Protein AF-A0ABD3M6Q7-F1 (afdb_monomer_lite)

Radius of gyration: 29.85 Å; chains: 1; bounding box: 100×81×86 Å

Sequence (526 aa):
MIRRVAVVSVVVAMAAMMIVGVGVALAADASTATTARDDAATTEAASEEDQLVSLFHKSAALARETLVRALGPPSAAEEAEADILANNNDSSDNEDGDNNDDDNNDKNLSYDGSDLIEWINSNGGFIHPNAHIGLDPTGKYRGVFVKNTNSDMTNANNDSERGIDEGIEEGDIIARIPWDLIIKPNDYAINNYWSCEAIHELYRQFQLGDESKYAPYVNYLKNQPQGRIPSEWTDAGKQLLNTILDRPTTTTTTTTTNDESEGGGLPPQQNLRGYEETWLQECRGEDTPLARAAFYQFTSRDEDTLMVPFYDMHNHSNDPKKLNTISYKPKKKGRPFVLRAIRDIAPGEQIYISYNRCHRCWFDEEYTGCTSYSHYGTSEVFDVFGFVEDFPQMWKFRMNVDDEEQEPGRPPQWDELNFCLEKAEDDDMHLVVSFGDNYVTKGEEPSEENVKYLAEQLIRLDELEKSMKSDGVLMKTMPSYEWDMAWTYHQALMTSISAAMLASGYLPSEDNDSGADSIGGGRDEL

Foldseek 3Di:
DDDDDDDDDDDDDDDDDDDDDDDDDDDDDDDDDDDDDPPPPPPPDPDPVRVLQVLLVVLLVLLVVLLCCVLPDPDPVRVVVLVVVLCVVVDPPDPDDDDDDDDPPLVLLVDWCPVVQCLQVVVVKDADQQWTWHADPSSPAIAIFGQAQDPPDPPPPCPSRHGDQQTAAAFDWRIWGWLVLKQFAPDDALLQLDDLRSLVSLLVQLVCACPHSNNSQNVSLLSDDFCLALLRFDPLLVQLLCLLFVFDPPPPDDDDDPPPPDTDGWDPPDLPDHCCCPVCPPSVHDDDPSSNSSVLSCLQQDFSRINTPPVSRHAAAQPPVQAFKDWDDDNDRRGIITIGGNHRHGHGHTHHDHQAAQKPSHPPLVSPPVSGPRPDFQRVCCNRNNAGYDPFTKDWTWDFPDDPPDDPPDRTDTDTFIWTWGADPVGSSWIFIDTDISPDRDDSQDDSVRLSVLSVSLVSLVVSCVPPLPPPVSCVVTDVSSSVSSVVVSSVSNNVSSNSNVQRPPRDDPPCVPDDDDDDDDRDTD

Organism: NCBI:txid259834

Structure (mmCIF, N/CA/C/O backbone):
data_AF-A0ABD3M6Q7-F1
#
_entry.id   AF-A0ABD3M6Q7-F1
#
loop_
_atom_site.group_PDB
_atom_site.id
_atom_site.type_symbol
_atom_site.label_atom_id
_atom_site.label_alt_id
_atom_site.label_comp_id
_atom_site.label_asym_id
_atom_site.label_entity_id
_atom_site.label_seq_id
_atom_site.pdbx_PDB_ins_code
_atom_site.Cartn_x
_atom_site.Cartn_y
_atom_site.Cartn_z
_atom_site.occupancy
_atom_site.B_iso_or_equiv
_atom_site.auth_seq_id
_atom_site.auth_comp_id
_atom_site.auth_asym_id
_atom_site.auth_atom_id
_atom_site.pdbx_PDB_model_num
ATOM 1 N N . MET A 1 1 ? -43.172 40.099 -32.920 1.00 34.09 1 MET A N 1
ATOM 2 C CA . MET A 1 1 ? -44.028 39.169 -33.693 1.00 34.09 1 MET A CA 1
ATOM 3 C C . MET A 1 1 ? -44.254 37.945 -32.809 1.00 34.09 1 MET A C 1
ATOM 5 O O . MET A 1 1 ? -43.270 37.336 -32.439 1.00 34.09 1 MET A O 1
ATOM 9 N N . ILE A 1 2 ? -45.416 37.795 -32.148 1.00 32.62 2 ILE A N 1
ATOM 10 C CA . ILE A 1 2 ? -46.587 37.000 -32.614 1.00 32.62 2 ILE A CA 1
ATOM 11 C C . ILE A 1 2 ? -46.148 35.525 -32.806 1.00 32.62 2 ILE A C 1
ATOM 13 O O . ILE A 1 2 ? -45.325 35.295 -33.674 1.00 32.62 2 ILE A O 1
ATOM 17 N N . ARG A 1 3 ? -46.607 34.485 -32.084 1.00 30.84 3 ARG A N 1
ATOM 18 C CA . ARG A 1 3 ? -47.913 34.198 -31.455 1.00 30.84 3 ARG A CA 1
ATOM 19 C C . ARG A 1 3 ? -47.801 33.063 -30.409 1.00 30.84 3 ARG A C 1
ATOM 21 O O . ARG A 1 3 ? -47.024 32.136 -30.586 1.00 30.84 3 ARG A O 1
ATOM 28 N N . ARG A 1 4 ? -48.667 33.148 -29.390 1.00 37.72 4 ARG A N 1
ATOM 29 C CA . ARG A 1 4 ? -49.151 32.114 -28.440 1.00 37.72 4 ARG A CA 1
ATOM 30 C C . ARG A 1 4 ? -49.868 30.939 -29.130 1.00 37.72 4 ARG A C 1
ATOM 32 O O . ARG A 1 4 ? -50.490 31.240 -30.141 1.00 37.72 4 ARG A O 1
ATOM 39 N N . VAL A 1 5 ? -49.930 29.749 -28.493 1.00 31.58 5 VAL A N 1
ATOM 40 C CA . VAL A 1 5 ? -51.128 28.892 -28.170 1.00 31.58 5 VAL A CA 1
ATOM 41 C C . VAL A 1 5 ? -50.686 27.819 -27.128 1.00 31.58 5 VAL A C 1
ATOM 43 O O . VAL A 1 5 ? -49.720 27.121 -27.397 1.00 31.58 5 VAL A O 1
ATOM 46 N N . ALA A 1 6 ? -51.090 27.869 -25.845 1.00 30.41 6 ALA A N 1
ATOM 47 C CA . ALA A 1 6 ? -52.257 27.266 -25.138 1.00 30.41 6 ALA A CA 1
ATOM 48 C C . ALA A 1 6 ? -52.203 25.721 -24.946 1.00 30.41 6 ALA A C 1
ATOM 50 O O . ALA A 1 6 ? -52.189 24.992 -25.927 1.00 30.41 6 ALA A O 1
ATOM 51 N N . VAL A 1 7 ? -51.963 25.222 -23.718 1.00 29.30 7 VAL A N 1
ATOM 52 C CA . VAL A 1 7 ? -52.920 24.752 -22.667 1.00 29.30 7 VAL A CA 1
ATOM 53 C C . VAL A 1 7 ? -53.597 23.408 -22.974 1.00 29.30 7 VAL A C 1
ATOM 55 O O . VAL A 1 7 ? -54.465 23.365 -23.835 1.00 29.30 7 VAL A O 1
ATOM 58 N N . VAL A 1 8 ? -53.322 22.384 -22.147 1.00 26.16 8 VAL A N 1
ATOM 59 C CA . VAL A 1 8 ? -54.325 21.420 -21.645 1.00 26.16 8 VAL A CA 1
ATOM 60 C C . VAL A 1 8 ? -53.969 21.034 -20.203 1.00 26.16 8 VAL A C 1
ATOM 62 O O . VAL A 1 8 ? -52.889 20.519 -19.931 1.00 26.16 8 VAL A O 1
ATOM 65 N N . SER A 1 9 ? -54.901 21.304 -19.293 1.00 27.34 9 SER A N 1
ATOM 66 C CA . SER A 1 9 ? -54.963 20.802 -17.920 1.00 27.34 9 SER A CA 1
ATOM 67 C C . SER A 1 9 ? -55.678 19.449 -17.892 1.00 27.34 9 SER A C 1
ATOM 69 O O . SER A 1 9 ? -56.664 19.282 -18.607 1.00 27.34 9 SER A O 1
ATOM 71 N N . VAL A 1 10 ? -55.280 18.539 -17.000 1.00 26.47 10 VAL A N 1
ATOM 72 C CA . VAL A 1 10 ? -56.178 17.493 -16.485 1.00 26.47 10 VAL A CA 1
ATOM 73 C C . VAL A 1 10 ? -56.087 17.476 -14.965 1.00 26.47 10 VAL A C 1
ATOM 75 O O . VAL A 1 10 ? -55.051 17.191 -14.376 1.00 26.47 10 VAL A O 1
ATOM 78 N N . VAL A 1 11 ? -57.220 17.829 -14.369 1.00 26.88 11 VAL A N 1
ATOM 79 C CA . VAL A 1 11 ? -57.614 17.615 -12.981 1.00 26.88 11 VAL A CA 1
ATOM 80 C C . VAL A 1 11 ? -58.295 16.250 -12.925 1.00 26.88 11 VAL A C 1
ATOM 82 O O . VAL A 1 11 ? -59.207 16.015 -13.716 1.00 26.88 11 VAL A O 1
ATOM 85 N N . VAL A 1 12 ? -57.941 15.397 -11.964 1.00 28.67 12 VAL A N 1
ATOM 86 C CA . VAL A 1 12 ? -58.887 14.426 -11.393 1.00 28.67 12 VAL A CA 1
ATOM 87 C C . VAL A 1 12 ? -58.771 14.487 -9.878 1.00 28.67 12 VAL A C 1
ATOM 89 O O . VAL A 1 12 ? -57.684 14.482 -9.308 1.00 28.67 12 VAL A O 1
ATOM 92 N N . ALA A 1 13 ? -59.938 14.616 -9.263 1.00 27.44 13 ALA A N 1
ATOM 93 C CA . ALA A 1 13 ? -60.179 14.849 -7.860 1.00 27.44 13 ALA A CA 1
ATOM 94 C C . ALA A 1 13 ? -60.731 13.588 -7.175 1.00 27.44 13 ALA A C 1
ATOM 96 O O . ALA A 1 13 ? -61.375 12.768 -7.821 1.00 27.44 13 ALA A O 1
ATOM 97 N N . MET A 1 14 ? -60.561 13.570 -5.848 1.00 25.66 14 MET A N 1
ATOM 98 C CA . MET A 1 14 ? -61.477 13.057 -4.816 1.00 25.66 14 MET A CA 1
ATOM 99 C C . MET A 1 14 ? -61.877 11.571 -4.799 1.00 25.66 14 MET A C 1
ATOM 101 O O . MET A 1 14 ? -62.614 11.100 -5.655 1.00 25.66 14 MET A O 1
ATOM 105 N N . ALA A 1 15 ? -61.636 10.938 -3.643 1.00 26.52 15 ALA A N 1
ATOM 106 C CA . ALA A 1 15 ? -62.727 10.401 -2.823 1.00 26.52 15 ALA A CA 1
ATOM 107 C C . ALA A 1 15 ? -62.313 10.291 -1.343 1.00 26.52 15 ALA A C 1
ATOM 109 O O . ALA A 1 15 ? -61.330 9.644 -0.999 1.00 26.52 15 ALA A O 1
ATOM 110 N N . ALA A 1 16 ? -63.107 10.926 -0.483 1.00 32.22 16 ALA A N 1
ATOM 111 C CA . ALA A 1 16 ? -63.167 10.740 0.961 1.00 32.22 16 ALA A CA 1
ATOM 112 C C . ALA A 1 16 ? -64.481 10.017 1.306 1.00 32.22 16 ALA A C 1
ATOM 114 O O . ALA A 1 16 ? -65.478 10.270 0.633 1.00 32.22 16 ALA A O 1
ATOM 115 N N . MET A 1 17 ? -64.508 9.194 2.362 1.00 26.08 17 MET A N 1
ATOM 116 C CA . MET A 1 17 ? -65.680 8.907 3.225 1.00 26.08 17 MET A CA 1
ATOM 117 C C . MET A 1 17 ? -65.236 7.973 4.371 1.00 26.08 17 MET A C 1
ATOM 119 O O . MET A 1 17 ? -64.634 6.941 4.105 1.00 26.08 17 MET A O 1
ATOM 123 N N . MET A 1 18 ? -65.263 8.420 5.636 1.00 28.98 18 MET A N 1
ATOM 124 C CA . MET A 1 18 ? -66.380 8.437 6.619 1.00 28.98 18 MET A CA 1
ATOM 125 C C . MET A 1 18 ? -66.581 7.089 7.348 1.00 28.98 18 MET A C 1
ATOM 127 O O . MET A 1 18 ? -66.874 6.100 6.695 1.00 28.98 18 MET A O 1
ATOM 131 N N . ILE A 1 19 ? -66.262 6.970 8.650 1.00 31.17 19 ILE A N 1
ATOM 132 C CA . ILE A 1 19 ? -67.008 7.344 9.893 1.00 31.17 19 ILE A CA 1
ATOM 133 C C . ILE A 1 19 ? -67.863 6.176 10.460 1.00 31.17 19 ILE A C 1
ATOM 135 O O . ILE A 1 19 ? -68.462 5.416 9.711 1.00 31.17 19 ILE A O 1
ATOM 139 N N . VAL A 1 20 ? -67.964 6.165 11.806 1.00 29.09 20 VAL A N 1
ATOM 140 C CA . VAL A 1 20 ? -68.785 5.372 12.763 1.00 29.09 20 VAL A CA 1
ATOM 141 C C . VAL A 1 20 ? -68.070 4.117 13.293 1.00 29.09 20 VAL A C 1
ATOM 143 O O . VAL A 1 20 ? -67.679 3.270 12.510 1.00 29.09 20 VAL A O 1
ATOM 146 N N . GLY A 1 21 ? -67.868 3.880 14.594 1.00 29.19 21 GLY A N 1
ATOM 147 C CA . GLY A 1 21 ? -68.409 4.457 15.833 1.00 29.19 21 GLY A CA 1
ATOM 148 C C . GLY A 1 21 ? -68.742 3.321 16.825 1.00 29.19 21 GLY A C 1
ATOM 149 O O . GLY A 1 21 ? -68.881 2.180 16.397 1.00 29.19 21 GLY A O 1
ATOM 150 N N . VAL A 1 22 ? -68.955 3.667 18.106 1.00 30.59 22 VAL A N 1
ATOM 151 C CA . VAL A 1 22 ? -69.351 2.812 19.265 1.00 30.59 22 VAL A CA 1
ATOM 152 C C . VAL A 1 22 ? -68.150 2.161 19.986 1.00 30.59 22 VAL A C 1
ATOM 154 O O . VAL A 1 22 ? -67.461 1.340 19.409 1.00 30.59 22 VAL A O 1
ATOM 157 N N . GLY A 1 23 ? -67.776 2.448 21.239 1.00 29.30 23 GLY A N 1
ATOM 158 C CA . GLY A 1 23 ? -68.417 3.158 22.346 1.00 29.30 23 GLY A CA 1
ATOM 159 C C . GLY A 1 23 ? -69.004 2.185 23.371 1.00 29.30 23 GLY A C 1
ATOM 160 O O . GLY A 1 23 ? -70.135 1.776 23.174 1.00 29.30 23 GLY A O 1
ATOM 161 N N . VAL A 1 24 ? -68.299 1.881 24.472 1.00 32.94 24 VAL A N 1
ATOM 162 C CA . VAL A 1 24 ? -68.905 1.533 25.777 1.00 32.94 24 VAL A CA 1
ATOM 163 C C . VAL A 1 24 ? -67.958 1.960 26.902 1.00 32.94 24 VAL A C 1
ATOM 165 O O . VAL A 1 24 ? -66.822 1.506 26.991 1.00 32.94 24 VAL A O 1
ATOM 168 N N . ALA A 1 25 ? -68.476 2.834 27.760 1.00 33.84 25 ALA A N 1
ATOM 169 C CA . ALA A 1 25 ? -67.956 3.170 29.074 1.00 33.84 25 ALA A CA 1
ATOM 170 C C . ALA A 1 25 ? -68.425 2.142 30.113 1.00 33.84 25 ALA A C 1
ATOM 172 O O . ALA A 1 25 ? -69.569 1.700 30.034 1.00 33.84 25 ALA A O 1
ATOM 173 N N . LEU A 1 26 ? -67.619 1.872 31.143 1.00 32.38 26 LEU A N 1
ATOM 174 C CA . LEU A 1 26 ? -68.128 1.523 32.471 1.00 32.38 26 LEU A CA 1
ATOM 175 C C . LEU A 1 26 ? -67.254 2.162 33.558 1.00 32.38 26 LEU A C 1
ATOM 177 O O . LEU A 1 26 ? -66.028 2.130 33.506 1.00 32.38 26 LEU A O 1
ATOM 181 N N . ALA A 1 27 ? -67.957 2.795 34.492 1.00 33.50 27 ALA A N 1
ATOM 182 C CA . ALA A 1 27 ? -67.477 3.586 35.611 1.00 33.50 27 ALA A CA 1
ATOM 183 C C . ALA A 1 27 ? -66.932 2.704 36.753 1.00 33.50 27 ALA A C 1
ATOM 185 O O . ALA A 1 27 ? -67.410 1.595 36.962 1.00 33.50 27 ALA A O 1
ATOM 186 N N . ALA A 1 28 ? -65.879 3.189 37.414 1.00 33.84 28 ALA A N 1
ATOM 187 C CA . ALA A 1 28 ? -65.824 3.611 38.820 1.00 33.84 28 ALA A CA 1
ATOM 188 C C . ALA A 1 28 ? -66.017 2.514 39.879 1.00 33.84 28 ALA A C 1
ATOM 190 O O . ALA A 1 28 ? -67.108 1.981 40.033 1.00 33.84 28 ALA A O 1
ATOM 191 N N . ASP A 1 29 ? -65.000 2.342 40.729 1.00 30.83 29 ASP A N 1
ATOM 192 C CA . ASP A 1 29 ? -65.240 2.505 42.162 1.00 30.83 29 ASP A CA 1
ATOM 193 C C . ASP A 1 29 ? -63.993 3.013 42.898 1.00 30.83 29 ASP A C 1
ATOM 195 O O . ASP A 1 29 ? -62.854 2.772 42.494 1.00 30.83 29 ASP A O 1
ATOM 199 N N . ALA A 1 30 ? -64.248 3.795 43.939 1.00 35.00 30 ALA A N 1
ATOM 200 C CA . ALA A 1 30 ? -63.280 4.565 44.703 1.00 35.00 30 ALA A CA 1
ATOM 201 C C . ALA A 1 30 ? -62.852 3.851 45.998 1.00 35.00 30 ALA A C 1
ATOM 203 O O . ALA A 1 30 ? -63.513 2.935 46.474 1.00 35.00 30 ALA A O 1
ATOM 204 N N . SER A 1 31 ? -61.819 4.426 46.628 1.00 32.47 31 SER A N 1
ATOM 205 C CA . SER A 1 31 ? -61.413 4.276 48.036 1.00 32.47 31 SER A CA 1
ATOM 206 C C . SER A 1 31 ? -60.374 3.197 48.349 1.00 32.47 31 SER A C 1
ATOM 208 O O . SER A 1 31 ? -60.690 2.038 48.592 1.00 32.47 31 SER A O 1
ATOM 210 N N . THR A 1 32 ? -59.127 3.627 48.544 1.00 34.22 32 THR A N 1
ATOM 211 C CA . THR A 1 32 ? -58.591 3.782 49.911 1.00 34.22 32 THR A CA 1
ATOM 212 C C . THR A 1 32 ? -57.268 4.551 49.881 1.00 34.22 32 THR A C 1
ATOM 214 O O . THR A 1 32 ? -56.323 4.194 49.185 1.00 34.22 32 THR A O 1
ATOM 217 N N . ALA A 1 33 ? -57.227 5.650 50.634 1.00 40.16 33 ALA A N 1
ATOM 218 C CA . ALA A 1 33 ? -56.030 6.431 50.896 1.00 40.16 33 ALA A CA 1
ATOM 219 C C . ALA A 1 33 ? -55.103 5.654 51.838 1.00 40.16 33 ALA A C 1
ATOM 221 O O . ALA A 1 33 ? -55.505 5.312 52.950 1.00 40.16 33 ALA A O 1
ATOM 222 N N . THR A 1 34 ? -53.853 5.452 51.426 1.00 35.12 34 THR A N 1
ATOM 223 C CA . THR A 1 34 ? -52.759 5.164 52.356 1.00 35.12 34 THR A CA 1
ATOM 224 C C . THR A 1 34 ? -51.553 5.977 51.916 1.00 35.12 34 THR A C 1
ATOM 226 O O . THR A 1 34 ? -51.029 5.798 50.824 1.00 35.12 34 THR A O 1
ATOM 229 N N . THR A 1 35 ? -51.169 6.920 52.766 1.00 44.38 35 THR A N 1
ATOM 230 C CA . THR A 1 35 ? -49.948 7.720 52.692 1.00 44.38 35 THR A CA 1
ATOM 231 C C . THR A 1 35 ? -48.724 6.812 52.596 1.00 44.38 35 THR A C 1
ATOM 233 O O . THR A 1 35 ? -48.355 6.182 53.589 1.00 44.38 35 THR A O 1
ATOM 236 N N . ALA A 1 36 ? -48.089 6.771 51.429 1.00 36.97 36 ALA A N 1
ATOM 237 C CA . ALA A 1 36 ? -46.735 6.270 51.250 1.00 36.97 36 ALA A CA 1
ATOM 238 C C . ALA A 1 36 ? -45.883 7.429 50.729 1.00 36.97 36 ALA A C 1
ATOM 240 O O . ALA A 1 36 ? -46.298 8.152 49.829 1.00 36.97 36 ALA A O 1
ATOM 241 N N . ARG A 1 37 ? -44.749 7.642 51.396 1.00 37.16 37 ARG A N 1
ATOM 242 C CA . ARG A 1 37 ? -43.744 8.656 51.091 1.00 37.16 37 ARG A CA 1
ATOM 243 C C . ARG A 1 37 ? -43.326 8.578 49.623 1.00 37.16 37 ARG A C 1
ATOM 245 O O . ARG A 1 37 ? -42.920 7.513 49.166 1.00 37.16 37 ARG A O 1
ATOM 252 N N . ASP A 1 38 ? -43.378 9.725 48.958 1.00 38.91 38 ASP A N 1
ATOM 253 C CA . ASP A 1 38 ? -42.611 10.011 47.755 1.00 38.91 38 ASP A CA 1
ATOM 254 C C . ASP A 1 38 ? -41.119 10.002 48.116 1.00 38.91 38 ASP A C 1
ATOM 256 O O . ASP A 1 38 ? -40.582 11.006 48.573 1.00 38.91 38 ASP A O 1
ATOM 260 N N . ASP A 1 39 ? -40.457 8.865 47.918 1.00 41.28 39 ASP A N 1
ATOM 261 C CA . ASP A 1 39 ? -39.032 8.842 47.582 1.00 41.28 39 ASP A CA 1
ATOM 262 C C . ASP A 1 39 ? -38.952 8.658 46.061 1.00 41.28 39 ASP A C 1
ATOM 264 O O . ASP A 1 39 ? -38.560 7.615 45.537 1.00 41.28 39 ASP A O 1
ATOM 268 N N . ALA A 1 40 ? -39.416 9.679 45.336 1.00 41.94 40 ALA A N 1
ATOM 269 C CA . ALA A 1 40 ? -39.066 9.846 43.938 1.00 41.94 40 ALA A CA 1
ATOM 270 C C . ALA A 1 40 ? -37.583 10.222 43.911 1.00 41.94 40 ALA A C 1
ATOM 272 O O . ALA A 1 40 ? -37.220 11.378 44.118 1.00 41.94 40 ALA A O 1
ATOM 273 N N . ALA A 1 41 ? -36.726 9.221 43.717 1.00 43.88 41 ALA A N 1
ATOM 274 C CA . ALA A 1 41 ? -35.356 9.440 43.299 1.00 43.88 41 ALA A CA 1
ATOM 275 C C . ALA A 1 41 ? -35.404 10.169 41.951 1.00 43.88 41 ALA A C 1
ATOM 277 O O . ALA A 1 41 ? -35.587 9.561 40.899 1.00 43.88 41 ALA A O 1
ATOM 278 N N . THR A 1 42 ? -35.313 11.494 41.995 1.00 43.41 42 THR A N 1
ATOM 279 C CA . THR A 1 42 ? -34.916 12.310 40.857 1.00 43.41 42 THR A CA 1
ATOM 280 C C . THR A 1 42 ? -33.476 11.937 40.540 1.00 43.41 42 THR A C 1
ATOM 282 O O . THR A 1 42 ? -32.545 12.468 41.139 1.00 43.41 42 THR A O 1
ATOM 285 N N . THR A 1 43 ? -33.284 10.976 39.643 1.00 49.56 43 THR A N 1
ATOM 286 C CA . THR A 1 43 ? -32.066 10.907 38.841 1.00 49.56 43 THR A CA 1
ATOM 287 C C . THR A 1 43 ? -32.043 12.189 38.015 1.00 49.56 43 THR A C 1
ATOM 289 O O . THR A 1 43 ? -32.745 12.292 37.010 1.00 49.56 43 THR A O 1
ATOM 292 N N . GLU A 1 44 ? -31.329 13.210 38.498 1.00 57.41 44 GLU A N 1
ATOM 293 C CA . GLU A 1 44 ? -30.932 14.346 37.666 1.00 57.41 44 GLU A CA 1
ATOM 294 C C . GLU A 1 44 ? -30.206 13.763 36.455 1.00 57.41 44 GLU A C 1
ATOM 296 O O . GLU A 1 44 ? -29.171 13.111 36.592 1.00 57.41 44 GLU A O 1
ATOM 301 N N . ALA A 1 45 ? -30.810 13.906 35.275 1.00 60.72 45 ALA A N 1
ATOM 302 C CA . ALA A 1 45 ? -30.113 13.622 34.036 1.00 60.72 45 ALA A CA 1
ATOM 303 C C . ALA A 1 45 ? -28.923 14.585 33.979 1.00 60.72 45 ALA A C 1
ATOM 305 O O . ALA A 1 45 ? -29.125 15.797 34.078 1.00 60.72 45 ALA A O 1
ATOM 306 N N . ALA A 1 46 ? -27.709 14.039 33.890 1.00 69.44 46 ALA A N 1
ATOM 307 C CA . ALA A 1 46 ? -26.498 14.827 33.700 1.00 69.44 46 ALA A CA 1
ATOM 308 C C . ALA A 1 46 ? -26.700 15.773 32.510 1.00 69.44 46 ALA A C 1
ATOM 310 O O . ALA A 1 46 ? -27.300 15.363 31.505 1.00 69.44 46 ALA A O 1
ATOM 311 N N . SER A 1 47 ? -26.247 17.020 32.643 1.00 84.50 47 SER A N 1
ATOM 312 C CA . SER A 1 47 ? -26.360 17.996 31.560 1.00 84.50 47 SER A CA 1
ATOM 313 C C . SER A 1 47 ? -25.606 17.500 30.317 1.00 84.50 47 SER A C 1
ATOM 315 O O . SER A 1 47 ? -24.723 16.648 30.422 1.00 84.50 47 SER A O 1
ATOM 317 N N . GLU A 1 48 ? -25.964 17.985 29.127 1.00 84.00 48 GLU A N 1
ATOM 318 C CA . GLU A 1 48 ? -25.257 17.613 27.887 1.00 84.00 48 GLU A CA 1
ATOM 319 C C . GLU A 1 48 ? -23.755 17.937 27.979 1.00 84.00 48 GLU A C 1
ATOM 321 O O . GLU A 1 48 ? -22.924 17.159 27.516 1.00 84.00 48 GLU A O 1
ATOM 326 N N . GLU A 1 49 ? -23.409 19.018 28.681 1.00 85.94 49 GLU A N 1
ATOM 327 C CA . GLU A 1 49 ? -22.033 19.420 28.983 1.00 85.94 49 GLU A CA 1
ATOM 328 C C . GLU A 1 49 ? -21.314 18.393 29.877 1.00 85.94 49 GLU A C 1
ATOM 330 O O . GLU A 1 49 ? -20.212 17.956 29.551 1.00 85.94 49 GLU A O 1
ATOM 335 N N . ASP A 1 50 ? -21.960 17.911 30.947 1.00 88.31 50 ASP A N 1
ATOM 336 C CA . ASP A 1 50 ? -21.385 16.867 31.814 1.00 88.31 50 ASP A CA 1
ATOM 337 C C . ASP A 1 50 ? -21.136 15.555 31.047 1.00 88.31 50 ASP A C 1
ATOM 339 O O . ASP A 1 50 ? -20.156 14.846 31.297 1.00 88.31 50 ASP A O 1
ATOM 343 N N . GLN A 1 51 ? -22.029 15.214 30.111 1.00 89.31 51 GLN A N 1
ATOM 344 C CA . GLN A 1 51 ? -21.890 14.020 29.274 1.00 89.31 51 GLN A CA 1
ATOM 345 C C . GLN A 1 51 ? -20.719 14.156 28.296 1.00 89.31 51 GLN A C 1
ATOM 347 O O . GLN A 1 51 ? -19.945 13.208 28.150 1.00 89.31 51 GLN A O 1
ATOM 352 N N . LEU A 1 52 ? -20.553 15.330 27.681 1.00 88.56 52 LEU A N 1
ATOM 353 C CA . LEU A 1 52 ? -19.450 15.619 26.765 1.00 88.56 52 LEU A CA 1
ATOM 354 C C . LEU A 1 52 ? -18.093 15.595 27.483 1.00 88.56 52 LEU A C 1
ATOM 356 O O . LEU A 1 52 ? -17.165 14.925 27.034 1.00 88.56 52 LEU A O 1
ATOM 360 N N . VAL A 1 53 ? -17.999 16.229 28.654 1.00 90.69 53 VAL A N 1
ATOM 361 C CA . VAL A 1 53 ? -16.787 16.200 29.489 1.00 90.69 53 VAL A CA 1
ATOM 362 C C . VAL A 1 53 ? -16.439 14.764 29.893 1.00 90.69 53 VAL A C 1
ATOM 364 O O . VAL A 1 53 ? -15.286 14.340 29.782 1.00 90.69 53 VAL A O 1
ATOM 367 N N . SER A 1 54 ? -17.432 13.972 30.314 1.00 92.19 54 SER A N 1
ATOM 368 C CA . SER A 1 54 ? -17.216 12.561 30.651 1.00 92.19 54 SER A CA 1
ATOM 369 C C . SER A 1 54 ? -16.747 11.734 29.451 1.00 92.19 54 SER A C 1
ATOM 371 O O . SER A 1 54 ? -15.930 10.826 29.633 1.00 92.19 54 SER A O 1
ATOM 373 N N . LEU A 1 55 ? -17.268 12.008 28.252 1.00 93.38 55 LEU A N 1
ATOM 374 C CA . LEU A 1 55 ? -16.844 11.356 27.016 1.00 93.38 55 LEU A CA 1
ATOM 375 C C . LEU A 1 55 ? -15.369 11.660 26.738 1.00 93.38 55 LEU A C 1
ATOM 377 O O . LEU A 1 55 ? -14.585 10.721 26.607 1.00 93.38 55 LEU A O 1
ATOM 381 N N . PHE A 1 56 ? -14.985 12.940 26.751 1.00 94.19 56 PHE A N 1
ATOM 382 C CA . PHE A 1 56 ? -13.612 13.383 26.496 1.00 94.19 56 PHE A CA 1
ATOM 383 C C . PHE A 1 56 ? -12.605 12.831 27.501 1.00 94.19 56 PHE A C 1
ATOM 385 O O . PHE A 1 56 ? -11.537 12.374 27.100 1.00 94.19 56 PHE A O 1
ATOM 392 N N . HIS A 1 57 ? -12.936 12.780 28.793 1.00 92.75 57 HIS A N 1
ATOM 393 C CA . HIS A 1 57 ? -12.053 12.150 29.779 1.00 92.75 57 HIS A CA 1
ATOM 394 C C . HIS A 1 57 ? -11.857 10.652 29.516 1.00 92.75 57 HIS A C 1
ATOM 396 O O . HIS A 1 57 ? -10.725 10.163 29.557 1.00 92.75 57 HIS A O 1
ATOM 402 N N . LYS A 1 58 ? -12.943 9.915 29.235 1.00 94.75 58 LYS A N 1
ATOM 403 C CA . LYS A 1 58 ? -12.870 8.473 28.956 1.00 94.75 58 LYS A CA 1
ATOM 404 C C . LYS A 1 58 ? -12.057 8.203 27.688 1.00 94.75 58 LYS A C 1
ATOM 406 O O . LYS A 1 58 ? -11.196 7.325 27.698 1.00 94.75 58 LYS A O 1
ATOM 411 N N . SER A 1 59 ? -12.311 8.952 26.617 1.00 95.44 59 SER A N 1
ATOM 412 C CA . SER A 1 59 ? -11.617 8.772 25.344 1.00 95.44 59 SER A CA 1
ATOM 413 C C . SER A 1 59 ? -10.160 9.222 25.404 1.00 95.44 59 SER A C 1
ATOM 415 O O . SER A 1 59 ? -9.320 8.560 24.813 1.00 95.44 59 SER A O 1
ATOM 417 N N . ALA A 1 60 ? -9.826 10.282 26.148 1.00 94.88 60 ALA A N 1
ATOM 418 C CA . ALA A 1 60 ? -8.440 10.718 26.332 1.00 94.88 60 ALA A CA 1
ATOM 419 C C . ALA A 1 60 ? -7.596 9.654 27.049 1.00 94.88 60 ALA A C 1
ATOM 421 O O . ALA A 1 60 ? -6.477 9.366 26.628 1.00 94.88 60 ALA A O 1
ATOM 422 N N . ALA A 1 61 ? -8.138 9.036 28.105 1.00 95.00 61 ALA A N 1
ATOM 423 C CA . ALA A 1 61 ? -7.459 7.949 28.807 1.00 95.00 61 ALA A CA 1
ATOM 424 C C . ALA A 1 61 ? -7.226 6.739 27.885 1.00 95.00 61 ALA A C 1
ATOM 426 O O . ALA A 1 61 ? -6.113 6.219 27.817 1.00 95.00 61 ALA A O 1
ATOM 427 N N . LEU A 1 62 ? -8.254 6.343 27.125 1.00 96.50 62 LEU A N 1
ATOM 428 C CA . LEU A 1 62 ? -8.160 5.258 26.145 1.00 96.50 62 LEU A CA 1
ATOM 429 C C . LEU A 1 62 ? -7.170 5.579 25.014 1.00 96.50 62 LEU A C 1
ATOM 431 O O . LEU A 1 62 ? -6.417 4.704 24.593 1.00 96.50 62 LEU A O 1
ATOM 435 N N . ALA A 1 63 ? -7.136 6.827 24.542 1.00 96.00 63 ALA A N 1
ATOM 436 C CA . ALA A 1 63 ? -6.214 7.275 23.504 1.00 96.00 63 ALA A CA 1
ATOM 437 C C . ALA A 1 63 ? -4.756 7.143 23.958 1.00 96.00 63 ALA A C 1
ATOM 439 O O . ALA A 1 63 ? -3.935 6.568 23.246 1.00 96.00 63 ALA A O 1
ATOM 440 N N . ARG A 1 64 ? -4.442 7.596 25.178 1.00 94.44 64 ARG A N 1
ATOM 441 C CA . ARG A 1 64 ? -3.098 7.456 25.762 1.00 94.44 64 ARG A CA 1
ATOM 442 C C . ARG A 1 64 ? -2.697 5.990 25.913 1.00 94.44 64 ARG A C 1
ATOM 444 O O . ARG A 1 64 ? -1.600 5.618 25.509 1.00 94.44 64 ARG A O 1
ATOM 451 N N . GLU A 1 65 ? -3.589 5.147 26.435 1.00 94.69 65 GLU A N 1
ATOM 452 C CA . GLU A 1 65 ? -3.346 3.700 26.541 1.00 94.69 65 GLU A CA 1
ATOM 453 C C . GLU A 1 65 ? -3.082 3.067 25.166 1.00 94.69 65 GLU A C 1
ATOM 455 O O . GLU A 1 65 ? -2.144 2.286 25.008 1.00 94.69 65 GLU A O 1
ATOM 460 N N . THR A 1 66 ? -3.868 3.453 24.158 1.00 94.50 66 THR A N 1
ATOM 461 C CA . THR A 1 66 ? -3.727 2.973 22.778 1.00 94.50 66 THR A CA 1
ATOM 462 C C . THR A 1 66 ? -2.366 3.337 22.194 1.00 94.50 66 THR A C 1
ATOM 464 O O . THR A 1 66 ? -1.719 2.478 21.597 1.00 94.50 66 THR A O 1
ATOM 467 N N . LEU A 1 67 ? -1.905 4.578 22.380 1.00 92.88 67 LEU A N 1
ATOM 468 C CA . LEU A 1 67 ? -0.596 5.016 21.887 1.00 92.88 67 LEU A CA 1
ATOM 469 C C . LEU A 1 67 ? 0.551 4.302 22.602 1.00 92.88 67 LEU A C 1
ATOM 471 O O . LEU A 1 67 ? 1.467 3.815 21.943 1.00 92.88 67 LEU A O 1
ATOM 475 N N . VAL A 1 68 ? 0.464 4.140 23.926 1.00 91.56 68 VAL A N 1
ATOM 476 C CA . VAL A 1 68 ? 1.450 3.363 24.694 1.00 91.56 68 VAL A CA 1
ATOM 477 C C . VAL A 1 68 ? 1.504 1.912 24.212 1.00 91.56 68 VAL A C 1
ATOM 479 O O . VAL A 1 68 ? 2.592 1.355 24.098 1.00 91.56 68 VAL A O 1
ATOM 482 N N . ARG A 1 69 ? 0.358 1.298 23.894 1.00 90.06 69 ARG A N 1
ATOM 483 C CA . ARG A 1 69 ? 0.299 -0.060 23.333 1.00 90.06 69 ARG A CA 1
ATOM 484 C C . ARG A 1 69 ? 0.904 -0.129 21.929 1.00 90.06 69 ARG A C 1
ATOM 486 O O . ARG A 1 69 ? 1.627 -1.069 21.638 1.00 90.06 69 ARG A O 1
ATOM 493 N N . ALA A 1 70 ? 0.612 0.848 21.072 1.00 88.00 70 ALA A N 1
ATOM 494 C CA . ALA A 1 70 ? 1.049 0.851 19.676 1.00 88.00 70 ALA A CA 1
ATOM 495 C C . ALA A 1 70 ? 2.545 1.163 19.496 1.00 88.00 70 ALA A C 1
ATOM 497 O O . ALA A 1 70 ? 3.154 0.691 18.539 1.00 88.00 70 ALA A O 1
ATOM 498 N N . LEU A 1 71 ? 3.117 1.979 20.384 1.00 85.88 71 LEU A N 1
ATOM 499 C CA . LEU A 1 71 ? 4.516 2.420 20.328 1.00 85.88 71 LEU A CA 1
ATOM 500 C C . LEU A 1 71 ? 5.407 1.656 21.309 1.00 85.88 71 LEU A C 1
ATOM 502 O O . LEU A 1 71 ? 6.627 1.648 21.169 1.00 85.88 71 LEU A O 1
ATOM 506 N N . GLY A 1 72 ? 4.798 1.011 22.305 1.00 73.00 72 GLY A N 1
ATOM 507 C CA . GLY A 1 72 ? 5.473 0.149 23.259 1.00 73.00 72 GLY A CA 1
ATOM 508 C C . GLY A 1 72 ? 6.247 -0.982 22.578 1.00 73.00 72 GLY A C 1
ATOM 509 O O . GLY A 1 72 ? 5.884 -1.416 21.483 1.00 73.00 72 GLY A O 1
ATOM 510 N N . PRO A 1 73 ? 7.306 -1.506 23.224 1.00 61.41 73 PRO A N 1
ATOM 511 C CA . PRO A 1 73 ? 7.891 -2.760 22.778 1.00 61.41 73 PRO A CA 1
ATOM 512 C C . PRO A 1 73 ? 6.788 -3.829 22.738 1.00 61.41 73 PRO A C 1
ATOM 514 O O . PRO A 1 73 ? 5.957 -3.851 23.658 1.00 61.41 73 PRO A O 1
ATOM 517 N N . PRO A 1 74 ? 6.769 -4.699 21.711 1.00 55.81 74 PRO A N 1
ATOM 518 C CA . PRO A 1 74 ? 5.758 -5.738 21.603 1.00 55.81 74 PRO A CA 1
ATOM 519 C C . PRO A 1 74 ? 5.715 -6.531 22.907 1.00 55.81 74 PRO A C 1
ATOM 521 O O . PRO A 1 74 ? 6.742 -6.871 23.502 1.00 55.81 74 PRO A O 1
ATOM 524 N N . SER A 1 75 ? 4.511 -6.770 23.409 1.00 52.88 75 SER A N 1
ATOM 525 C CA . SER A 1 75 ? 4.335 -7.567 24.612 1.00 52.88 75 SER A CA 1
ATOM 526 C C . SER A 1 75 ? 4.874 -8.982 24.382 1.00 52.88 75 SER A C 1
ATOM 528 O O . SER A 1 75 ? 4.865 -9.498 23.268 1.00 52.88 75 SER A O 1
ATOM 530 N N . ALA A 1 76 ? 5.271 -9.676 25.452 1.00 45.47 76 ALA A N 1
ATOM 531 C CA . ALA A 1 76 ? 5.711 -11.073 25.353 1.00 45.47 76 ALA A CA 1
ATOM 532 C C . ALA A 1 76 ? 4.646 -12.008 24.728 1.00 45.47 76 ALA A C 1
ATOM 534 O O . ALA A 1 76 ? 4.973 -13.105 24.287 1.00 45.47 76 ALA A O 1
ATOM 535 N N . ALA A 1 77 ? 3.373 -11.594 24.714 1.00 48.97 77 ALA A N 1
ATOM 536 C CA . ALA A 1 77 ? 2.293 -12.296 24.028 1.00 48.97 77 ALA A CA 1
ATOM 537 C C . ALA A 1 77 ? 2.280 -12.008 22.517 1.00 48.97 77 ALA A C 1
ATOM 539 O O . ALA A 1 77 ? 2.073 -12.933 21.745 1.00 48.97 77 ALA A O 1
ATOM 540 N N . GLU A 1 78 ? 2.563 -10.774 22.096 1.00 46.69 78 GLU A N 1
ATOM 541 C CA . GLU A 1 78 ? 2.691 -10.392 20.681 1.00 46.69 78 GLU A CA 1
ATOM 542 C C . GLU A 1 78 ? 3.973 -10.955 20.054 1.00 46.69 78 GLU A C 1
ATOM 544 O O . GLU A 1 78 ? 3.946 -11.409 18.914 1.00 46.69 78 GLU A O 1
ATOM 549 N N . GLU A 1 79 ? 5.075 -11.026 20.810 1.00 46.38 79 GLU A N 1
ATOM 550 C CA . GLU A 1 79 ? 6.282 -11.752 20.388 1.00 46.38 79 GLU A CA 1
ATOM 551 C C . GLU A 1 79 ? 5.997 -13.256 20.234 1.00 46.38 79 GLU A C 1
ATOM 553 O O . GLU A 1 79 ? 6.384 -13.866 19.239 1.00 46.38 79 GLU A O 1
ATOM 558 N N . ALA A 1 80 ? 5.248 -13.854 21.169 1.00 40.94 80 ALA A N 1
ATOM 559 C CA . ALA A 1 80 ? 4.862 -15.261 21.090 1.00 40.94 80 ALA A CA 1
ATOM 560 C C . ALA A 1 80 ? 3.858 -15.545 19.959 1.00 40.94 80 ALA A C 1
ATOM 562 O O . ALA A 1 80 ? 3.940 -16.597 19.335 1.00 40.94 80 ALA A O 1
ATOM 563 N N . GLU A 1 81 ? 2.923 -14.639 19.665 1.00 46.34 81 GLU A N 1
ATOM 564 C CA . GLU A 1 81 ? 2.013 -14.760 18.520 1.00 46.34 81 GLU A CA 1
ATOM 565 C C . GLU A 1 81 ? 2.743 -14.567 17.189 1.00 46.34 81 GLU A C 1
ATOM 567 O O . GLU A 1 81 ? 2.469 -15.310 16.248 1.00 46.34 81 GLU A O 1
ATOM 572 N N . ALA A 1 82 ? 3.719 -13.657 17.110 1.00 44.09 82 ALA A N 1
ATOM 573 C CA . ALA A 1 82 ? 4.589 -13.524 15.945 1.00 44.09 82 ALA A CA 1
ATOM 574 C C . ALA A 1 82 ? 5.414 -14.802 15.705 1.00 44.09 82 ALA A C 1
ATOM 576 O O . ALA A 1 82 ? 5.499 -15.258 14.563 1.00 44.09 82 ALA A O 1
ATOM 577 N N . ASP A 1 83 ? 5.931 -15.424 16.770 1.00 34.59 83 ASP A N 1
ATOM 578 C CA . ASP A 1 83 ? 6.633 -16.712 16.716 1.00 34.59 83 ASP A CA 1
ATOM 579 C C . ASP A 1 83 ? 5.693 -17.882 16.375 1.00 34.59 83 ASP A C 1
ATOM 581 O O . ASP A 1 83 ? 6.062 -18.784 15.624 1.00 34.59 83 ASP A O 1
ATOM 585 N N . ILE A 1 84 ? 4.459 -17.891 16.883 1.00 38.75 84 ILE A N 1
ATOM 586 C CA . ILE A 1 84 ? 3.460 -18.923 16.564 1.00 38.75 84 ILE A CA 1
ATOM 587 C C . ILE A 1 84 ? 2.968 -18.772 15.118 1.00 38.75 84 ILE A C 1
ATOM 589 O O . ILE A 1 84 ? 2.818 -19.775 14.429 1.00 38.75 84 ILE A O 1
ATOM 593 N N . LEU A 1 85 ? 2.770 -17.553 14.614 1.00 37.22 85 LEU A N 1
ATOM 594 C CA . LEU A 1 85 ? 2.427 -17.289 13.211 1.00 37.22 85 LEU A CA 1
ATOM 595 C C . LEU A 1 85 ? 3.601 -17.573 12.263 1.00 37.22 85 LEU A C 1
ATOM 597 O O . LEU A 1 85 ? 3.374 -17.993 11.131 1.00 37.22 85 LEU A O 1
ATOM 601 N N . ALA A 1 86 ? 4.844 -17.376 12.708 1.00 37.44 86 ALA A N 1
ATOM 602 C CA . ALA A 1 86 ? 6.030 -17.790 11.961 1.00 37.44 86 ALA A CA 1
ATOM 603 C C . ALA A 1 86 ? 6.160 -19.323 11.893 1.00 37.44 86 ALA A C 1
ATOM 605 O O . ALA A 1 86 ? 6.518 -19.854 10.846 1.00 37.44 86 ALA A O 1
ATOM 606 N N . ASN A 1 87 ? 5.800 -20.036 12.967 1.00 32.81 87 ASN A N 1
ATOM 607 C CA . ASN A 1 87 ? 5.905 -21.498 13.048 1.00 32.81 87 ASN A CA 1
ATOM 608 C C . ASN A 1 87 ? 4.676 -22.256 12.505 1.00 32.81 87 ASN A C 1
ATOM 610 O O . ASN A 1 87 ? 4.804 -23.395 12.065 1.00 32.81 87 ASN A O 1
ATOM 614 N N . ASN A 1 88 ? 3.485 -21.650 12.477 1.00 33.31 88 ASN A N 1
ATOM 615 C CA . ASN A 1 88 ? 2.265 -22.296 11.966 1.00 33.31 88 ASN A CA 1
ATOM 616 C C . ASN A 1 88 ? 2.195 -22.362 10.432 1.00 33.31 88 ASN A C 1
ATOM 618 O O . ASN A 1 88 ? 1.343 -23.073 9.902 1.00 33.31 88 ASN A O 1
ATOM 622 N N . ASN A 1 89 ? 3.093 -21.678 9.718 1.00 39.47 89 ASN A N 1
ATOM 623 C CA . ASN A 1 89 ? 3.297 -21.897 8.283 1.00 39.47 89 ASN A CA 1
ATOM 624 C C . ASN A 1 89 ? 4.237 -23.082 7.982 1.00 39.47 89 ASN A C 1
ATOM 626 O O . ASN A 1 89 ? 4.364 -23.448 6.818 1.00 39.47 89 ASN A O 1
ATOM 630 N N . ASP A 1 90 ? 4.853 -23.696 9.002 1.00 36.22 90 ASP A N 1
ATOM 631 C CA . ASP A 1 90 ? 5.827 -24.796 8.868 1.00 36.22 90 ASP A CA 1
ATOM 632 C C . ASP A 1 90 ? 5.373 -26.086 9.589 1.00 36.22 90 ASP A C 1
ATOM 634 O O . ASP A 1 90 ? 6.164 -26.958 9.938 1.00 36.22 90 ASP A O 1
ATOM 638 N N . SER A 1 91 ? 4.075 -26.229 9.874 1.00 33.88 91 SER A N 1
ATOM 639 C CA . SER A 1 91 ? 3.536 -27.437 10.514 1.00 33.88 91 SER A CA 1
ATOM 640 C C . SER A 1 91 ? 2.177 -27.829 9.950 1.00 33.88 91 SER A C 1
ATOM 642 O O . SER A 1 91 ? 1.137 -27.703 10.593 1.00 33.88 91 SER A O 1
ATOM 644 N N . SER A 1 92 ? 2.207 -28.390 8.742 1.00 40.19 92 SER A N 1
ATOM 645 C CA . SER A 1 92 ? 1.201 -29.349 8.284 1.00 40.19 92 SER A CA 1
ATOM 646 C C . SER A 1 92 ? 1.641 -30.782 8.613 1.00 40.19 92 SER A C 1
ATOM 648 O O . SER A 1 92 ? 1.712 -31.629 7.727 1.00 40.19 92 SER A O 1
ATOM 650 N N . ASP A 1 93 ? 1.934 -31.071 9.882 1.00 37.47 93 ASP A N 1
ATOM 651 C CA . ASP A 1 93 ? 2.068 -32.451 10.358 1.00 37.47 93 ASP A CA 1
ATOM 652 C C . ASP A 1 93 ? 0.672 -32.976 10.724 1.00 37.47 93 ASP A C 1
ATOM 654 O O . ASP A 1 93 ? 0.209 -32.872 11.861 1.00 37.47 93 ASP A O 1
ATOM 658 N N . ASN A 1 94 ? -0.024 -33.529 9.728 1.00 36.53 94 ASN A N 1
ATOM 659 C CA . ASN A 1 94 ? -1.153 -34.421 9.968 1.00 36.53 94 ASN A CA 1
ATOM 660 C C . ASN A 1 94 ? -0.632 -35.856 10.075 1.00 36.53 94 ASN A C 1
ATOM 662 O O . ASN A 1 94 ? -0.219 -36.461 9.085 1.00 36.53 94 ASN A O 1
ATOM 666 N N . GLU A 1 95 ? -0.705 -36.410 11.285 1.00 40.38 95 GLU A N 1
ATOM 667 C CA . GLU A 1 95 ? -0.650 -37.850 11.503 1.00 40.38 95 GLU A CA 1
ATOM 668 C C . GLU A 1 95 ? -1.816 -38.550 10.774 1.00 40.38 95 GLU A C 1
ATOM 670 O O . GLU A 1 95 ? -2.988 -38.215 10.948 1.00 40.38 95 GLU A O 1
ATOM 675 N N . ASP A 1 96 ? -1.434 -39.567 9.998 1.00 40.75 96 ASP A N 1
ATOM 676 C CA . ASP A 1 96 ? -2.187 -40.749 9.576 1.00 40.75 96 ASP A CA 1
ATOM 677 C C . ASP A 1 96 ? -3.485 -40.576 8.761 1.00 40.75 96 ASP A C 1
ATOM 679 O O . ASP A 1 96 ? -4.597 -40.551 9.293 1.00 40.75 96 ASP A O 1
ATOM 683 N N . GLY A 1 97 ? -3.362 -40.700 7.430 1.00 34.00 97 GLY A N 1
ATOM 684 C CA . GLY A 1 97 ? -4.477 -41.199 6.616 1.00 34.00 97 GLY A CA 1
ATOM 685 C C . GLY A 1 97 ? -4.413 -40.985 5.104 1.00 34.00 97 GLY A C 1
ATOM 686 O O . GLY A 1 97 ? -5.131 -40.144 4.586 1.00 34.00 97 GLY A O 1
ATOM 687 N N . ASP A 1 98 ? -3.689 -41.873 4.419 1.00 32.97 98 ASP A N 1
ATOM 688 C CA . ASP A 1 98 ? -3.825 -42.251 2.998 1.00 32.97 98 ASP A CA 1
ATOM 689 C C . ASP A 1 98 ? -3.303 -41.296 1.895 1.00 32.97 98 ASP A C 1
ATOM 691 O O . ASP A 1 98 ? -3.909 -40.298 1.518 1.00 32.97 98 ASP A O 1
ATOM 695 N N . ASN A 1 99 ? -2.178 -41.735 1.320 1.00 41.94 99 ASN A N 1
ATOM 696 C CA . ASN A 1 99 ? -1.546 -41.360 0.053 1.00 41.94 99 ASN A CA 1
ATOM 697 C C . ASN A 1 99 ? -2.471 -40.733 -1.012 1.00 41.94 99 ASN A C 1
ATOM 699 O O . ASN A 1 99 ? -3.341 -41.424 -1.549 1.00 41.94 99 ASN A O 1
ATOM 703 N N . ASN A 1 100 ? -2.166 -39.495 -1.421 1.00 36.25 100 ASN A N 1
ATOM 704 C CA . ASN A 1 100 ? -1.817 -39.139 -2.807 1.00 36.25 100 ASN A CA 1
ATOM 705 C C . ASN A 1 100 ? -1.343 -37.669 -2.894 1.00 36.25 100 ASN A C 1
ATOM 707 O O . ASN A 1 100 ? -2.107 -36.757 -2.597 1.00 36.25 100 ASN A O 1
ATOM 711 N N . ASP A 1 101 ? -0.109 -37.504 -3.381 1.00 37.22 101 ASP A N 1
ATOM 712 C CA . ASP A 1 101 ? 0.486 -36.323 -4.029 1.00 37.22 101 ASP A CA 1
ATOM 713 C C . ASP A 1 101 ? 0.708 -35.031 -3.207 1.00 37.22 101 ASP A C 1
ATOM 715 O O . ASP A 1 101 ? 0.014 -34.026 -3.363 1.00 37.22 101 ASP A O 1
ATOM 719 N N . ASP A 1 102 ? 1.798 -35.047 -2.428 1.00 46.38 102 ASP A N 1
ATOM 720 C CA . ASP A 1 102 ? 2.652 -33.885 -2.131 1.00 46.38 102 ASP A CA 1
ATOM 721 C C . ASP A 1 102 ? 3.325 -33.360 -3.414 1.00 46.38 102 ASP A C 1
ATOM 723 O O . ASP A 1 102 ? 4.073 -34.117 -4.035 1.00 46.38 102 ASP A O 1
ATOM 727 N N . ASP A 1 103 ? 3.117 -32.082 -3.776 1.00 36.22 103 ASP A N 1
ATOM 728 C CA . ASP A 1 103 ? 4.153 -31.221 -4.402 1.00 36.22 103 ASP A CA 1
ATOM 729 C C . ASP A 1 103 ? 3.724 -29.737 -4.538 1.00 36.22 103 ASP A C 1
ATOM 731 O O . ASP A 1 103 ? 3.940 -29.084 -5.562 1.00 36.22 103 ASP A O 1
ATOM 735 N N . ASN A 1 104 ? 3.075 -29.168 -3.517 1.00 37.75 104 ASN A N 1
ATOM 736 C CA . ASN A 1 104 ? 2.719 -27.743 -3.505 1.00 37.75 104 ASN A CA 1
ATOM 737 C C . ASN A 1 104 ? 3.638 -26.963 -2.553 1.00 37.75 104 ASN A C 1
ATOM 739 O O . ASN A 1 104 ? 3.177 -26.221 -1.693 1.00 37.75 104 ASN A O 1
ATOM 743 N N . ASN A 1 105 ? 4.956 -27.123 -2.728 1.00 42.59 105 ASN A N 1
ATOM 744 C CA . ASN A 1 105 ? 5.894 -26.070 -2.340 1.00 42.59 105 ASN A CA 1
ATOM 745 C C . ASN A 1 105 ? 5.381 -24.785 -2.995 1.00 42.59 105 ASN A C 1
ATOM 747 O O . ASN A 1 105 ? 5.244 -24.760 -4.222 1.00 42.59 105 ASN A O 1
ATOM 751 N N . ASP A 1 106 ? 5.043 -23.762 -2.206 1.00 54.16 106 ASP A N 1
ATOM 752 C CA . ASP A 1 106 ? 4.563 -22.488 -2.732 1.00 54.16 106 ASP A CA 1
ATOM 753 C C . ASP A 1 106 ? 5.624 -21.945 -3.698 1.00 54.16 106 ASP A C 1
ATOM 755 O O . ASP A 1 106 ? 6.657 -21.404 -3.296 1.00 54.16 106 ASP A O 1
ATOM 759 N N . LYS A 1 107 ? 5.396 -22.151 -5.002 1.00 54.69 107 LYS A N 1
ATOM 760 C CA . LYS A 1 107 ? 6.335 -21.784 -6.072 1.00 54.69 107 LYS A CA 1
ATOM 761 C C . LYS A 1 107 ? 6.679 -20.301 -6.009 1.00 54.69 107 LYS A C 1
ATOM 763 O O . LYS A 1 107 ? 7.719 -19.892 -6.528 1.00 54.69 107 LYS A O 1
ATOM 768 N N . ASN A 1 108 ? 5.822 -19.505 -5.368 1.00 61.16 108 ASN A N 1
ATOM 769 C CA . ASN A 1 108 ? 6.044 -18.096 -5.164 1.00 61.16 108 ASN A CA 1
ATOM 770 C C . ASN A 1 108 ? 7.102 -17.800 -4.095 1.00 61.16 108 ASN A C 1
ATOM 772 O O . ASN A 1 108 ? 7.744 -16.768 -4.217 1.00 61.16 108 ASN A O 1
ATOM 776 N N . LEU A 1 109 ? 7.358 -18.664 -3.103 1.00 66.75 109 LEU A N 1
ATOM 777 C CA . LEU A 1 109 ? 8.427 -18.457 -2.108 1.00 66.75 109 LEU A CA 1
ATOM 778 C C . LEU A 1 109 ? 9.820 -18.719 -2.700 1.00 66.75 109 LEU A C 1
ATOM 780 O O . LEU A 1 109 ? 10.762 -17.985 -2.406 1.00 66.75 109 LEU A O 1
ATOM 784 N N . SER A 1 110 ? 9.937 -19.691 -3.610 1.00 75.19 110 SER A N 1
ATOM 785 C CA . SER A 1 110 ? 11.208 -20.070 -4.251 1.00 75.19 110 SER A CA 1
ATOM 786 C C . SER A 1 110 ? 11.634 -19.201 -5.442 1.00 75.19 110 SER A C 1
ATOM 788 O O . SER A 1 110 ? 12.714 -19.406 -5.986 1.00 75.19 110 SER A O 1
ATOM 790 N N . TYR A 1 111 ? 10.788 -18.278 -5.906 1.00 85.75 111 TYR A N 1
ATOM 791 C CA . TYR A 1 111 ? 11.091 -17.445 -7.073 1.00 85.75 111 TYR A CA 1
ATOM 792 C C . TYR A 1 111 ? 12.183 -16.411 -6.749 1.00 85.75 111 TYR A C 1
ATOM 794 O O . TYR A 1 111 ? 12.032 -15.635 -5.813 1.00 85.75 111 TYR A O 1
ATOM 802 N N . ASP A 1 112 ? 13.268 -16.358 -7.520 1.00 87.88 112 ASP A N 1
ATOM 803 C CA . ASP A 1 112 ? 14.382 -15.406 -7.329 1.00 87.88 112 ASP A CA 1
ATOM 804 C C . ASP A 1 112 ? 14.415 -14.286 -8.390 1.00 87.88 112 ASP A C 1
ATOM 806 O O . ASP A 1 112 ? 15.256 -13.386 -8.351 1.00 87.88 112 ASP A O 1
ATOM 810 N N . GLY A 1 113 ? 13.495 -14.343 -9.360 1.00 92.12 113 GLY A N 1
ATOM 811 C CA . GLY A 1 113 ? 13.372 -13.389 -10.460 1.00 92.12 113 GLY A CA 1
ATOM 812 C C . GLY A 1 113 ? 14.568 -13.302 -11.404 1.00 92.12 113 GLY A C 1
ATOM 813 O O . GLY A 1 113 ? 14.650 -12.351 -12.188 1.00 92.12 113 GLY A O 1
ATOM 814 N N . SER A 1 114 ? 15.485 -14.269 -11.353 1.00 92.81 114 SER A N 1
ATOM 815 C CA . SER A 1 114 ? 16.660 -14.319 -12.224 1.00 92.81 114 SER A CA 1
ATOM 816 C C . SER A 1 114 ? 16.279 -14.373 -13.709 1.00 92.81 114 SER A C 1
ATOM 818 O O . SER A 1 114 ? 16.854 -13.642 -14.519 1.00 92.81 114 SER A O 1
ATOM 820 N N . ASP A 1 115 ? 15.251 -15.147 -14.056 1.00 94.62 115 ASP A N 1
ATOM 821 C CA . ASP A 1 115 ? 14.693 -15.268 -15.405 1.00 94.62 115 ASP A CA 1
ATOM 822 C C . ASP A 1 115 ? 14.076 -13.953 -15.910 1.00 94.62 115 ASP A C 1
ATOM 824 O O . ASP A 1 115 ? 14.286 -13.561 -17.062 1.00 94.62 115 ASP A O 1
ATOM 828 N N . LEU A 1 116 ? 13.361 -13.226 -15.047 1.00 96.56 116 LEU A N 1
ATOM 829 C CA . LEU A 1 116 ? 12.806 -11.916 -15.370 1.00 96.56 116 LEU A CA 1
ATOM 830 C C . LEU A 1 116 ? 13.914 -10.890 -15.619 1.00 96.56 116 LEU A C 1
ATOM 832 O O . LEU A 1 116 ? 13.859 -10.154 -16.608 1.00 96.56 116 LEU A O 1
ATOM 836 N N . ILE A 1 117 ? 14.922 -10.840 -14.746 1.00 97.50 117 ILE A N 1
ATOM 837 C CA . ILE A 1 117 ? 16.065 -9.931 -14.886 1.00 97.50 117 ILE A CA 1
ATOM 838 C C . ILE A 1 117 ? 16.833 -10.239 -16.181 1.00 97.50 117 ILE A C 1
ATOM 840 O O . ILE A 1 117 ? 17.155 -9.321 -16.945 1.00 97.50 117 ILE A O 1
ATOM 844 N N . GLU A 1 118 ? 17.091 -11.519 -16.469 1.00 97.56 118 GLU A N 1
ATOM 845 C CA . GLU A 1 118 ? 17.737 -11.956 -17.710 1.00 97.56 118 GLU A CA 1
ATOM 8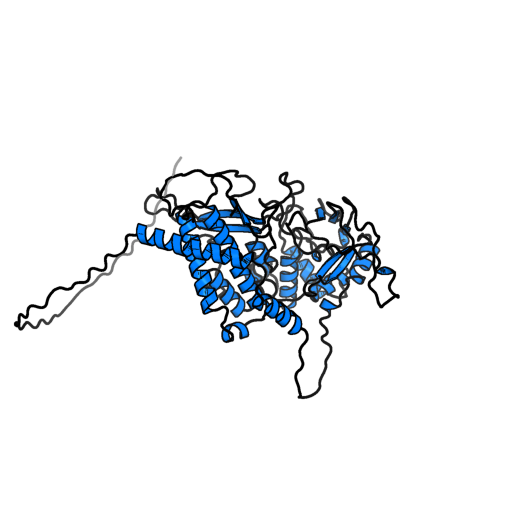46 C C . GLU A 1 118 ? 16.915 -11.555 -18.942 1.00 97.56 118 GLU A C 1
ATOM 848 O O . GLU A 1 118 ? 17.468 -11.007 -19.904 1.00 97.56 118 GLU A O 1
ATOM 853 N N . TRP A 1 119 ? 15.596 -11.764 -18.909 1.00 98.25 119 TRP A N 1
ATOM 854 C CA . TRP A 1 119 ? 14.692 -11.379 -19.990 1.00 98.25 119 TRP A CA 1
ATOM 855 C C . TRP A 1 119 ? 14.696 -9.865 -20.232 1.00 98.25 119 TRP A C 1
ATOM 857 O O . TRP A 1 119 ? 14.809 -9.440 -21.386 1.00 98.25 119 TRP A O 1
ATOM 867 N N . ILE A 1 120 ? 14.648 -9.038 -19.181 1.00 98.56 120 ILE A N 1
ATOM 868 C CA . ILE A 1 120 ? 14.709 -7.571 -19.302 1.00 98.56 120 ILE A CA 1
ATOM 869 C C . ILE A 1 120 ? 16.028 -7.145 -19.956 1.00 98.56 120 ILE A C 1
ATOM 871 O O . ILE A 1 120 ? 16.018 -6.409 -20.950 1.00 98.56 120 ILE A O 1
ATOM 875 N N . ASN A 1 121 ? 17.160 -7.620 -19.431 1.00 98.38 121 ASN A N 1
ATOM 876 C CA . ASN A 1 121 ? 18.491 -7.252 -19.919 1.00 98.38 121 ASN A CA 1
ATOM 877 C C . ASN A 1 121 ? 18.717 -7.709 -21.371 1.00 98.38 121 ASN A C 1
ATOM 879 O O . ASN A 1 121 ? 19.223 -6.945 -22.197 1.00 98.38 121 ASN A O 1
ATOM 883 N N . SER A 1 122 ? 18.265 -8.916 -21.720 1.00 98.12 122 SER A N 1
ATOM 884 C CA . SER A 1 122 ? 18.386 -9.473 -23.075 1.00 98.12 122 SER A CA 1
ATOM 885 C C . SER A 1 122 ? 17.518 -8.751 -24.111 1.00 98.12 122 SER A C 1
ATOM 887 O O . SER A 1 122 ? 17.810 -8.807 -25.305 1.00 98.12 122 SER A O 1
ATOM 889 N N . ASN A 1 123 ? 16.481 -8.031 -23.674 1.00 98.31 123 ASN A N 1
ATOM 890 C CA . ASN A 1 123 ? 15.574 -7.278 -24.543 1.00 98.31 123 ASN A CA 1
ATOM 891 C C . ASN A 1 123 ? 15.802 -5.754 -24.479 1.00 98.31 123 ASN A C 1
ATOM 893 O O . ASN A 1 123 ? 14.893 -4.957 -24.720 1.00 98.31 123 ASN A O 1
ATOM 897 N N . GLY A 1 124 ? 17.037 -5.332 -24.186 1.00 97.88 124 GLY A N 1
ATOM 898 C CA . GLY A 1 124 ? 17.461 -3.928 -24.241 1.00 97.88 124 GLY A CA 1
ATOM 899 C C . GLY A 1 124 ? 17.091 -3.098 -23.011 1.00 97.88 124 GLY A C 1
ATOM 900 O O . GLY A 1 124 ? 17.285 -1.875 -23.013 1.00 97.88 124 GLY A O 1
ATOM 901 N N . GLY A 1 125 ? 16.560 -3.742 -21.972 1.00 98.44 125 GLY A N 1
ATOM 902 C CA . GLY A 1 125 ? 16.412 -3.155 -20.652 1.00 98.44 125 GLY A CA 1
ATOM 903 C C . GLY A 1 125 ? 17.724 -3.118 -19.886 1.00 98.44 125 GLY A C 1
ATOM 904 O O . GLY A 1 125 ? 18.790 -3.453 -20.402 1.00 98.44 125 GLY A O 1
ATOM 905 N N . PHE A 1 126 ? 17.644 -2.621 -18.663 1.00 98.62 126 PHE A N 1
ATOM 906 C CA . PHE A 1 126 ? 18.763 -2.605 -17.736 1.00 98.62 126 PHE A CA 1
ATOM 907 C C . PHE A 1 126 ? 18.225 -2.765 -16.322 1.00 98.62 126 PHE A C 1
ATOM 909 O O . PHE A 1 126 ? 17.370 -1.975 -15.922 1.00 98.62 126 PHE A O 1
ATOM 916 N N . ILE A 1 127 ? 18.749 -3.747 -15.599 1.00 98.50 127 ILE A N 1
ATOM 917 C CA . ILE A 1 127 ? 18.626 -3.897 -14.150 1.00 98.50 127 ILE A CA 1
ATOM 918 C C . ILE A 1 127 ? 20.028 -3.785 -13.557 1.00 98.50 127 ILE A C 1
ATOM 920 O O . ILE A 1 127 ? 20.970 -4.385 -14.085 1.00 98.50 127 ILE A O 1
ATOM 924 N N . HIS A 1 128 ? 20.171 -3.013 -12.484 1.00 98.00 128 HIS A N 1
ATOM 925 C CA . HIS A 1 128 ? 21.451 -2.825 -11.816 1.00 98.00 128 HIS A CA 1
ATOM 926 C C . HIS A 1 128 ? 22.020 -4.176 -11.345 1.00 98.00 128 HIS A C 1
ATOM 928 O O . HIS A 1 128 ? 21.288 -4.958 -10.741 1.00 98.00 128 HIS A O 1
ATOM 934 N N . PRO A 1 129 ? 23.312 -4.480 -11.580 1.00 95.94 129 PRO A N 1
ATOM 935 C CA . PRO A 1 129 ? 23.884 -5.797 -11.276 1.00 95.94 129 PRO A CA 1
ATOM 936 C C . PRO A 1 129 ? 23.860 -6.166 -9.783 1.00 95.94 129 PRO A C 1
ATOM 938 O O . PRO A 1 129 ? 23.886 -7.357 -9.457 1.00 95.94 129 PRO A O 1
ATOM 941 N N . ASN A 1 130 ? 23.779 -5.165 -8.897 1.00 95.81 130 ASN A N 1
ATOM 942 C CA . ASN A 1 130 ? 23.618 -5.368 -7.454 1.00 95.81 130 ASN A CA 1
ATOM 943 C C . ASN A 1 130 ? 22.167 -5.481 -6.997 1.00 95.81 130 ASN A C 1
ATOM 945 O O . ASN A 1 130 ? 21.956 -5.766 -5.829 1.00 95.81 130 ASN A O 1
ATOM 949 N N . ALA A 1 131 ? 21.172 -5.268 -7.854 1.00 96.50 131 ALA A N 1
ATOM 950 C CA . ALA A 1 131 ? 19.787 -5.494 -7.469 1.00 96.50 131 ALA A CA 1
ATOM 951 C C . ALA A 1 131 ? 19.428 -6.975 -7.658 1.00 96.50 131 ALA A C 1
ATOM 953 O O . ALA A 1 131 ? 19.839 -7.611 -8.633 1.00 96.50 131 ALA A O 1
ATOM 954 N N . HIS A 1 132 ? 18.660 -7.529 -6.728 1.00 94.81 132 HIS A N 1
ATOM 955 C CA . HIS A 1 132 ? 18.079 -8.863 -6.844 1.00 94.81 132 HIS A CA 1
ATOM 956 C C . HIS A 1 132 ? 16.697 -8.897 -6.200 1.00 94.81 132 HIS A C 1
ATOM 958 O O . HIS A 1 132 ? 16.383 -8.062 -5.354 1.00 94.81 132 HIS A O 1
ATOM 964 N N . ILE A 1 133 ? 15.873 -9.852 -6.619 1.00 94.06 133 ILE A N 1
ATOM 965 C CA . ILE A 1 133 ? 14.554 -10.086 -6.038 1.00 94.06 133 ILE A CA 1
ATOM 966 C C . ILE A 1 133 ? 14.717 -11.161 -4.966 1.00 94.06 133 ILE A C 1
ATOM 968 O O . ILE A 1 133 ? 15.315 -12.205 -5.215 1.00 94.06 133 ILE A O 1
ATOM 972 N N . GLY A 1 134 ? 14.192 -10.908 -3.775 1.00 90.38 134 GLY A N 1
ATOM 973 C CA . GLY A 1 134 ? 14.369 -11.790 -2.626 1.00 90.38 134 GLY A CA 1
ATOM 974 C C . GLY A 1 134 ? 13.197 -11.713 -1.665 1.00 90.38 134 GLY A C 1
ATOM 975 O O . GLY A 1 134 ? 12.272 -10.925 -1.867 1.00 90.38 134 GLY A O 1
ATOM 976 N N . LEU A 1 135 ? 13.232 -12.556 -0.638 1.00 87.50 135 LEU A N 1
ATOM 977 C CA . LEU A 1 135 ? 12.352 -12.411 0.514 1.00 87.50 135 LEU A CA 1
ATOM 978 C C . LEU A 1 135 ? 12.985 -11.443 1.513 1.00 87.50 135 LEU A C 1
ATOM 980 O O . LEU A 1 135 ? 14.208 -11.383 1.648 1.00 87.50 135 LEU A O 1
ATOM 984 N N . ASP A 1 136 ? 12.140 -10.694 2.202 1.00 81.31 136 ASP A N 1
ATOM 985 C CA . ASP A 1 136 ? 12.532 -9.887 3.343 1.00 81.31 136 ASP A CA 1
ATOM 986 C C . ASP A 1 136 ? 13.026 -10.771 4.505 1.00 81.31 136 ASP A C 1
ATOM 988 O O . ASP A 1 136 ? 12.827 -11.990 4.495 1.00 81.31 136 ASP A O 1
ATOM 992 N N . PRO A 1 137 ? 13.662 -10.192 5.539 1.00 77.50 137 PRO A N 1
ATOM 993 C CA . PRO A 1 137 ? 14.159 -10.968 6.675 1.00 77.50 137 PRO A CA 1
ATOM 994 C C . PRO A 1 137 ? 13.086 -11.788 7.406 1.00 77.50 137 PRO A C 1
ATOM 996 O O . PRO A 1 137 ? 13.430 -12.756 8.080 1.00 77.50 137 PRO A O 1
ATOM 999 N N . THR A 1 138 ? 11.802 -11.426 7.284 1.00 75.56 138 THR A N 1
ATOM 1000 C CA . THR A 1 138 ? 10.697 -12.203 7.868 1.00 75.56 138 THR A CA 1
ATOM 1001 C C . THR A 1 138 ? 10.314 -13.425 7.030 1.00 75.56 138 THR A C 1
ATOM 1003 O O . THR A 1 138 ? 9.580 -14.288 7.509 1.00 75.56 138 THR A O 1
ATOM 1006 N N . GLY A 1 139 ? 10.784 -13.507 5.781 1.00 78.19 139 GLY A N 1
ATOM 1007 C CA . GLY A 1 139 ? 10.421 -14.552 4.828 1.00 78.19 139 GLY A CA 1
ATOM 1008 C C . GLY A 1 139 ? 8.995 -14.425 4.286 1.00 78.19 139 GLY A C 1
ATOM 1009 O O . GLY A 1 139 ? 8.560 -15.289 3.526 1.00 78.19 139 GLY A O 1
ATOM 1010 N N . LYS A 1 140 ? 8.250 -13.381 4.673 1.00 74.50 140 LYS A N 1
ATOM 1011 C CA . LYS A 1 140 ? 6.822 -13.236 4.352 1.00 74.50 140 LYS A CA 1
ATOM 1012 C C . LYS A 1 140 ? 6.592 -12.431 3.085 1.00 74.50 140 LYS A C 1
ATOM 1014 O O . LYS A 1 140 ? 5.609 -12.679 2.383 1.00 74.50 140 LYS A O 1
ATOM 1019 N N . TYR A 1 141 ? 7.467 -11.472 2.799 1.00 81.75 141 TYR A N 1
ATOM 1020 C CA . TYR A 1 141 ? 7.260 -10.512 1.727 1.00 81.75 141 TYR A CA 1
ATOM 1021 C C . TYR A 1 141 ? 8.399 -10.548 0.732 1.00 81.75 141 TYR A C 1
ATOM 1023 O O . TYR A 1 141 ? 9.576 -10.576 1.077 1.00 81.75 141 TYR A O 1
ATOM 1031 N N . ARG A 1 142 ? 8.032 -10.518 -0.545 1.00 89.88 142 ARG A N 1
ATOM 1032 C CA . ARG A 1 142 ? 8.991 -10.359 -1.626 1.00 89.88 142 ARG A CA 1
ATOM 1033 C C . ARG A 1 142 ? 9.318 -8.884 -1.792 1.00 89.88 142 ARG A C 1
ATOM 1035 O O . ARG A 1 142 ? 8.426 -8.048 -1.718 1.00 89.88 142 ARG A O 1
ATOM 1042 N N . GLY A 1 143 ? 10.582 -8.590 -2.039 1.00 93.94 143 GLY A N 1
ATOM 1043 C CA . GLY A 1 143 ? 11.071 -7.248 -2.314 1.00 93.94 143 GLY A CA 1
ATOM 1044 C C . GLY A 1 143 ? 12.259 -7.279 -3.261 1.00 93.94 143 GLY A C 1
ATOM 1045 O O . GLY A 1 143 ? 12.682 -8.340 -3.738 1.00 93.94 143 GLY A O 1
ATOM 1046 N N . VAL A 1 144 ? 12.819 -6.102 -3.514 1.00 96.88 144 VAL A N 1
ATOM 1047 C CA . VAL A 1 144 ? 14.067 -5.948 -4.260 1.00 96.88 144 VAL A CA 1
ATOM 1048 C C . VAL A 1 144 ? 15.131 -5.445 -3.301 1.00 96.88 144 VAL A C 1
ATOM 1050 O O . VAL A 1 144 ? 14.891 -4.508 -2.551 1.00 96.88 144 VAL A O 1
ATOM 1053 N N . PHE A 1 145 ? 16.306 -6.059 -3.322 1.00 96.00 145 PHE A N 1
ATOM 1054 C CA . PHE A 1 145 ? 17.374 -5.796 -2.366 1.00 96.00 145 PHE A CA 1
ATOM 1055 C C . PHE A 1 145 ? 18.698 -5.572 -3.083 1.00 96.00 145 PHE A C 1
ATOM 1057 O O . PHE A 1 145 ? 18.951 -6.116 -4.167 1.00 96.00 145 PHE A O 1
ATOM 1064 N N . VAL A 1 146 ? 19.584 -4.817 -2.444 1.00 96.06 146 VAL A N 1
ATOM 1065 C CA . VAL A 1 146 ? 20.989 -4.770 -2.830 1.00 96.06 146 VAL A CA 1
ATOM 1066 C C . VAL A 1 146 ? 21.651 -6.072 -2.381 1.00 96.06 146 VAL A C 1
ATOM 1068 O O . VAL A 1 146 ? 21.524 -6.491 -1.234 1.00 96.06 146 VAL A O 1
ATOM 1071 N N . LYS A 1 147 ? 22.352 -6.746 -3.289 1.00 92.81 147 LYS A N 1
ATOM 1072 C CA . LYS A 1 147 ? 23.086 -7.982 -3.008 1.00 92.81 147 LYS A CA 1
ATOM 1073 C C . LYS A 1 147 ? 24.092 -7.765 -1.880 1.00 92.81 147 LYS A C 1
ATOM 1075 O O . LYS A 1 147 ? 24.800 -6.760 -1.854 1.00 92.81 147 LYS A O 1
ATOM 1080 N N . ASN A 1 148 ? 24.189 -8.744 -0.986 1.00 86.81 148 ASN A N 1
ATOM 1081 C CA . ASN A 1 148 ? 25.191 -8.748 0.071 1.00 86.81 148 ASN A CA 1
ATOM 1082 C C . ASN A 1 148 ? 26.603 -8.976 -0.488 1.00 86.81 148 ASN A C 1
ATOM 1084 O O . ASN A 1 148 ? 26.809 -9.632 -1.512 1.00 86.81 148 ASN A O 1
ATOM 1088 N N . THR A 1 149 ? 27.589 -8.448 0.227 1.00 82.69 149 THR A N 1
ATOM 1089 C CA . THR A 1 149 ? 29.017 -8.531 -0.126 1.00 82.69 149 THR A CA 1
ATOM 1090 C C . THR A 1 149 ? 29.704 -9.727 0.512 1.00 82.69 149 THR A C 1
ATOM 1092 O O . THR A 1 149 ? 30.611 -10.331 -0.073 1.00 82.69 149 THR A O 1
ATOM 1095 N N . ASN A 1 150 ? 29.219 -10.092 1.698 1.00 68.56 150 ASN A N 1
ATOM 1096 C CA . ASN A 1 150 ? 29.563 -11.303 2.408 1.00 68.56 150 ASN A CA 1
ATOM 1097 C C . ASN A 1 150 ? 28.519 -12.351 2.054 1.00 68.56 150 ASN A C 1
ATOM 1099 O O . ASN A 1 150 ? 27.396 -12.331 2.550 1.00 68.56 150 ASN A O 1
ATOM 1103 N N . SER A 1 151 ? 28.891 -13.279 1.183 1.00 55.44 151 SER A N 1
ATOM 1104 C CA . SER A 1 151 ? 28.178 -14.538 1.090 1.00 55.44 151 SER A CA 1
ATOM 1105 C C . SER A 1 151 ? 28.389 -15.271 2.422 1.00 55.44 151 SER A C 1
ATOM 1107 O O . SER A 1 151 ? 29.376 -15.996 2.573 1.00 55.44 151 SER A O 1
ATOM 1109 N N . ASP A 1 152 ? 27.499 -15.101 3.401 1.00 48.12 152 ASP A N 1
ATOM 1110 C CA . ASP A 1 152 ? 27.289 -16.128 4.428 1.00 48.12 152 ASP A CA 1
ATOM 1111 C C . ASP A 1 152 ? 26.683 -17.346 3.711 1.00 48.12 152 ASP A C 1
ATOM 1113 O O . ASP A 1 152 ? 25.498 -17.652 3.773 1.00 48.12 152 ASP A O 1
ATOM 1117 N N . MET A 1 153 ? 27.518 -17.998 2.903 1.00 48.69 153 MET A N 1
ATOM 1118 C CA . MET A 1 153 ? 27.184 -19.139 2.079 1.00 48.69 153 MET A CA 1
ATOM 1119 C C . MET A 1 153 ? 28.092 -20.286 2.484 1.00 48.69 153 MET A C 1
ATOM 1121 O O . MET A 1 153 ? 29.232 -20.429 2.046 1.00 48.69 153 MET A O 1
ATOM 1125 N N . THR A 1 154 ? 27.499 -21.200 3.233 1.00 48.25 154 THR A N 1
ATOM 1126 C CA . THR A 1 154 ? 27.854 -22.620 3.223 1.00 48.25 154 THR A CA 1
ATOM 1127 C C . THR A 1 154 ? 27.738 -23.255 1.821 1.00 48.25 154 THR A C 1
ATOM 1129 O O . THR A 1 154 ? 28.155 -24.396 1.645 1.00 48.25 154 THR A O 1
ATOM 1132 N N . ASN A 1 155 ? 27.266 -22.518 0.805 1.00 47.59 155 ASN A N 1
ATOM 1133 C CA . ASN A 1 155 ? 27.212 -22.913 -0.603 1.00 47.59 155 ASN A CA 1
ATOM 1134 C C . ASN A 1 155 ? 28.136 -22.052 -1.483 1.00 47.59 155 ASN A C 1
ATOM 1136 O O . ASN A 1 155 ? 27.704 -21.150 -2.189 1.00 47.59 155 ASN A O 1
ATOM 1140 N N . ALA A 1 156 ? 29.428 -22.376 -1.475 1.00 44.78 156 ALA A N 1
ATOM 1141 C CA . ALA A 1 156 ? 30.509 -21.692 -2.196 1.00 44.78 156 ALA A CA 1
ATOM 1142 C C . ALA A 1 156 ? 30.470 -21.787 -3.747 1.00 44.78 156 ALA A C 1
ATOM 1144 O O . ALA A 1 156 ? 31.524 -21.749 -4.377 1.00 44.78 156 ALA A O 1
ATOM 1145 N N . ASN A 1 157 ? 29.299 -21.944 -4.376 1.00 49.06 157 ASN A N 1
ATOM 1146 C CA . ASN A 1 157 ? 29.191 -22.220 -5.816 1.00 49.06 157 ASN A CA 1
ATOM 1147 C C . ASN A 1 157 ? 28.456 -21.153 -6.655 1.00 49.06 157 ASN A C 1
ATOM 1149 O O . ASN A 1 157 ? 28.454 -21.299 -7.875 1.00 49.06 157 ASN A O 1
ATOM 1153 N N . ASN A 1 158 ? 27.904 -20.081 -6.069 1.00 53.03 158 ASN A N 1
ATOM 1154 C CA . ASN A 1 158 ? 27.212 -19.018 -6.821 1.00 53.03 158 ASN A CA 1
ATOM 1155 C C . ASN A 1 158 ? 27.913 -17.650 -6.694 1.00 53.03 158 ASN A C 1
ATOM 1157 O O . ASN A 1 158 ? 27.407 -16.722 -6.068 1.00 53.03 158 ASN A O 1
ATOM 1161 N N . ASP A 1 159 ? 29.061 -17.484 -7.361 1.00 58.44 159 ASP A N 1
ATOM 1162 C CA . ASP A 1 159 ? 29.740 -16.176 -7.499 1.00 58.44 159 ASP A CA 1
ATOM 1163 C C . ASP A 1 159 ? 28.852 -15.096 -8.170 1.00 58.44 159 ASP A C 1
ATOM 1165 O O . ASP A 1 159 ? 29.133 -13.904 -8.064 1.00 58.44 159 ASP A O 1
ATOM 1169 N N . SER A 1 160 ? 27.763 -15.483 -8.850 1.00 60.41 160 SER A N 1
ATOM 1170 C CA . SER A 1 160 ? 26.807 -14.576 -9.510 1.00 60.41 160 SER A CA 1
ATOM 1171 C C . SER A 1 160 ? 25.901 -13.783 -8.554 1.00 60.41 160 SER A C 1
ATOM 1173 O O . SER A 1 160 ? 25.252 -12.817 -8.975 1.00 60.41 160 SER A O 1
ATOM 1175 N N . GLU A 1 161 ? 25.845 -14.170 -7.278 1.00 66.06 161 GLU A N 1
ATOM 1176 C CA . GLU A 1 161 ? 24.997 -13.537 -6.256 1.00 66.06 161 GLU A CA 1
ATOM 1177 C C . GLU A 1 161 ? 25.740 -12.517 -5.386 1.00 66.06 161 GLU A C 1
ATOM 1179 O O . GLU A 1 161 ? 25.115 -11.812 -4.596 1.00 66.06 161 GLU A O 1
ATOM 1184 N N . ARG A 1 162 ? 27.059 -12.373 -5.554 1.00 79.00 162 ARG A N 1
ATOM 1185 C CA . ARG A 1 162 ? 27.854 -11.434 -4.760 1.00 79.00 162 ARG A CA 1
ATOM 1186 C C . ARG A 1 162 ? 27.690 -9.995 -5.263 1.00 79.00 162 ARG A C 1
ATOM 1188 O O . ARG A 1 162 ? 27.938 -9.718 -6.436 1.00 79.00 162 ARG A O 1
ATOM 1195 N N . GLY A 1 163 ? 27.283 -9.090 -4.373 1.00 81.88 163 GLY A N 1
ATOM 1196 C CA . GLY A 1 163 ? 27.253 -7.645 -4.627 1.00 81.88 163 GLY A CA 1
ATOM 1197 C C . GLY A 1 163 ? 28.641 -7.001 -4.551 1.00 81.88 163 GLY A C 1
ATOM 1198 O O . GLY A 1 163 ? 29.598 -7.625 -4.085 1.00 81.88 163 GLY A O 1
ATOM 1199 N N . ILE A 1 164 ? 28.754 -5.749 -5.003 1.00 86.00 164 ILE A N 1
ATOM 1200 C CA . ILE A 1 164 ? 29.950 -4.916 -4.766 1.00 86.00 164 ILE A CA 1
ATOM 1201 C C . ILE A 1 164 ? 29.878 -4.252 -3.386 1.00 86.00 164 ILE A C 1
ATOM 1203 O O . ILE A 1 164 ? 28.783 -3.987 -2.886 1.00 86.00 164 ILE A O 1
ATOM 1207 N N . ASP A 1 165 ? 31.039 -3.974 -2.789 1.00 84.56 165 ASP A N 1
ATOM 1208 C CA . ASP A 1 165 ? 31.154 -3.425 -1.428 1.00 84.56 165 ASP A CA 1
ATOM 1209 C C . ASP A 1 165 ? 30.489 -2.052 -1.281 1.00 84.56 165 ASP A C 1
ATOM 1211 O O . ASP A 1 165 ? 30.003 -1.704 -0.207 1.00 84.56 165 ASP A O 1
ATOM 1215 N N . GLU A 1 166 ? 30.420 -1.303 -2.377 1.00 89.69 166 GLU A N 1
ATOM 1216 C CA . GLU A 1 166 ? 29.858 0.040 -2.442 1.00 89.69 166 GLU A CA 1
ATOM 1217 C C . GLU A 1 166 ? 28.321 0.070 -2.544 1.00 89.69 166 GLU A C 1
ATOM 1219 O O . GLU A 1 166 ? 27.723 1.121 -2.337 1.00 89.69 166 GLU A O 1
ATOM 1224 N N . GLY A 1 167 ? 27.656 -1.057 -2.831 1.00 94.94 167 GLY A N 1
ATOM 1225 C CA . GLY A 1 167 ? 26.197 -1.096 -2.985 1.00 94.94 167 GLY A CA 1
ATOM 1226 C C . GLY A 1 167 ? 25.696 -0.436 -4.280 1.00 94.94 167 GLY A C 1
ATOM 1227 O O . GLY A 1 167 ? 26.067 -0.869 -5.375 1.00 94.94 167 GLY A O 1
ATOM 1228 N N . ILE A 1 168 ? 24.786 0.536 -4.176 1.00 97.56 168 ILE A N 1
ATOM 1229 C CA . ILE A 1 168 ? 24.275 1.351 -5.298 1.00 97.56 168 ILE A CA 1
ATOM 1230 C C . ILE A 1 168 ? 24.457 2.829 -4.941 1.00 97.56 168 ILE A C 1
ATOM 1232 O O . ILE A 1 168 ? 23.999 3.242 -3.878 1.00 97.56 168 ILE A O 1
ATOM 1236 N N . GLU A 1 169 ? 25.093 3.616 -5.811 1.00 97.81 169 GLU A N 1
ATOM 1237 C CA . GLU A 1 169 ? 25.390 5.030 -5.538 1.00 97.81 169 GLU A CA 1
ATOM 1238 C C . GLU A 1 169 ? 24.179 5.939 -5.824 1.00 97.81 169 GLU A C 1
ATOM 1240 O O . GLU A 1 169 ? 23.327 5.648 -6.673 1.00 97.81 169 GLU A O 1
ATOM 1245 N N . GLU A 1 170 ? 24.106 7.086 -5.146 1.00 96.81 170 GLU A N 1
ATOM 1246 C CA . GLU A 1 170 ? 23.113 8.125 -5.423 1.00 96.81 170 GLU A CA 1
ATOM 1247 C C . GLU A 1 170 ? 23.079 8.505 -6.918 1.00 96.81 170 GLU A C 1
ATOM 1249 O O . GLU A 1 170 ? 24.090 8.804 -7.557 1.00 96.81 170 GLU A O 1
ATOM 1254 N N . GLY A 1 171 ? 21.875 8.545 -7.495 1.00 96.38 171 GLY A N 1
ATOM 1255 C CA . GLY A 1 171 ? 21.653 8.917 -8.890 1.00 96.38 171 GLY A CA 1
ATOM 1256 C C . GLY A 1 171 ? 21.833 7.777 -9.895 1.00 96.38 171 GLY A C 1
ATOM 1257 O O . GLY A 1 171 ? 21.425 7.939 -11.063 1.00 96.38 171 GLY A O 1
ATOM 1258 N N . ASP A 1 172 ? 22.358 6.621 -9.472 1.00 98.19 172 ASP A N 1
ATOM 1259 C CA . ASP A 1 172 ? 22.466 5.443 -10.324 1.00 98.19 172 ASP A CA 1
ATOM 1260 C C . ASP A 1 172 ? 21.101 4.997 -10.842 1.00 98.19 172 ASP A C 1
ATOM 1262 O O . ASP A 1 172 ? 20.051 5.146 -10.212 1.00 98.19 172 ASP A O 1
ATOM 1266 N N . ILE A 1 173 ? 21.110 4.449 -12.058 1.00 98.50 173 ILE A N 1
ATOM 1267 C CA . ILE A 1 173 ? 19.928 3.779 -12.594 1.00 98.50 173 ILE A CA 1
ATOM 1268 C C . ILE A 1 173 ? 19.828 2.435 -11.884 1.00 98.50 173 ILE A C 1
ATOM 1270 O O . ILE A 1 173 ? 20.747 1.631 -11.974 1.00 98.50 173 ILE A O 1
ATOM 1274 N N . ILE A 1 174 ? 18.690 2.171 -11.253 1.00 98.56 174 ILE A N 1
ATOM 1275 C CA . ILE A 1 174 ? 18.381 0.854 -10.690 1.00 98.56 174 ILE A CA 1
ATOM 1276 C C . ILE A 1 174 ? 17.704 -0.002 -11.756 1.00 98.56 174 ILE A C 1
ATOM 1278 O O . ILE A 1 174 ? 18.096 -1.141 -12.000 1.00 98.56 174 ILE A O 1
ATOM 1282 N N . ALA A 1 175 ? 16.724 0.577 -12.452 1.00 98.69 175 ALA A N 1
ATOM 1283 C CA . ALA A 1 175 ? 16.020 -0.084 -13.538 1.00 98.69 175 ALA A CA 1
ATOM 1284 C C . ALA A 1 175 ? 15.738 0.880 -14.693 1.00 98.69 175 ALA A C 1
ATOM 1286 O O . ALA A 1 175 ? 15.383 2.045 -14.503 1.00 98.69 175 ALA A O 1
ATOM 1287 N N . ARG A 1 176 ? 15.850 0.382 -15.923 1.00 98.62 176 ARG A N 1
ATOM 1288 C CA . ARG A 1 176 ? 15.368 1.054 -17.131 1.00 98.62 176 ARG A CA 1
ATOM 1289 C C . ARG A 1 176 ? 14.617 0.053 -17.990 1.00 98.62 176 ARG A C 1
ATOM 1291 O O . ARG A 1 176 ? 15.234 -0.761 -18.679 1.00 98.62 176 ARG A O 1
ATOM 1298 N N . ILE A 1 177 ? 13.294 0.164 -17.989 1.00 98.69 177 ILE A N 1
ATOM 1299 C CA . ILE A 1 177 ? 12.406 -0.774 -18.673 1.00 98.69 177 ILE A CA 1
ATOM 1300 C C . ILE A 1 177 ? 12.009 -0.195 -20.038 1.00 98.69 177 ILE A C 1
ATOM 1302 O O . ILE A 1 177 ? 11.391 0.875 -20.098 1.00 98.69 177 ILE A O 1
ATOM 1306 N N . PRO A 1 178 ? 12.379 -0.844 -21.159 1.00 98.38 178 PRO A N 1
ATOM 1307 C CA . PRO A 1 178 ? 12.011 -0.390 -22.492 1.00 98.38 178 PRO A CA 1
ATOM 1308 C C . PRO A 1 178 ? 10.498 -0.375 -22.673 1.00 98.38 178 PRO A C 1
ATOM 1310 O O . PRO A 1 178 ? 9.789 -1.248 -22.181 1.00 98.38 178 PRO A O 1
ATOM 1313 N N . TRP A 1 179 ? 10.016 0.579 -23.470 1.00 97.94 179 TRP A N 1
ATOM 1314 C CA . TRP A 1 179 ? 8.593 0.729 -23.777 1.00 97.94 179 TRP A CA 1
ATOM 1315 C C . TRP A 1 179 ? 7.938 -0.581 -24.228 1.00 97.94 179 TRP A C 1
ATOM 1317 O O . TRP A 1 179 ? 6.815 -0.877 -23.830 1.00 97.94 179 TRP A O 1
ATOM 1327 N N . ASP A 1 180 ? 8.636 -1.385 -25.030 1.00 98.00 180 ASP A N 1
ATOM 1328 C CA . ASP A 1 180 ? 8.092 -2.616 -25.607 1.00 98.00 180 ASP A CA 1
ATOM 1329 C C . ASP A 1 180 ? 7.928 -3.762 -24.596 1.00 98.00 180 ASP A C 1
ATOM 1331 O O . ASP A 1 180 ? 7.157 -4.684 -24.880 1.00 98.00 180 ASP A O 1
ATOM 1335 N N . LEU A 1 181 ? 8.566 -3.662 -23.419 1.00 98.50 181 LEU A N 1
ATOM 1336 C CA . LEU A 1 181 ? 8.473 -4.626 -22.311 1.00 98.50 181 LEU A CA 1
ATOM 1337 C C . LEU A 1 181 ? 7.398 -4.273 -21.271 1.00 98.50 181 LEU A C 1
ATOM 1339 O O . LEU A 1 181 ? 7.087 -5.099 -20.425 1.00 98.50 181 LEU A O 1
ATOM 1343 N N . ILE A 1 182 ? 6.787 -3.092 -21.370 1.00 98.44 182 ILE A N 1
ATOM 1344 C CA . ILE A 1 182 ? 5.695 -2.652 -20.488 1.00 98.44 182 ILE A CA 1
ATOM 1345 C C . ILE A 1 182 ? 4.347 -3.124 -21.063 1.00 98.44 182 ILE A C 1
ATOM 1347 O O . ILE A 1 182 ? 4.108 -2.976 -22.275 1.00 98.44 182 ILE A O 1
ATOM 1351 N N . ILE A 1 183 ? 3.463 -3.662 -20.217 1.00 98.38 183 ILE A N 1
ATOM 1352 C CA . ILE A 1 183 ? 2.054 -3.929 -20.562 1.00 98.38 183 ILE A CA 1
ATOM 1353 C C . ILE A 1 183 ? 1.268 -2.642 -20.281 1.00 98.38 183 ILE A C 1
ATOM 1355 O O . ILE A 1 183 ? 1.424 -2.033 -19.226 1.00 98.38 183 ILE A O 1
ATOM 1359 N N . LYS A 1 184 ? 0.517 -2.156 -21.271 1.00 96.75 184 LYS A N 1
ATOM 1360 C CA . LYS A 1 184 ? 0.061 -0.757 -21.332 1.00 96.75 184 LYS A CA 1
ATOM 1361 C C . LYS A 1 184 ? -1.110 -0.590 -22.302 1.00 96.75 184 LYS A C 1
ATOM 1363 O O . LYS A 1 184 ? -1.229 -1.407 -23.218 1.00 96.75 184 LYS A O 1
ATOM 1368 N N . PRO A 1 185 ? -1.904 0.490 -22.190 1.00 95.94 185 PRO A N 1
ATOM 1369 C CA . PRO A 1 185 ? -2.940 0.794 -23.170 1.00 95.94 185 PRO A CA 1
ATOM 1370 C C . PRO A 1 185 ? -2.328 1.215 -24.514 1.00 95.94 185 PRO A C 1
ATOM 1372 O O . PRO A 1 185 ? -1.204 1.735 -24.574 1.00 95.94 185 PRO A O 1
ATOM 1375 N N . ASN A 1 186 ? -3.079 1.052 -25.606 1.00 92.62 186 ASN A N 1
ATOM 1376 C CA . ASN A 1 186 ? -2.636 1.526 -26.914 1.00 92.62 186 ASN A CA 1
ATOM 1377 C C . ASN A 1 186 ? -2.545 3.048 -26.913 1.00 92.62 186 ASN A C 1
ATOM 1379 O O . ASN A 1 186 ? -1.570 3.584 -27.446 1.00 92.62 186 ASN A O 1
ATOM 1383 N N . ASP A 1 187 ? -3.495 3.736 -26.273 1.00 91.81 187 ASP A N 1
ATOM 1384 C CA . ASP A 1 187 ? -3.570 5.198 -26.187 1.00 91.81 187 ASP A CA 1
ATOM 1385 C C . ASP A 1 187 ? -3.078 5.780 -24.862 1.00 91.81 187 ASP A C 1
ATOM 1387 O O . ASP A 1 187 ? -3.719 6.606 -24.221 1.00 91.81 187 ASP A O 1
ATOM 1391 N N . TYR A 1 188 ? -1.853 5.398 -24.496 1.00 93.88 188 TYR A N 1
ATOM 1392 C CA . TYR A 1 188 ? -1.158 5.977 -23.351 1.00 93.88 188 TYR A CA 1
ATOM 1393 C C . TYR A 1 188 ? -1.018 7.508 -23.417 1.00 93.88 188 TYR A C 1
ATOM 1395 O O . TYR A 1 188 ? -0.510 8.069 -24.400 1.00 93.88 188 TYR A O 1
ATOM 1403 N N . ALA A 1 189 ? -1.353 8.144 -22.294 1.00 90.94 189 ALA A N 1
ATOM 1404 C CA . ALA A 1 189 ? -1.077 9.534 -21.972 1.00 90.94 189 ALA A CA 1
ATOM 1405 C C . ALA A 1 189 ? -0.566 9.618 -20.526 1.00 90.94 189 ALA A C 1
ATOM 1407 O O . ALA A 1 189 ? -1.118 8.976 -19.645 1.00 90.94 189 ALA A O 1
ATOM 1408 N N . ILE A 1 190 ? 0.460 10.438 -20.277 1.00 88.06 190 ILE A N 1
ATOM 1409 C CA . ILE A 1 190 ? 1.128 10.534 -18.962 1.00 88.06 190 ILE A CA 1
ATOM 1410 C C . ILE A 1 190 ? 0.199 10.969 -17.814 1.00 88.06 190 ILE A C 1
ATOM 1412 O O . ILE A 1 190 ? 0.420 10.572 -16.674 1.00 88.06 190 ILE A O 1
ATOM 1416 N N . ASN A 1 191 ? -0.825 11.766 -18.129 1.00 86.56 191 ASN A N 1
ATOM 1417 C CA . ASN A 1 191 ? -1.811 12.266 -17.167 1.00 86.56 191 ASN A CA 1
ATOM 1418 C C . ASN A 1 191 ? -3.083 11.403 -17.141 1.00 86.56 191 ASN A C 1
ATOM 1420 O O . ASN A 1 191 ? -4.115 11.859 -16.659 1.00 86.56 191 ASN A O 1
ATOM 1424 N N . ASN A 1 192 ? -3.053 10.220 -17.762 1.00 89.00 192 ASN A N 1
ATOM 1425 C CA . ASN A 1 192 ? -4.129 9.256 -17.628 1.00 89.00 192 ASN A CA 1
ATOM 1426 C C . ASN A 1 192 ? -3.725 8.225 -16.578 1.00 89.00 192 ASN A C 1
ATOM 1428 O O . ASN A 1 192 ? -2.730 7.534 -16.756 1.00 89.00 192 ASN A O 1
ATOM 1432 N N . TYR A 1 193 ? -4.516 8.137 -15.519 1.00 86.81 193 TYR A N 1
ATOM 1433 C CA . TYR A 1 193 ? -4.227 7.329 -14.334 1.00 86.81 193 TYR A CA 1
ATOM 1434 C C . TYR A 1 193 ? -5.093 6.072 -14.266 1.00 86.81 193 TYR A C 1
ATOM 1436 O O . TYR A 1 193 ? -5.002 5.285 -13.339 1.00 86.81 193 TYR A O 1
ATOM 1444 N N . TRP A 1 194 ? -5.965 5.885 -15.259 1.00 87.94 194 TRP A N 1
ATOM 1445 C CA . TRP A 1 194 ? -6.865 4.749 -15.327 1.00 87.94 194 TRP A CA 1
ATOM 1446 C C . TRP A 1 194 ? -7.151 4.339 -16.769 1.00 87.94 194 TRP A C 1
ATOM 1448 O O . TRP A 1 194 ? -7.312 5.184 -17.654 1.00 87.94 194 TRP A O 1
ATOM 1458 N N . SER A 1 195 ? -7.252 3.035 -17.035 1.00 92.50 195 SER A N 1
ATOM 1459 C CA . SER A 1 195 ? -7.621 2.561 -18.367 1.00 92.50 195 SER A CA 1
ATOM 1460 C C . SER A 1 195 ? -8.171 1.138 -18.374 1.00 92.50 195 SER A C 1
ATOM 1462 O O . SER A 1 195 ? -7.435 0.178 -18.151 1.00 92.50 195 SER A O 1
ATOM 1464 N N . CYS A 1 196 ? -9.433 0.988 -18.789 1.00 95.31 196 CYS A N 1
ATOM 1465 C CA . CYS A 1 196 ? -10.002 -0.322 -19.116 1.00 95.31 196 CYS A CA 1
ATOM 1466 C C . CYS A 1 196 ? -9.173 -1.065 -20.172 1.00 95.31 196 CYS A C 1
ATOM 1468 O O . CYS A 1 196 ? -9.037 -2.282 -20.107 1.00 95.31 196 CYS A O 1
ATOM 1470 N N . GLU A 1 197 ? -8.599 -0.350 -21.145 1.00 96.56 197 GLU A N 1
ATOM 1471 C CA . GLU A 1 197 ? -7.766 -0.964 -22.182 1.00 96.56 197 GLU A CA 1
ATOM 1472 C C . GLU A 1 197 ? -6.497 -1.593 -21.594 1.00 96.56 197 GLU A C 1
ATOM 1474 O O . GLU A 1 197 ? -6.069 -2.649 -22.053 1.00 96.56 197 GLU A O 1
ATOM 1479 N N . ALA A 1 198 ? -5.914 -0.976 -20.564 1.00 95.88 198 ALA A N 1
ATOM 1480 C CA . ALA A 1 198 ? -4.729 -1.506 -19.902 1.00 95.88 198 ALA A CA 1
ATOM 1481 C C . ALA A 1 198 ? -5.039 -2.811 -19.147 1.00 95.88 198 ALA A C 1
ATOM 1483 O O . ALA A 1 198 ? -4.298 -3.785 -19.289 1.00 95.88 198 ALA A O 1
ATOM 1484 N N . ILE A 1 199 ? -6.178 -2.866 -18.446 1.00 96.19 199 ILE A N 1
ATOM 1485 C CA . ILE A 1 199 ? -6.655 -4.079 -17.760 1.00 96.19 199 ILE A CA 1
ATOM 1486 C C . ILE A 1 199 ? -6.957 -5.186 -18.774 1.00 96.19 199 ILE A C 1
ATOM 1488 O O . ILE A 1 199 ? -6.507 -6.318 -18.607 1.00 96.19 199 ILE A O 1
ATOM 1492 N N . HIS A 1 200 ? -7.662 -4.860 -19.865 1.00 97.88 200 HIS A N 1
ATOM 1493 C CA . HIS A 1 200 ? -7.922 -5.807 -20.958 1.00 97.88 200 HIS A CA 1
ATOM 1494 C C . HIS A 1 200 ? -6.622 -6.342 -21.570 1.00 97.88 200 HIS A C 1
ATOM 1496 O O . HIS A 1 200 ? -6.534 -7.530 -21.874 1.00 97.88 200 HIS A O 1
ATOM 1502 N N . GLU A 1 201 ? -5.596 -5.504 -21.730 1.00 98.06 201 GLU A N 1
ATOM 1503 C CA . GLU A 1 201 ? -4.304 -5.940 -22.264 1.00 98.06 201 GLU A CA 1
ATOM 1504 C C . GLU A 1 201 ? -3.549 -6.862 -21.292 1.00 98.06 201 GLU A C 1
ATOM 1506 O O . GLU A 1 201 ? -2.973 -7.858 -21.745 1.00 98.06 201 GLU A O 1
ATOM 1511 N N . LEU A 1 202 ? -3.578 -6.600 -19.977 1.00 98.00 202 LEU A N 1
ATOM 1512 C CA . LEU A 1 202 ? -3.024 -7.524 -18.979 1.00 98.00 202 LEU A CA 1
ATOM 1513 C C . LEU A 1 202 ? -3.784 -8.853 -18.981 1.00 98.00 202 LEU A C 1
ATOM 1515 O O . LEU A 1 202 ? -3.163 -9.914 -19.063 1.00 98.00 202 LEU A O 1
ATOM 1519 N N . TYR A 1 203 ? -5.116 -8.800 -18.982 1.00 98.19 203 TYR A N 1
ATOM 1520 C CA . TYR A 1 203 ? -5.962 -9.985 -19.058 1.00 98.19 203 TYR A CA 1
ATOM 1521 C C . TYR A 1 203 ? -5.664 -10.824 -20.310 1.00 98.19 203 TYR A C 1
ATOM 1523 O O . TYR A 1 203 ? -5.474 -12.040 -20.228 1.00 98.19 203 TYR A O 1
ATOM 1531 N N . ARG A 1 204 ? -5.498 -10.176 -21.468 1.00 98.31 204 ARG A N 1
ATOM 1532 C CA . ARG A 1 204 ? -5.064 -10.839 -22.704 1.00 98.31 204 ARG A CA 1
ATOM 1533 C C . ARG A 1 204 ? -3.698 -11.513 -22.544 1.00 98.31 204 ARG A C 1
ATOM 1535 O O . ARG A 1 204 ? -3.505 -12.613 -23.059 1.00 98.31 204 ARG A O 1
ATOM 1542 N N . GLN A 1 205 ? -2.745 -10.895 -21.838 1.00 98.44 205 GLN A N 1
ATOM 1543 C CA . GLN A 1 205 ? -1.449 -11.541 -21.590 1.00 98.44 205 GLN A CA 1
ATOM 1544 C C . GLN A 1 205 ? -1.593 -12.757 -20.675 1.00 98.44 205 GLN A C 1
ATOM 1546 O O . GLN A 1 205 ? -0.937 -13.769 -20.907 1.00 98.44 205 GLN A O 1
ATOM 1551 N N . PHE A 1 206 ? -2.464 -12.682 -19.669 1.00 98.00 206 PHE A N 1
ATOM 1552 C CA . PHE A 1 206 ? -2.747 -13.791 -18.761 1.00 98.00 206 PHE A CA 1
ATOM 1553 C C . PHE A 1 206 ? -3.311 -15.008 -19.501 1.00 98.00 206 PHE A C 1
ATOM 1555 O O . PHE A 1 206 ? -2.905 -16.137 -19.206 1.00 98.00 206 PHE A O 1
ATOM 1562 N N . GLN A 1 207 ? -4.190 -14.774 -20.485 1.00 98.00 207 GLN A N 1
ATOM 1563 C CA . GLN A 1 207 ? -4.725 -15.811 -21.373 1.00 98.00 207 GLN A CA 1
ATOM 1564 C C . GLN A 1 207 ? -3.632 -16.475 -22.219 1.00 98.00 207 GLN A C 1
ATOM 1566 O O . GLN A 1 207 ? -3.688 -17.682 -22.440 1.00 98.00 207 GLN A O 1
ATOM 1571 N N . LEU A 1 208 ? -2.636 -15.707 -22.671 1.00 98.31 208 LEU A N 1
ATOM 1572 C CA . LEU A 1 208 ? -1.507 -16.240 -23.437 1.00 98.31 208 LEU A CA 1
ATOM 1573 C C . LEU A 1 208 ? -0.519 -17.036 -22.571 1.00 98.31 208 LEU A C 1
ATOM 1575 O O . LEU A 1 208 ? 0.057 -18.005 -23.056 1.00 98.31 208 LEU A O 1
ATOM 1579 N N . GLY A 1 209 ? -0.304 -16.641 -21.310 1.00 96.19 209 GLY A N 1
ATOM 1580 C CA . GLY A 1 209 ? 0.648 -17.309 -20.414 1.00 96.19 209 GLY A CA 1
ATOM 1581 C C . GLY A 1 209 ? 2.047 -17.397 -21.034 1.00 96.19 209 GLY A C 1
ATOM 1582 O O . GLY A 1 209 ? 2.625 -16.370 -21.386 1.00 96.19 209 GLY A O 1
ATOM 1583 N N . ASP A 1 210 ? 2.551 -18.616 -21.231 1.00 96.88 210 ASP A N 1
ATOM 1584 C CA . ASP A 1 210 ? 3.869 -18.887 -21.829 1.00 96.88 210 ASP A CA 1
ATOM 1585 C C . ASP A 1 210 ? 3.999 -18.417 -23.287 1.00 96.88 210 ASP A C 1
ATOM 1587 O O . ASP A 1 210 ? 5.104 -18.167 -23.766 1.00 96.88 210 ASP A O 1
ATOM 1591 N N . GLU A 1 211 ? 2.882 -18.261 -24.006 1.00 98.06 211 GLU A N 1
ATOM 1592 C CA . GLU A 1 211 ? 2.874 -17.706 -25.366 1.00 98.06 211 GLU A CA 1
ATOM 1593 C C . GLU A 1 211 ? 2.976 -16.173 -25.375 1.00 98.06 211 GLU A C 1
ATOM 1595 O O . GLU A 1 211 ? 3.156 -15.550 -26.427 1.00 98.06 211 GLU A O 1
ATOM 1600 N N . SER A 1 212 ? 2.851 -15.533 -24.209 1.00 97.81 212 SER A N 1
ATOM 1601 C CA . SER A 1 212 ? 3.015 -14.093 -24.084 1.00 97.81 212 SER A CA 1
ATOM 1602 C C . SER A 1 212 ? 4.462 -13.701 -24.360 1.00 97.81 212 SER A C 1
ATOM 1604 O O . SER A 1 212 ? 5.403 -14.264 -23.809 1.00 97.81 212 SER A O 1
ATOM 1606 N N . LYS A 1 213 ? 4.671 -12.622 -25.120 1.00 97.19 213 LYS A N 1
ATOM 1607 C CA . LYS A 1 213 ? 6.011 -12.017 -25.232 1.00 97.19 213 LYS A CA 1
ATOM 1608 C C . LYS A 1 213 ? 6.536 -11.475 -23.890 1.00 97.19 213 LYS A C 1
ATOM 1610 O O . LYS A 1 213 ? 7.715 -11.153 -23.790 1.00 97.19 213 LYS A O 1
ATOM 1615 N N . TYR A 1 214 ? 5.652 -11.355 -22.896 1.00 98.00 214 TYR A N 1
ATOM 1616 C CA . TYR A 1 214 ? 5.935 -10.955 -21.520 1.00 98.00 214 TYR A CA 1
ATOM 1617 C C . TYR A 1 214 ? 5.953 -12.158 -20.558 1.00 98.00 214 TYR A C 1
ATOM 1619 O O . TYR A 1 214 ? 5.787 -11.956 -19.359 1.00 98.00 214 TYR A O 1
ATOM 1627 N N . ALA A 1 215 ? 6.088 -13.394 -21.060 1.00 97.06 215 ALA A N 1
ATOM 1628 C CA . ALA A 1 215 ? 5.878 -14.622 -20.288 1.00 97.06 215 ALA A CA 1
ATOM 1629 C C . ALA A 1 215 ? 6.562 -14.648 -18.906 1.00 97.06 215 ALA A C 1
ATOM 1631 O O . ALA A 1 215 ? 5.840 -14.919 -17.950 1.00 97.06 215 ALA A O 1
ATOM 1632 N N . PRO A 1 216 ? 7.857 -14.291 -18.729 1.00 96.62 216 PRO A N 1
ATOM 1633 C CA . PRO A 1 216 ? 8.474 -14.294 -17.395 1.00 96.62 216 PRO A CA 1
ATOM 1634 C C . PRO A 1 216 ? 7.718 -13.414 -16.389 1.00 96.62 216 PRO A C 1
ATOM 1636 O O . PRO A 1 216 ? 7.369 -13.847 -15.295 1.00 96.62 216 PRO A O 1
ATOM 1639 N N . TYR A 1 217 ? 7.354 -12.198 -16.802 1.00 97.75 217 TYR A N 1
ATOM 1640 C CA . TYR A 1 217 ? 6.605 -11.266 -15.962 1.00 97.75 217 TYR A CA 1
ATOM 1641 C C . TYR A 1 217 ? 5.155 -11.712 -15.729 1.00 97.75 217 TYR A C 1
ATOM 1643 O O . TYR A 1 217 ? 4.655 -11.679 -14.610 1.00 97.75 217 TYR A O 1
ATOM 1651 N N . VAL A 1 218 ? 4.474 -12.174 -16.778 1.00 97.69 218 VAL A N 1
ATOM 1652 C CA . VAL A 1 218 ? 3.081 -12.639 -16.694 1.00 97.69 218 VAL A CA 1
ATOM 1653 C C . VAL A 1 218 ? 2.959 -13.859 -15.790 1.00 97.69 218 VAL A C 1
ATOM 1655 O O . VAL A 1 218 ? 2.027 -13.945 -14.995 1.00 97.69 218 VAL A O 1
ATOM 1658 N N . ASN A 1 219 ? 3.896 -14.796 -15.892 1.00 94.38 219 ASN A N 1
ATOM 1659 C CA . ASN A 1 219 ? 3.908 -15.994 -15.067 1.00 94.38 219 ASN A CA 1
ATOM 1660 C C . ASN A 1 219 ? 4.215 -15.661 -13.607 1.00 94.38 219 ASN A C 1
ATOM 1662 O O . ASN A 1 219 ? 3.573 -16.227 -12.725 1.00 94.38 219 ASN A O 1
ATOM 1666 N N . TYR A 1 220 ? 5.106 -14.698 -13.348 1.00 93.88 220 TYR A N 1
ATOM 1667 C CA . TYR A 1 220 ? 5.290 -14.148 -12.006 1.00 93.88 220 TYR A CA 1
ATOM 1668 C C . TYR A 1 220 ? 3.975 -13.600 -11.429 1.00 93.88 220 TYR A C 1
ATOM 1670 O O . TYR A 1 220 ? 3.574 -14.007 -10.337 1.00 93.88 220 TYR A O 1
ATOM 1678 N N . LEU A 1 221 ? 3.271 -12.737 -12.174 1.00 95.31 221 LEU A N 1
ATOM 1679 C CA . LEU A 1 221 ? 2.014 -12.127 -11.723 1.00 95.31 221 LEU A CA 1
ATOM 1680 C C . LEU A 1 221 ? 0.914 -13.167 -11.464 1.00 95.31 221 LEU A C 1
ATOM 1682 O O . LEU A 1 221 ? 0.191 -13.073 -10.478 1.00 95.31 221 LEU A O 1
ATOM 1686 N N . LYS A 1 222 ? 0.798 -14.187 -12.323 1.00 93.25 222 LYS A N 1
ATOM 1687 C CA . LYS A 1 222 ? -0.190 -15.270 -12.168 1.00 93.25 222 LYS A CA 1
ATOM 1688 C C . LYS A 1 222 ? 0.034 -16.128 -10.921 1.00 93.25 222 LYS A C 1
ATOM 1690 O O . LYS A 1 222 ? -0.915 -16.759 -10.466 1.00 93.25 222 LYS A O 1
ATOM 1695 N N . ASN A 1 223 ? 1.260 -16.160 -10.403 1.00 90.19 223 ASN A N 1
ATOM 1696 C CA . ASN A 1 223 ? 1.631 -16.918 -9.209 1.00 90.19 223 ASN A CA 1
ATOM 1697 C C . ASN A 1 223 ? 1.602 -16.068 -7.928 1.00 90.19 223 ASN A C 1
ATOM 1699 O O . ASN A 1 223 ? 1.959 -16.570 -6.865 1.00 90.19 223 ASN A O 1
ATOM 1703 N N . GLN A 1 224 ? 1.210 -14.792 -8.006 1.00 89.62 224 GLN A N 1
ATOM 1704 C CA . GLN A 1 224 ? 1.044 -13.964 -6.813 1.00 89.62 224 GLN A CA 1
ATOM 1705 C C . GLN A 1 224 ? -0.179 -14.406 -5.998 1.00 89.62 224 GLN A C 1
ATOM 1707 O O . GLN A 1 224 ? -1.171 -14.860 -6.576 1.00 89.62 224 GLN A O 1
ATOM 1712 N N . PRO A 1 225 ? -0.129 -14.274 -4.659 1.00 87.12 225 PRO A N 1
ATOM 1713 C CA . PRO A 1 225 ? -1.234 -14.663 -3.799 1.00 87.12 225 PRO A CA 1
ATOM 1714 C C . PRO A 1 225 ? -2.475 -13.822 -4.104 1.00 87.12 225 PRO A C 1
ATOM 1716 O O . PRO A 1 225 ? -2.386 -12.618 -4.346 1.00 87.12 225 PRO A O 1
ATOM 1719 N N . GLN A 1 226 ? -3.628 -14.479 -4.054 1.00 89.69 226 GLN A N 1
ATOM 1720 C CA . GLN A 1 226 ? -4.949 -13.858 -4.133 1.00 89.69 226 GLN A CA 1
ATOM 1721 C C . GLN A 1 226 ? -5.479 -13.570 -2.722 1.00 89.69 226 GLN A C 1
ATOM 1723 O O . GLN A 1 226 ? -4.955 -14.087 -1.733 1.00 89.69 226 GLN A O 1
ATOM 1728 N N . GLY A 1 227 ? -6.521 -12.750 -2.628 1.00 89.25 227 GLY A N 1
ATOM 1729 C CA . GLY A 1 227 ? -7.203 -12.394 -1.383 1.00 89.25 227 GLY A CA 1
ATOM 1730 C C . GLY A 1 227 ? -6.451 -11.362 -0.544 1.00 89.25 227 GLY A C 1
ATOM 1731 O O . GLY A 1 227 ? -6.729 -11.217 0.643 1.00 89.25 227 GLY A O 1
ATOM 1732 N N . ARG A 1 228 ? -5.473 -10.654 -1.125 1.00 89.56 228 ARG A N 1
ATOM 1733 C CA . ARG A 1 228 ? -4.685 -9.650 -0.389 1.00 89.56 228 ARG A CA 1
ATOM 1734 C C . ARG A 1 228 ? -5.417 -8.317 -0.251 1.00 89.56 228 ARG A C 1
ATOM 1736 O O . ARG A 1 228 ? -5.266 -7.650 0.764 1.00 89.56 228 ARG A O 1
ATOM 1743 N N . ILE A 1 229 ? -6.234 -7.969 -1.239 1.00 91.94 229 ILE A N 1
ATOM 1744 C CA . ILE A 1 229 ? -6.947 -6.692 -1.321 1.00 91.94 229 ILE A CA 1
ATOM 1745 C C . ILE A 1 229 ? -8.335 -6.846 -0.675 1.00 91.94 229 ILE A C 1
ATOM 1747 O O . ILE A 1 229 ? -9.020 -7.820 -0.998 1.00 91.94 229 ILE A O 1
ATOM 1751 N N . PRO A 1 230 ? -8.806 -5.904 0.166 1.00 92.88 230 PRO A N 1
ATOM 1752 C CA . PRO A 1 230 ? -10.114 -5.988 0.825 1.00 92.88 230 PRO A CA 1
ATOM 1753 C C . PRO A 1 230 ? -11.297 -6.262 -0.110 1.00 92.88 230 PRO A C 1
ATOM 1755 O O . PRO A 1 230 ? -12.225 -7.005 0.217 1.00 92.88 230 PRO A O 1
ATOM 1758 N N . SER A 1 231 ? -11.260 -5.712 -1.323 1.00 90.88 231 SER A N 1
ATOM 1759 C CA . SER A 1 231 ? -12.295 -5.954 -2.331 1.00 90.88 231 SER A CA 1
ATOM 1760 C C . SER A 1 231 ? -12.302 -7.391 -2.882 1.00 90.88 231 SER A C 1
ATOM 1762 O O . SER A 1 231 ? -13.335 -7.833 -3.392 1.00 90.88 231 SER A O 1
ATOM 1764 N N . GLU A 1 232 ? -11.213 -8.150 -2.733 1.00 91.31 232 GLU A N 1
ATOM 1765 C CA . GLU A 1 232 ? -11.094 -9.574 -3.087 1.00 91.31 232 GLU A CA 1
ATOM 1766 C C . GLU A 1 232 ? -11.471 -10.513 -1.923 1.00 91.31 232 GLU A C 1
ATOM 1768 O O . GLU A 1 232 ? -11.707 -11.697 -2.153 1.00 91.31 232 GLU A O 1
ATOM 1773 N N . TRP A 1 233 ? -11.589 -9.996 -0.693 1.00 92.56 233 TRP A N 1
ATOM 1774 C CA . TRP A 1 233 ? -11.878 -10.805 0.497 1.00 92.56 233 TRP A CA 1
ATOM 1775 C C . TRP A 1 233 ? -13.201 -11.567 0.412 1.00 92.56 233 TRP A C 1
ATOM 1777 O O . TRP A 1 233 ? -14.137 -11.187 -0.312 1.00 92.56 233 TRP A O 1
ATOM 1787 N N . THR A 1 234 ? -13.288 -12.631 1.210 1.00 93.50 234 THR A N 1
ATOM 1788 C CA . THR A 1 234 ? -14.532 -13.369 1.439 1.00 93.50 234 THR A CA 1
ATOM 1789 C C . THR A 1 234 ? -15.641 -12.463 1.984 1.00 93.50 234 THR A C 1
ATOM 1791 O O . THR A 1 234 ? -15.387 -11.409 2.572 1.00 93.50 234 THR A O 1
ATOM 1794 N N . ASP A 1 235 ? -16.901 -12.886 1.839 1.00 92.62 235 ASP A N 1
ATOM 1795 C CA . ASP A 1 235 ? -18.047 -12.151 2.396 1.00 92.62 235 ASP A CA 1
ATOM 1796 C C . ASP A 1 235 ? -17.918 -11.952 3.916 1.00 92.62 235 ASP A C 1
ATOM 1798 O O . ASP A 1 235 ? -18.277 -10.896 4.436 1.00 92.62 235 ASP A O 1
ATOM 1802 N N . ALA A 1 236 ? -17.361 -12.941 4.623 1.00 95.19 236 ALA A N 1
ATOM 1803 C CA . ALA A 1 236 ? -17.128 -12.867 6.060 1.00 95.19 236 ALA A CA 1
ATOM 1804 C C . ALA A 1 236 ? -16.052 -11.825 6.417 1.00 95.19 236 ALA A C 1
ATOM 1806 O O . ALA A 1 236 ? -16.281 -11.000 7.304 1.00 95.19 236 ALA A O 1
ATOM 1807 N N . GLY A 1 237 ? -14.925 -11.800 5.694 1.00 94.56 237 GLY A N 1
ATOM 1808 C CA . GLY A 1 237 ? -13.883 -10.780 5.864 1.00 94.56 237 GLY A CA 1
ATOM 1809 C C . GLY A 1 237 ? -14.395 -9.370 5.562 1.00 94.56 237 GLY A C 1
ATOM 1810 O O . GLY A 1 237 ? -14.205 -8.447 6.354 1.00 94.56 237 GLY A O 1
ATOM 1811 N N . LYS A 1 238 ? -15.153 -9.205 4.470 1.00 92.56 238 LYS A N 1
ATOM 1812 C CA . LYS A 1 238 ? -15.815 -7.933 4.124 1.00 92.56 238 LYS A CA 1
ATOM 1813 C C . LYS A 1 238 ? -16.813 -7.488 5.187 1.00 92.56 238 LYS A C 1
ATOM 1815 O O . LYS A 1 238 ? -16.902 -6.299 5.481 1.00 92.56 238 LYS A O 1
ATOM 1820 N N . GLN A 1 239 ? -17.572 -8.414 5.771 1.00 92.88 239 GLN A N 1
ATOM 1821 C CA . GLN A 1 239 ? -18.522 -8.096 6.835 1.00 92.88 239 GLN A CA 1
ATOM 1822 C C . GLN A 1 239 ? -17.813 -7.644 8.118 1.00 92.88 239 GLN A C 1
ATOM 1824 O O . GLN A 1 239 ? -18.254 -6.674 8.740 1.00 92.88 239 GLN A O 1
ATOM 1829 N N . LEU A 1 240 ? -16.717 -8.309 8.498 1.00 95.62 240 LEU A N 1
ATOM 1830 C CA . LEU A 1 240 ? -15.887 -7.883 9.624 1.00 95.62 240 LEU A CA 1
ATOM 1831 C C . LEU A 1 240 ? -15.334 -6.475 9.381 1.00 95.62 240 LEU A C 1
ATOM 1833 O O . LEU A 1 240 ? -15.525 -5.598 10.222 1.00 95.62 240 LEU A O 1
ATOM 1837 N N . LEU A 1 241 ? -14.740 -6.236 8.209 1.00 94.88 241 LEU A N 1
ATOM 1838 C CA . LEU A 1 241 ? -14.216 -4.922 7.849 1.00 94.88 241 LEU A CA 1
ATOM 1839 C C . LEU A 1 241 ? -15.310 -3.852 7.877 1.00 94.88 241 LEU A C 1
ATOM 1841 O O . LEU A 1 241 ? -15.143 -2.835 8.532 1.00 94.88 241 LEU A O 1
ATOM 1845 N N . ASN A 1 242 ? -16.467 -4.089 7.257 1.00 92.25 242 ASN A N 1
ATOM 1846 C CA . ASN A 1 242 ? -17.580 -3.135 7.298 1.00 92.25 242 ASN A CA 1
ATOM 1847 C C . ASN A 1 242 ? -18.042 -2.831 8.731 1.00 92.25 242 ASN A C 1
ATOM 1849 O O . ASN A 1 242 ? -18.404 -1.695 9.021 1.00 92.25 242 ASN A O 1
ATOM 1853 N N . THR A 1 243 ? -17.981 -3.809 9.638 1.00 94.44 243 THR A N 1
ATOM 1854 C CA . THR A 1 243 ? -18.282 -3.592 11.061 1.00 94.44 243 THR A CA 1
ATOM 1855 C C . THR A 1 243 ? -17.230 -2.687 11.715 1.00 94.44 243 THR A C 1
ATOM 1857 O O . THR A 1 243 ? -17.589 -1.722 12.392 1.00 94.44 243 THR A O 1
ATOM 1860 N N . ILE A 1 244 ? -15.938 -2.928 11.455 1.00 95.94 244 ILE A N 1
ATOM 1861 C CA . ILE A 1 244 ? -14.833 -2.055 11.895 1.00 95.94 244 ILE A CA 1
ATOM 1862 C C . ILE A 1 244 ? -15.010 -0.637 11.347 1.00 95.94 244 ILE A C 1
ATOM 1864 O O . ILE A 1 244 ? -14.815 0.321 12.082 1.00 95.94 244 ILE A O 1
ATOM 1868 N N . LEU A 1 245 ? -15.454 -0.483 10.101 1.00 93.81 245 LEU A N 1
ATOM 1869 C CA . LEU A 1 245 ? -15.629 0.818 9.450 1.00 93.81 245 LEU A CA 1
ATOM 1870 C C . LEU A 1 245 ? -16.924 1.554 9.828 1.00 93.81 245 LEU A C 1
ATOM 1872 O O . LEU A 1 245 ? -17.150 2.658 9.345 1.00 93.81 245 LEU A O 1
ATOM 1876 N N . ASP A 1 246 ? -17.767 0.963 10.677 1.00 92.06 246 ASP A N 1
ATOM 1877 C CA . ASP A 1 246 ? -19.098 1.485 11.029 1.00 92.06 246 ASP A CA 1
ATOM 1878 C C . ASP A 1 246 ? -20.066 1.603 9.843 1.00 92.06 246 ASP A C 1
ATOM 1880 O O . ASP A 1 246 ? -20.941 2.466 9.792 1.00 92.06 246 ASP A O 1
ATOM 1884 N N . ARG A 1 247 ? -19.914 0.722 8.852 1.00 85.69 247 ARG A N 1
ATOM 1885 C CA . ARG A 1 247 ? -20.733 0.735 7.641 1.00 85.69 247 ARG A CA 1
ATOM 1886 C C . ARG A 1 247 ? -21.994 -0.120 7.819 1.00 85.69 247 ARG A C 1
ATOM 1888 O O . ARG A 1 247 ? -21.925 -1.213 8.393 1.00 85.69 247 ARG A O 1
ATOM 1895 N N . PRO A 1 248 ? -23.152 0.301 7.273 1.00 69.38 248 PRO A N 1
ATOM 1896 C CA . PRO A 1 248 ? -24.375 -0.491 7.331 1.00 69.38 248 PRO A CA 1
ATOM 1897 C C . PRO A 1 248 ? -24.182 -1.875 6.696 1.00 69.38 248 PRO A C 1
ATOM 1899 O O . PRO A 1 248 ? -23.818 -1.998 5.531 1.00 69.38 248 PRO A O 1
ATOM 1902 N N . THR A 1 249 ? -24.513 -2.939 7.427 1.00 58.56 249 THR A N 1
ATOM 1903 C CA . THR A 1 249 ? -24.416 -4.338 6.959 1.00 58.56 249 THR A CA 1
ATOM 1904 C C . THR A 1 249 ? -25.454 -4.723 5.895 1.00 58.56 249 THR A C 1
ATOM 1906 O O . THR A 1 249 ? -25.450 -5.850 5.404 1.00 58.56 249 THR A O 1
ATOM 1909 N N . THR A 1 250 ? -26.369 -3.817 5.531 1.00 50.69 250 THR A N 1
ATOM 1910 C CA . THR A 1 250 ? -27.527 -4.103 4.662 1.00 50.69 250 THR A CA 1
ATOM 1911 C C . THR A 1 250 ? -27.332 -3.755 3.189 1.00 50.69 250 THR A C 1
ATOM 1913 O O . THR A 1 250 ? -28.235 -4.023 2.395 1.00 50.69 250 THR A O 1
ATOM 1916 N N . THR A 1 251 ? -26.169 -3.253 2.767 1.00 48.44 251 THR A N 1
ATOM 1917 C CA . THR A 1 251 ? -25.830 -3.102 1.342 1.00 48.44 251 THR A CA 1
ATOM 1918 C C . THR A 1 251 ? -25.522 -4.465 0.726 1.00 48.44 251 THR A C 1
ATOM 1920 O O . THR A 1 251 ? -24.391 -4.838 0.431 1.00 48.44 251 THR A O 1
ATOM 1923 N N . THR A 1 252 ? -26.585 -5.241 0.520 1.00 42.22 252 THR A N 1
ATOM 1924 C CA . THR A 1 252 ? -26.594 -6.407 -0.358 1.00 42.22 252 THR A CA 1
ATOM 1925 C C . THR A 1 252 ? -26.354 -5.912 -1.785 1.00 42.22 252 THR A C 1
ATOM 1927 O O . THR A 1 252 ? -27.283 -5.489 -2.460 1.00 42.22 252 THR A O 1
ATOM 1930 N N . THR A 1 253 ? -25.086 -5.870 -2.190 1.00 45.22 253 THR A N 1
ATOM 1931 C CA . THR A 1 253 ? -24.531 -6.118 -3.538 1.00 45.22 253 THR A CA 1
ATOM 1932 C C . THR A 1 253 ? -25.121 -5.455 -4.796 1.00 45.22 253 THR A C 1
ATOM 1934 O O . THR A 1 253 ? -24.567 -5.664 -5.870 1.00 45.22 253 THR A O 1
ATOM 1937 N N . THR A 1 254 ? -26.172 -4.638 -4.762 1.00 41.25 254 THR A N 1
ATOM 1938 C CA . THR A 1 254 ? -26.759 -4.071 -5.990 1.00 41.25 254 THR A CA 1
ATOM 1939 C C . THR A 1 254 ? -27.530 -2.783 -5.728 1.00 41.25 254 THR A C 1
ATOM 1941 O O . THR A 1 254 ? -28.722 -2.864 -5.460 1.00 41.25 254 THR A O 1
ATOM 1944 N N . THR A 1 255 ? -26.855 -1.631 -5.835 1.00 38.59 255 THR A N 1
ATOM 1945 C CA . THR A 1 255 ? -27.294 -0.354 -6.462 1.00 38.59 255 THR A CA 1
ATOM 1946 C C . THR A 1 255 ? -26.294 0.726 -6.031 1.00 38.59 255 THR A C 1
ATOM 1948 O O . THR A 1 255 ? -26.189 1.001 -4.846 1.00 38.59 255 THR A O 1
ATOM 1951 N N . THR A 1 256 ? -25.399 1.222 -6.891 1.00 44.75 256 THR A N 1
ATOM 1952 C CA . THR A 1 256 ? -25.635 2.226 -7.951 1.00 44.75 256 THR A CA 1
ATOM 1953 C C . THR A 1 256 ? -26.316 3.499 -7.456 1.00 44.75 256 THR A C 1
ATOM 1955 O O . THR A 1 256 ? -27.427 3.800 -7.881 1.00 44.75 256 THR A O 1
ATOM 1958 N N . THR A 1 257 ? -25.629 4.286 -6.642 1.00 38.56 257 THR A N 1
ATOM 1959 C CA . THR A 1 257 ? -25.677 5.744 -6.776 1.00 38.56 257 THR A CA 1
ATOM 1960 C C . THR A 1 257 ? -24.360 6.302 -6.275 1.00 38.56 257 THR A C 1
ATOM 1962 O O . THR A 1 257 ? -23.957 6.012 -5.155 1.00 38.56 257 THR A O 1
ATOM 1965 N N . ASN A 1 258 ? -23.741 7.154 -7.092 1.00 41.81 258 ASN A N 1
ATOM 1966 C CA . ASN A 1 258 ? -22.676 8.088 -6.719 1.00 41.81 258 ASN A CA 1
ATOM 1967 C C . ASN A 1 258 ? -23.180 9.141 -5.713 1.00 41.81 258 ASN A C 1
ATOM 1969 O O . ASN A 1 258 ? -22.794 10.305 -5.788 1.00 41.81 258 ASN A O 1
ATOM 1973 N N . ASP A 1 259 ? -24.103 8.766 -4.826 1.00 41.47 259 ASP A N 1
ATOM 1974 C CA . ASP A 1 259 ? -24.432 9.581 -3.677 1.00 41.47 259 ASP A CA 1
ATOM 1975 C C . ASP A 1 259 ? -23.280 9.390 -2.704 1.00 41.47 259 ASP A C 1
ATOM 1977 O O . ASP A 1 259 ? -23.302 8.578 -1.784 1.00 41.47 259 ASP A O 1
ATOM 1981 N N . GLU A 1 260 ? -22.261 10.215 -2.915 1.00 47.75 260 GLU A N 1
ATOM 1982 C CA . GLU A 1 260 ? -21.270 10.589 -1.920 1.00 47.75 260 GLU A CA 1
ATOM 1983 C C . GLU A 1 260 ? -21.934 11.149 -0.638 1.00 47.75 260 GLU A C 1
ATOM 1985 O O . GLU A 1 260 ? -21.242 11.735 0.175 1.00 47.75 260 GLU A O 1
ATOM 1990 N N . SER A 1 261 ? -23.247 11.048 -0.423 1.00 43.44 261 SER A N 1
ATOM 1991 C CA . SER A 1 261 ? -23.997 11.877 0.518 1.00 43.44 261 SER A CA 1
ATOM 1992 C C . SER A 1 261 ? -24.600 11.144 1.725 1.00 43.44 261 SER A C 1
ATOM 1994 O O . SER A 1 261 ? -25.124 11.832 2.596 1.00 43.44 261 SER A O 1
ATOM 1996 N N . GLU A 1 262 ? -24.502 9.810 1.858 1.00 48.97 262 GLU A N 1
ATOM 1997 C CA . GLU A 1 262 ? -25.201 9.104 2.964 1.00 48.97 262 GLU A CA 1
ATOM 1998 C C . GLU A 1 262 ? -24.380 8.096 3.798 1.00 48.97 262 GLU A C 1
ATOM 2000 O O . GLU A 1 262 ? -24.908 7.521 4.749 1.00 48.97 262 GLU A O 1
ATOM 2005 N N . GLY A 1 263 ? -23.090 7.885 3.527 1.00 52.22 263 GLY A N 1
ATOM 2006 C CA . GLY A 1 263 ? -22.275 6.942 4.304 1.00 52.22 263 GLY A CA 1
ATOM 2007 C C . GLY A 1 263 ? -21.473 7.615 5.416 1.00 52.22 263 GLY A C 1
ATOM 2008 O O . GLY A 1 263 ? -20.364 8.064 5.155 1.00 52.22 263 GLY A O 1
ATOM 2009 N N . GLY A 1 264 ? -21.997 7.671 6.643 1.00 68.88 264 GLY A N 1
ATOM 2010 C CA . GLY A 1 264 ? -21.142 7.851 7.826 1.00 68.88 264 GLY A CA 1
ATOM 2011 C C . GLY A 1 264 ? -20.171 6.669 7.996 1.00 68.88 264 GLY A C 1
ATOM 2012 O O . GLY A 1 264 ? -20.384 5.607 7.409 1.00 68.88 264 GLY A O 1
ATOM 2013 N N . GLY A 1 265 ? -19.109 6.850 8.787 1.00 87.00 265 GLY A N 1
ATOM 2014 C CA . GLY A 1 265 ? -18.171 5.781 9.148 1.00 87.00 265 GLY A CA 1
ATOM 2015 C C . GLY A 1 265 ? -16.697 6.181 9.081 1.00 87.00 265 GLY A C 1
ATOM 2016 O O . GLY A 1 265 ? -16.350 7.344 8.866 1.00 87.00 265 GLY A O 1
ATOM 2017 N N . LEU A 1 266 ? -15.819 5.204 9.293 1.00 92.81 266 LEU A N 1
ATOM 2018 C CA . LEU A 1 266 ? -14.363 5.366 9.271 1.00 92.81 266 LEU A CA 1
ATOM 2019 C C . LEU A 1 266 ? -13.788 5.115 7.867 1.00 92.81 266 LEU A C 1
ATOM 2021 O O . LEU A 1 266 ? -14.386 4.361 7.094 1.00 92.81 266 LEU A O 1
ATOM 2025 N N . PRO A 1 267 ? -12.644 5.736 7.516 1.00 92.81 267 PRO A N 1
ATOM 2026 C CA . PRO A 1 267 ? -11.993 5.497 6.234 1.00 92.81 267 PRO A CA 1
ATOM 2027 C C . PRO A 1 267 ? -11.491 4.039 6.106 1.00 92.81 267 PRO A C 1
ATOM 2029 O O . PRO A 1 267 ? -11.257 3.404 7.133 1.00 92.81 267 PRO A O 1
ATOM 2032 N N . PRO A 1 268 ? -11.310 3.505 4.878 1.00 89.81 268 PRO A N 1
ATOM 2033 C CA . PRO A 1 268 ? -11.561 4.169 3.595 1.00 89.81 268 PRO A CA 1
ATOM 2034 C C . PRO A 1 268 ? -13.055 4.452 3.411 1.00 89.81 268 PRO A C 1
ATOM 2036 O O . PRO A 1 268 ? -13.886 3.754 3.975 1.00 89.81 268 PRO A O 1
ATOM 2039 N N . GLN A 1 269 ? -13.430 5.493 2.665 1.00 73.62 269 GLN A N 1
ATOM 2040 C CA . GLN A 1 269 ? -14.846 5.833 2.406 1.00 73.62 269 GLN A CA 1
ATOM 2041 C C . GLN A 1 269 ? -15.347 5.254 1.082 1.00 73.62 269 GLN A C 1
ATOM 2043 O O . GLN A 1 269 ? -16.512 4.892 0.938 1.00 73.62 269 GLN A O 1
ATOM 2048 N N . GLN A 1 270 ? -14.442 5.130 0.118 1.00 62.84 270 GLN A N 1
ATOM 2049 C CA . GLN A 1 270 ? -14.694 4.511 -1.170 1.00 62.84 270 GLN A CA 1
ATOM 2050 C C . GLN A 1 270 ? -14.007 3.152 -1.163 1.00 62.84 270 GLN A C 1
ATOM 2052 O O . GLN A 1 270 ? -12.856 3.062 -0.752 1.00 62.84 270 GLN A O 1
ATOM 2057 N N . ASN A 1 271 ? -14.697 2.109 -1.623 1.00 60.47 271 ASN A N 1
ATOM 2058 C CA . ASN A 1 271 ? -13.967 0.985 -2.193 1.00 60.47 271 ASN A CA 1
ATOM 2059 C C . ASN A 1 271 ? -13.457 1.521 -3.530 1.00 60.47 271 ASN A C 1
ATOM 2061 O O . ASN A 1 271 ? -14.265 1.792 -4.423 1.00 60.47 271 ASN A O 1
ATOM 2065 N N . LEU A 1 272 ? -12.159 1.757 -3.656 1.00 59.19 272 LEU A N 1
ATOM 2066 C CA . LEU A 1 272 ? -11.526 2.137 -4.900 1.00 59.19 272 LEU A CA 1
ATOM 2067 C C . LEU A 1 272 ? -11.788 1.017 -5.907 1.00 59.19 272 LEU A C 1
ATOM 2069 O O . LEU A 1 272 ? -11.100 0.005 -5.961 1.00 59.19 272 LEU A O 1
ATOM 2073 N N . ARG A 1 273 ? -12.846 1.228 -6.698 1.00 68.19 273 ARG A N 1
ATOM 2074 C CA . ARG A 1 273 ? -13.171 0.517 -7.934 1.00 68.19 273 ARG A CA 1
ATOM 2075 C C . ARG A 1 273 ? -13.158 -1.000 -7.777 1.00 68.19 273 ARG A C 1
ATOM 2077 O O . ARG A 1 273 ? -12.237 -1.682 -8.209 1.00 68.19 273 ARG A O 1
ATOM 2084 N N . GLY A 1 274 ? -14.217 -1.542 -7.177 1.00 82.56 274 GLY A N 1
ATOM 2085 C CA . GLY A 1 274 ? -14.403 -2.990 -7.073 1.00 82.56 274 GLY A CA 1
ATOM 2086 C C . GLY A 1 274 ? -14.507 -3.674 -8.443 1.00 82.56 274 GLY A C 1
ATOM 2087 O O . GLY A 1 274 ? -14.922 -3.069 -9.434 1.00 82.56 274 GLY A O 1
ATOM 2088 N N . TYR A 1 275 ? -14.177 -4.967 -8.492 1.00 90.69 275 TYR A N 1
ATOM 2089 C CA . TYR A 1 275 ? -14.223 -5.771 -9.717 1.00 90.69 275 TYR A CA 1
ATOM 2090 C C . TYR A 1 275 ? -15.584 -5.688 -10.428 1.00 90.69 275 TYR A C 1
ATOM 2092 O O . TYR A 1 275 ? -15.657 -5.486 -11.639 1.00 90.69 275 TYR A O 1
ATOM 2100 N N . GLU A 1 276 ? -16.684 -5.808 -9.687 1.00 90.00 276 GLU A N 1
ATOM 2101 C CA . GLU A 1 276 ? -18.027 -5.832 -10.262 1.00 90.00 276 GLU A CA 1
ATOM 2102 C C . GLU A 1 276 ? -18.398 -4.508 -10.940 1.00 90.00 276 GLU A C 1
ATOM 2104 O O . GLU A 1 276 ? -18.893 -4.507 -12.065 1.00 90.00 276 GLU A O 1
ATOM 2109 N N . GLU A 1 277 ? -18.168 -3.377 -10.280 1.00 86.81 277 GLU A N 1
ATOM 2110 C CA . GLU A 1 277 ? -18.472 -2.057 -10.838 1.00 86.81 277 GLU A CA 1
ATOM 2111 C C . GLU A 1 277 ? -17.538 -1.746 -12.005 1.00 86.81 277 GLU A C 1
ATOM 2113 O O . GLU A 1 277 ? -17.955 -1.446 -13.123 1.00 86.81 277 GLU A O 1
ATOM 2118 N N . THR A 1 278 ? -16.246 -1.900 -11.777 1.00 90.31 278 THR A N 1
ATOM 2119 C CA . THR A 1 278 ? -15.258 -1.383 -12.701 1.00 90.31 278 THR A CA 1
ATOM 2120 C C . THR A 1 278 ? -15.001 -2.335 -13.858 1.00 90.31 278 THR A C 1
ATOM 2122 O O . THR A 1 278 ? -15.085 -1.943 -15.021 1.00 90.31 278 THR A O 1
ATOM 2125 N N . TRP A 1 279 ? -14.727 -3.609 -13.591 1.00 94.25 279 TRP A N 1
ATOM 2126 C CA . TRP A 1 279 ? -14.446 -4.553 -14.667 1.00 94.25 279 TRP A CA 1
ATOM 2127 C C . TRP A 1 279 ? -15.719 -4.973 -15.405 1.00 94.25 279 TRP A C 1
ATOM 2129 O O . TRP A 1 279 ? -15.774 -4.858 -16.634 1.00 94.25 279 TRP A O 1
ATOM 2139 N N . LEU A 1 280 ? -16.753 -5.428 -14.689 1.00 95.12 280 LEU A N 1
ATOM 2140 C CA . LEU A 1 280 ? -17.952 -5.974 -15.337 1.00 95.12 280 LEU A CA 1
ATOM 2141 C C . LEU A 1 280 ? -18.857 -4.879 -15.917 1.00 95.12 280 LEU A C 1
ATOM 2143 O O . LEU A 1 280 ? -19.337 -5.034 -17.043 1.00 95.12 280 LEU A O 1
ATOM 2147 N N . GLN A 1 281 ? -19.094 -3.777 -15.194 1.00 92.81 281 GLN A N 1
ATOM 2148 C CA . GLN A 1 281 ? -20.026 -2.738 -15.658 1.00 92.81 281 GLN A CA 1
ATOM 2149 C C . GLN A 1 281 ? -19.336 -1.694 -16.545 1.00 92.81 281 GLN A C 1
ATOM 2151 O O . GLN A 1 281 ? -19.764 -1.495 -17.688 1.00 92.81 281 GLN A O 1
ATOM 2156 N N . GLU A 1 282 ? -18.269 -1.046 -16.068 1.00 92.94 282 GLU A N 1
ATOM 2157 C CA . GLU A 1 282 ? -17.602 0.026 -16.823 1.00 92.94 282 GLU A CA 1
ATOM 2158 C C . GLU A 1 282 ? -16.774 -0.515 -17.996 1.00 92.94 282 GLU A C 1
ATOM 2160 O O . GLU A 1 282 ? -16.978 -0.117 -19.149 1.00 92.94 282 GLU A O 1
ATOM 2165 N N . CYS A 1 283 ? -15.866 -1.458 -17.727 1.00 95.75 283 CYS A N 1
ATOM 2166 C CA . CYS A 1 283 ? -14.950 -2.008 -18.726 1.00 95.75 283 CYS A CA 1
ATOM 2167 C C . CYS A 1 283 ? -15.562 -3.123 -19.585 1.00 95.75 283 CYS A C 1
ATOM 2169 O O . CYS A 1 283 ? -14.932 -3.545 -20.562 1.00 95.75 283 CYS A O 1
ATOM 2171 N N . ARG A 1 284 ? -16.785 -3.574 -19.260 1.00 97.31 284 ARG A N 1
ATOM 2172 C CA . ARG A 1 284 ? -17.529 -4.633 -19.970 1.00 97.31 284 ARG A CA 1
ATOM 2173 C C . ARG A 1 284 ? -16.726 -5.923 -20.130 1.00 97.31 284 ARG A C 1
ATOM 2175 O O . ARG A 1 284 ? -16.738 -6.552 -21.190 1.00 97.31 284 ARG A O 1
ATOM 2182 N N . GLY A 1 285 ? -15.980 -6.262 -19.092 1.00 95.94 285 GLY A N 1
ATOM 2183 C CA . GLY A 1 285 ? -15.205 -7.480 -19.005 1.00 95.94 285 GLY A CA 1
ATOM 2184 C C . GLY A 1 285 ? -16.051 -8.711 -18.693 1.00 95.94 285 GLY A C 1
ATOM 2185 O O . GLY A 1 285 ? -17.246 -8.621 -18.413 1.00 95.94 285 GLY A O 1
ATOM 2186 N N . GLU A 1 286 ? -15.423 -9.881 -18.757 1.00 96.44 286 GLU A N 1
ATOM 2187 C CA . GLU A 1 286 ? -16.063 -11.156 -18.429 1.00 96.44 286 GLU A CA 1
ATOM 2188 C C . GLU A 1 286 ? -15.783 -11.593 -16.991 1.00 96.44 286 GLU A C 1
ATOM 2190 O O . GLU A 1 286 ? -14.692 -11.349 -16.475 1.00 96.44 286 GLU A O 1
ATOM 2195 N N . ASP A 1 287 ? -16.746 -12.275 -16.369 1.00 96.38 287 ASP A N 1
ATOM 2196 C CA . ASP A 1 287 ? -16.602 -12.824 -15.019 1.00 96.38 287 ASP A CA 1
ATOM 2197 C C . ASP A 1 287 ? -15.948 -14.210 -15.069 1.00 96.38 287 ASP A C 1
ATOM 2199 O O . ASP A 1 287 ? -16.610 -15.234 -15.259 1.00 96.38 287 ASP A O 1
ATOM 2203 N N . THR A 1 288 ? -14.620 -14.236 -14.958 1.00 96.19 288 THR A N 1
ATOM 2204 C CA . THR A 1 288 ? -13.834 -15.473 -14.879 1.00 96.19 288 THR A CA 1
ATOM 2205 C C . THR A 1 288 ? -12.773 -15.362 -13.782 1.00 96.19 288 THR A C 1
ATOM 2207 O O . THR A 1 288 ? -12.295 -14.256 -13.515 1.00 96.19 288 THR A O 1
ATOM 2210 N N . PRO A 1 289 ? -12.317 -16.484 -13.184 1.00 95.31 289 PRO A N 1
ATOM 2211 C CA . PRO A 1 289 ? -11.225 -16.455 -12.207 1.00 95.31 289 PRO A CA 1
ATOM 2212 C C . PRO A 1 289 ? -9.951 -15.788 -12.744 1.00 95.31 289 PRO A C 1
ATOM 2214 O O . PRO A 1 289 ? -9.281 -15.052 -12.027 1.00 95.31 289 PRO A O 1
ATOM 2217 N N . LEU A 1 290 ? -9.639 -15.990 -14.029 1.00 95.69 290 LEU A N 1
ATOM 2218 C CA . LEU A 1 290 ? -8.473 -15.380 -14.667 1.00 95.69 290 LEU A CA 1
ATOM 2219 C C . LEU A 1 290 ? -8.639 -13.863 -14.846 1.00 95.69 290 LEU A C 1
ATOM 2221 O O . LEU A 1 290 ? -7.671 -13.125 -14.679 1.00 95.69 290 LEU A O 1
ATOM 2225 N N . ALA A 1 291 ? -9.849 -13.397 -15.169 1.00 96.50 291 ALA A N 1
ATOM 2226 C CA . ALA A 1 291 ? -10.147 -11.972 -15.276 1.00 96.50 291 ALA A CA 1
ATOM 2227 C C . ALA A 1 291 ? -10.108 -11.277 -13.909 1.00 96.50 291 ALA A C 1
ATOM 2229 O O . ALA A 1 291 ? -9.571 -10.178 -13.816 1.00 96.50 291 ALA A O 1
ATOM 2230 N N . ARG A 1 292 ? -10.610 -11.928 -12.848 1.00 95.12 292 ARG A N 1
ATOM 2231 C CA . ARG A 1 292 ? -10.481 -11.450 -11.458 1.00 95.12 292 ARG A CA 1
ATOM 2232 C C . ARG A 1 292 ? -9.016 -11.324 -11.051 1.00 95.12 292 ARG A C 1
ATOM 2234 O O . ARG A 1 292 ? -8.598 -10.251 -10.631 1.00 95.12 292 ARG A O 1
ATOM 2241 N N . ALA A 1 293 ? -8.219 -12.367 -11.290 1.00 95.00 293 ALA A N 1
ATOM 2242 C CA . ALA A 1 293 ? -6.785 -12.330 -11.019 1.00 95.00 293 ALA A CA 1
ATOM 2243 C C . ALA A 1 293 ? -6.081 -11.200 -11.792 1.00 95.00 293 ALA A C 1
ATOM 2245 O O . ALA A 1 293 ? -5.314 -10.445 -11.206 1.00 95.00 293 ALA A O 1
ATOM 2246 N N . ALA A 1 294 ? -6.357 -11.038 -13.091 1.00 96.25 294 ALA A N 1
ATOM 2247 C CA . ALA A 1 294 ? -5.768 -9.957 -13.884 1.00 96.25 294 ALA A CA 1
ATOM 2248 C C . ALA A 1 294 ? -6.178 -8.570 -13.370 1.00 96.25 294 ALA A C 1
ATOM 2250 O O . ALA A 1 294 ? -5.337 -7.681 -13.289 1.00 96.25 294 ALA A O 1
ATOM 2251 N N . PHE A 1 295 ? -7.446 -8.390 -13.002 1.00 95.75 295 PHE A N 1
ATOM 2252 C CA . PHE A 1 295 ? -7.944 -7.137 -12.450 1.00 95.75 295 PHE A CA 1
ATOM 2253 C C . PHE A 1 295 ? -7.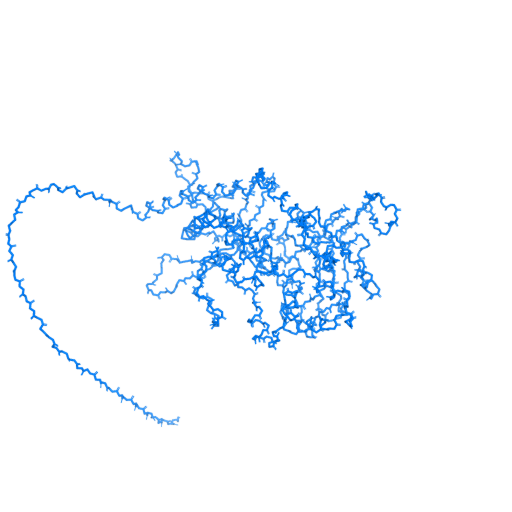224 -6.761 -11.153 1.00 95.75 295 PHE A C 1
ATOM 2255 O O . PHE A 1 295 ? -6.656 -5.680 -11.077 1.00 95.75 295 PHE A O 1
ATOM 2262 N N . TYR A 1 296 ? -7.178 -7.658 -10.167 1.00 94.81 296 TYR A N 1
ATOM 2263 C CA . TYR A 1 296 ? -6.554 -7.351 -8.878 1.00 94.81 296 TYR A CA 1
ATOM 2264 C C . TYR A 1 296 ? -5.031 -7.213 -8.967 1.00 94.81 296 TYR A C 1
ATOM 2266 O O . TYR A 1 296 ? -4.460 -6.355 -8.293 1.00 94.81 296 TYR A O 1
ATOM 2274 N N . GLN A 1 297 ? -4.371 -7.979 -9.846 1.00 95.38 297 GLN A N 1
ATOM 2275 C CA . GLN A 1 297 ? -2.952 -7.758 -10.134 1.00 95.38 297 GLN A CA 1
ATOM 2276 C C . GLN A 1 297 ? -2.719 -6.400 -10.794 1.00 95.38 297 GLN A C 1
ATOM 2278 O O . GLN A 1 297 ? -1.724 -5.765 -10.486 1.00 95.38 297 GLN A O 1
ATOM 2283 N N . PHE A 1 298 ? -3.616 -5.937 -11.667 1.00 95.06 298 PHE A N 1
ATOM 2284 C CA . PHE A 1 298 ? -3.510 -4.596 -12.237 1.00 95.06 298 PHE A CA 1
ATOM 2285 C C . PHE A 1 298 ? -3.684 -3.524 -11.159 1.00 95.06 298 PHE A C 1
ATOM 2287 O O . PHE A 1 298 ? -2.797 -2.702 -10.971 1.00 95.06 298 PHE A O 1
ATOM 2294 N N . THR A 1 299 ? -4.793 -3.581 -10.419 1.00 91.56 299 THR A N 1
ATOM 2295 C CA . THR A 1 299 ? -5.177 -2.575 -9.419 1.00 91.56 299 THR A CA 1
ATOM 2296 C C . THR A 1 299 ? -4.111 -2.352 -8.347 1.00 91.56 299 THR A C 1
ATOM 2298 O O . THR A 1 299 ? -3.923 -1.226 -7.912 1.00 91.56 299 THR A O 1
ATOM 2301 N N . SER A 1 300 ? -3.398 -3.400 -7.929 1.00 92.06 300 SER A N 1
ATOM 2302 C CA . SER A 1 300 ? -2.396 -3.307 -6.855 1.00 92.06 300 SER A CA 1
ATOM 2303 C C . SER A 1 300 ? -0.959 -3.079 -7.334 1.00 92.06 300 SER A C 1
ATOM 2305 O O . SER A 1 300 ? -0.048 -3.045 -6.508 1.00 92.06 300 SER A O 1
ATOM 2307 N N . ARG A 1 301 ? -0.699 -2.990 -8.645 1.00 93.88 301 ARG A N 1
ATOM 2308 C CA . ARG A 1 301 ? 0.683 -2.976 -9.171 1.00 93.88 301 ARG A CA 1
ATOM 2309 C C . ARG A 1 301 ? 0.927 -2.009 -10.315 1.00 93.88 301 ARG A C 1
ATOM 2311 O O . ARG A 1 301 ? 2.084 -1.829 -10.705 1.00 93.88 301 ARG A O 1
ATOM 2318 N N . ASP A 1 302 ? -0.117 -1.445 -10.912 1.00 93.31 302 ASP A N 1
ATOM 2319 C CA . ASP A 1 302 ? 0.077 -0.525 -12.016 1.00 93.31 302 ASP A CA 1
ATOM 2320 C C . ASP A 1 302 ? 0.689 0.800 -11.546 1.00 93.31 302 ASP A C 1
ATOM 2322 O O . ASP A 1 302 ? 0.473 1.291 -10.443 1.00 93.31 302 ASP A O 1
ATOM 2326 N N . GLU A 1 303 ? 1.486 1.393 -12.423 1.00 92.19 303 GLU A N 1
ATOM 2327 C CA . GLU A 1 303 ? 1.958 2.761 -12.291 1.00 92.19 303 GLU A CA 1
ATOM 2328 C C . GLU A 1 303 ? 1.204 3.601 -13.318 1.00 92.19 303 GLU A C 1
ATOM 2330 O O . GLU A 1 303 ? 1.615 3.696 -14.483 1.00 92.19 303 GLU A O 1
ATOM 2335 N N . ASP A 1 304 ? 0.083 4.192 -12.904 1.00 88.44 304 ASP A N 1
ATOM 2336 C CA . ASP A 1 304 ? -0.725 5.093 -13.726 1.00 88.44 304 ASP A CA 1
ATOM 2337 C C . ASP A 1 304 ? -1.018 4.513 -15.125 1.00 88.44 304 ASP A C 1
ATOM 2339 O O . ASP A 1 304 ? -0.702 5.122 -16.154 1.00 88.44 304 ASP A O 1
ATOM 2343 N N . THR A 1 305 ? -1.609 3.317 -15.181 1.00 93.25 305 THR A N 1
ATOM 2344 C CA . THR A 1 305 ? -1.917 2.496 -16.370 1.00 93.25 305 THR A CA 1
ATOM 2345 C C . THR A 1 305 ? -0.798 1.625 -16.947 1.00 93.25 305 THR A C 1
ATOM 2347 O O . THR A 1 305 ? -0.991 0.998 -17.999 1.00 93.25 305 THR A O 1
ATOM 2350 N N . LEU A 1 306 ? 0.371 1.572 -16.309 1.00 96.31 306 LEU A N 1
ATOM 2351 C CA . LEU A 1 306 ? 1.522 0.805 -16.789 1.00 96.31 306 LEU A CA 1
ATOM 2352 C C . LEU A 1 306 ? 1.854 -0.351 -15.844 1.00 96.31 306 LEU A C 1
ATOM 2354 O O . LEU A 1 306 ? 2.270 -0.121 -14.717 1.00 96.31 306 LEU A O 1
ATOM 2358 N N . MET A 1 307 ? 1.805 -1.589 -16.337 1.00 98.00 307 MET A N 1
ATOM 2359 C CA . MET A 1 307 ? 2.408 -2.722 -15.627 1.00 98.00 307 MET A CA 1
ATOM 2360 C C . MET A 1 307 ? 3.882 -2.787 -16.014 1.00 98.00 307 MET A C 1
ATOM 2362 O O . MET A 1 307 ? 4.224 -3.139 -17.156 1.00 98.00 307 MET A O 1
ATOM 2366 N N . VAL A 1 308 ? 4.746 -2.366 -15.096 1.00 98.06 308 VAL A N 1
ATOM 2367 C CA . VAL A 1 308 ? 6.181 -2.203 -15.330 1.00 98.06 308 VAL A CA 1
ATOM 2368 C C . VAL A 1 308 ? 6.928 -3.367 -14.671 1.00 98.06 308 VAL A C 1
ATOM 2370 O O . VAL A 1 308 ? 7.102 -3.348 -13.454 1.00 98.06 308 VAL A O 1
ATOM 2373 N N . PRO A 1 309 ? 7.419 -4.353 -15.452 1.00 98.19 309 PRO A N 1
ATOM 2374 C CA . PRO A 1 309 ? 8.169 -5.473 -14.898 1.00 98.19 309 PRO A CA 1
ATOM 2375 C C . PRO A 1 309 ? 9.339 -5.008 -14.031 1.00 98.19 309 PRO A C 1
ATOM 2377 O O . PRO A 1 309 ? 9.985 -4.010 -14.366 1.00 98.19 309 PRO A O 1
ATOM 2380 N N . PHE A 1 310 ? 9.637 -5.761 -12.970 1.00 97.94 310 PHE A N 1
ATOM 2381 C CA . PHE A 1 310 ? 10.671 -5.482 -11.962 1.00 97.94 310 PHE A CA 1
ATOM 2382 C C . PHE A 1 310 ? 10.371 -4.278 -11.051 1.00 97.94 310 PHE A C 1
ATOM 2384 O O . PHE A 1 310 ? 10.664 -4.339 -9.863 1.00 97.94 310 PHE A O 1
ATOM 2391 N N . TYR A 1 311 ? 9.775 -3.196 -11.560 1.00 97.62 311 TYR A N 1
ATOM 2392 C CA . TYR A 1 311 ? 9.410 -2.033 -10.742 1.00 97.62 311 TYR A CA 1
ATOM 2393 C C . TYR A 1 311 ? 8.344 -2.377 -9.696 1.00 97.62 311 TYR A C 1
ATOM 2395 O O . TYR A 1 311 ? 8.548 -2.106 -8.520 1.00 97.62 311 TYR A O 1
ATOM 2403 N N . ASP A 1 312 ? 7.274 -3.057 -10.098 1.00 95.50 312 ASP A N 1
ATOM 2404 C CA . ASP A 1 312 ? 6.150 -3.435 -9.229 1.00 95.50 312 ASP A CA 1
ATOM 2405 C C . ASP A 1 312 ? 6.466 -4.548 -8.205 1.00 95.50 312 ASP A C 1
ATOM 2407 O O . ASP A 1 312 ? 5.576 -5.059 -7.528 1.00 95.50 312 ASP A O 1
ATOM 2411 N N . MET A 1 313 ? 7.730 -4.963 -8.110 1.00 95.19 313 MET A N 1
ATOM 2412 C CA . MET A 1 313 ? 8.233 -5.902 -7.103 1.00 95.19 313 MET A CA 1
ATOM 2413 C C . MET A 1 313 ? 8.878 -5.199 -5.904 1.00 95.19 313 MET A C 1
ATOM 2415 O O . MET A 1 313 ? 9.258 -5.867 -4.944 1.00 95.19 313 MET A O 1
ATOM 2419 N N . HIS A 1 314 ? 9.069 -3.881 -5.977 1.00 96.69 314 HIS A N 1
ATOM 2420 C CA . HIS A 1 314 ? 9.629 -3.100 -4.879 1.00 96.69 314 HIS A CA 1
ATOM 2421 C C . HIS A 1 314 ? 8.530 -2.810 -3.869 1.00 96.69 314 HIS A C 1
ATOM 2423 O O . HIS A 1 314 ? 7.441 -2.405 -4.260 1.00 96.69 314 HIS A O 1
ATOM 2429 N N . ASN A 1 315 ? 8.836 -2.965 -2.585 1.00 94.94 315 ASN A N 1
ATOM 2430 C CA . ASN A 1 315 ? 7.890 -2.618 -1.538 1.00 94.94 315 ASN A CA 1
ATOM 2431 C C . ASN A 1 315 ? 7.770 -1.104 -1.364 1.00 94.94 315 ASN A C 1
ATOM 2433 O O . ASN A 1 315 ? 8.662 -0.324 -1.718 1.00 94.94 315 ASN A O 1
ATOM 2437 N N . HIS A 1 316 ? 6.640 -0.726 -0.783 1.00 93.75 316 HIS A N 1
ATOM 2438 C CA . HIS A 1 316 ? 6.300 0.642 -0.461 1.00 93.75 316 HIS A CA 1
ATOM 2439 C C . HIS A 1 316 ? 7.035 1.146 0.791 1.00 93.75 316 HIS A C 1
ATOM 2441 O O . HIS A 1 316 ? 7.101 0.438 1.795 1.00 93.75 316 HIS A O 1
ATOM 2447 N N . SER A 1 317 ? 7.526 2.387 0.767 1.00 92.31 317 SER A N 1
ATOM 2448 C CA . SER A 1 317 ? 7.781 3.166 1.982 1.00 92.31 317 SER A CA 1
ATOM 2449 C C . SER A 1 317 ? 7.765 4.667 1.695 1.00 92.31 317 SER A C 1
ATOM 2451 O O . SER A 1 317 ? 8.332 5.109 0.694 1.00 92.31 317 SER A O 1
ATOM 2453 N N . ASN A 1 318 ? 7.174 5.440 2.605 1.00 88.75 318 ASN A N 1
ATOM 2454 C CA . ASN A 1 318 ? 7.296 6.899 2.662 1.00 88.75 318 ASN A CA 1
ATOM 2455 C C . ASN A 1 318 ? 8.235 7.383 3.778 1.00 88.75 318 ASN A C 1
ATOM 2457 O O . ASN A 1 318 ? 8.426 8.587 3.927 1.00 88.75 318 ASN A O 1
ATOM 2461 N N . ASP A 1 319 ? 8.838 6.471 4.548 1.00 89.50 319 ASP A N 1
ATOM 2462 C CA . ASP A 1 319 ? 9.813 6.824 5.581 1.00 89.50 319 ASP A CA 1
ATOM 2463 C C . ASP A 1 319 ? 11.058 7.423 4.903 1.00 89.50 319 ASP A C 1
ATOM 2465 O O . ASP A 1 319 ? 11.721 6.708 4.142 1.00 89.50 319 ASP A O 1
ATOM 2469 N N . PRO A 1 320 ? 11.427 8.690 5.168 1.00 86.56 320 PRO A N 1
ATOM 2470 C CA . PRO A 1 320 ? 12.592 9.322 4.547 1.00 86.56 320 PRO A CA 1
ATOM 2471 C C . PRO A 1 320 ? 13.909 8.590 4.843 1.00 86.56 320 PRO A C 1
ATOM 2473 O O . PRO A 1 320 ? 14.870 8.720 4.084 1.00 86.56 320 PRO A O 1
ATOM 2476 N N . LYS A 1 321 ? 13.974 7.797 5.922 1.00 88.06 321 LYS A N 1
ATOM 2477 C CA . LYS A 1 321 ? 15.139 6.966 6.252 1.00 88.06 321 LYS A CA 1
ATOM 2478 C C . LYS A 1 321 ? 15.199 5.708 5.374 1.00 88.06 321 LYS A C 1
ATOM 2480 O O . LYS A 1 321 ? 16.294 5.258 5.036 1.00 88.06 321 LYS A O 1
ATOM 2485 N N . LYS A 1 322 ? 14.057 5.141 4.962 1.00 91.88 322 LYS A N 1
ATOM 2486 C CA . LYS A 1 322 ? 13.982 3.905 4.151 1.00 91.88 322 LYS A CA 1
ATOM 2487 C C . LYS A 1 322 ? 13.872 4.176 2.653 1.00 91.88 322 LYS A C 1
ATOM 2489 O O . LYS A 1 322 ? 14.521 3.491 1.866 1.00 91.88 322 LYS A O 1
ATOM 2494 N N . LEU A 1 323 ? 13.057 5.148 2.253 1.00 93.00 323 LEU A N 1
ATOM 2495 C CA . LEU A 1 323 ? 12.811 5.464 0.855 1.00 93.00 323 LEU A CA 1
ATOM 2496 C C . LEU A 1 323 ? 14.110 5.904 0.179 1.00 93.00 323 LEU A C 1
ATOM 2498 O O . LEU A 1 323 ? 14.797 6.824 0.618 1.00 93.00 323 LEU A O 1
ATOM 2502 N N . ASN A 1 324 ? 14.462 5.206 -0.894 1.00 95.88 324 ASN A N 1
ATOM 2503 C CA . ASN A 1 324 ? 15.773 5.340 -1.515 1.00 95.88 324 ASN A CA 1
ATOM 2504 C C . ASN A 1 324 ? 15.721 5.378 -3.042 1.00 95.88 324 ASN A C 1
ATOM 2506 O O . ASN A 1 324 ? 16.768 5.397 -3.693 1.00 95.88 324 ASN A O 1
ATOM 2510 N N . THR A 1 325 ? 14.526 5.514 -3.630 1.00 94.75 325 THR A N 1
ATOM 2511 C CA . THR A 1 325 ? 14.375 5.636 -5.081 1.00 94.75 325 THR A CA 1
ATOM 2512 C C . THR A 1 325 ? 13.351 6.669 -5.541 1.00 94.75 325 THR A C 1
ATOM 2514 O O . THR A 1 325 ? 12.457 7.083 -4.807 1.00 94.75 325 THR A O 1
ATOM 2517 N N . ILE A 1 326 ? 13.465 7.054 -6.815 1.00 92.12 326 ILE A N 1
ATOM 2518 C CA . ILE A 1 326 ? 12.470 7.842 -7.542 1.00 92.12 326 ILE A CA 1
ATOM 2519 C C . ILE A 1 326 ? 12.255 7.283 -8.949 1.00 92.12 326 ILE A C 1
ATOM 2521 O O . ILE A 1 326 ? 13.200 6.938 -9.671 1.00 92.12 326 ILE A O 1
ATOM 2525 N N . SER A 1 327 ? 10.988 7.198 -9.353 1.00 92.06 327 SER A N 1
ATOM 2526 C CA . SER A 1 327 ? 10.586 6.717 -10.674 1.00 92.06 327 SER A CA 1
ATOM 2527 C C . SER A 1 327 ? 10.272 7.853 -11.649 1.00 92.06 327 SER A C 1
ATOM 2529 O O . SER A 1 327 ? 9.757 8.909 -11.284 1.00 92.06 327 SER A O 1
ATOM 2531 N N . TYR A 1 328 ? 10.543 7.610 -12.931 1.00 91.69 328 TYR A N 1
ATOM 2532 C CA . TYR A 1 328 ? 10.208 8.494 -14.039 1.00 91.69 328 TYR A CA 1
ATOM 2533 C C . TYR A 1 328 ? 9.426 7.728 -15.103 1.00 91.69 328 TYR A C 1
ATOM 2535 O O . TYR A 1 328 ? 9.984 6.938 -15.878 1.00 91.69 328 TYR A O 1
ATOM 2543 N N . LYS A 1 329 ? 8.129 8.029 -15.190 1.00 90.88 329 LYS A N 1
ATOM 2544 C CA . LYS A 1 329 ? 7.251 7.497 -16.231 1.00 90.88 329 LYS A CA 1
ATOM 2545 C C . LYS A 1 329 ? 7.650 7.991 -17.631 1.00 90.88 329 LYS A C 1
ATOM 2547 O O . LYS A 1 329 ? 8.127 9.124 -17.802 1.00 90.88 329 LYS A O 1
ATOM 2552 N N . PRO A 1 330 ? 7.386 7.202 -18.686 1.00 93.00 330 PRO A N 1
ATOM 2553 C CA . PRO A 1 330 ? 7.531 7.656 -20.063 1.00 93.00 330 PRO A CA 1
ATOM 2554 C C . PRO A 1 330 ? 6.692 8.915 -20.341 1.00 93.00 330 PRO A C 1
ATOM 2556 O O . PRO A 1 330 ? 5.468 8.875 -20.319 1.00 93.00 330 PRO A O 1
ATOM 2559 N N . LYS A 1 331 ? 7.314 10.043 -20.710 1.00 90.56 331 LYS A N 1
ATOM 2560 C CA . LYS A 1 331 ? 6.556 11.263 -21.087 1.00 90.56 331 LYS A CA 1
ATOM 2561 C C . LYS A 1 331 ? 5.730 11.123 -22.371 1.00 90.56 331 LYS A C 1
ATOM 2563 O O . LYS A 1 331 ? 4.874 11.952 -22.658 1.00 90.56 331 LYS A O 1
ATOM 2568 N N . LYS A 1 332 ? 6.044 10.119 -23.190 1.00 91.25 332 LYS A N 1
ATOM 2569 C CA . LYS A 1 332 ? 5.349 9.783 -24.436 1.00 91.25 332 LYS A CA 1
ATOM 2570 C C . LYS A 1 332 ? 5.646 8.341 -24.831 1.00 91.25 332 LYS A C 1
ATOM 2572 O O . LYS A 1 332 ? 6.669 7.792 -24.414 1.00 91.25 332 LYS A O 1
ATOM 2577 N N . LYS A 1 333 ? 4.801 7.786 -25.706 1.00 94.12 333 LYS A N 1
ATOM 2578 C CA . LYS A 1 333 ? 4.976 6.451 -26.294 1.00 94.12 333 LYS A CA 1
ATOM 2579 C C . LYS A 1 333 ? 6.401 6.268 -26.851 1.00 94.12 333 LYS A C 1
ATOM 2581 O O . LYS A 1 333 ? 6.970 7.191 -27.442 1.00 94.12 333 LYS A O 1
ATOM 2586 N N . GLY A 1 334 ? 6.976 5.083 -26.651 1.00 94.94 334 GLY A N 1
ATOM 2587 C CA . GLY A 1 334 ? 8.319 4.708 -27.113 1.00 94.94 334 GLY A CA 1
ATOM 2588 C C . GLY A 1 334 ? 9.479 5.130 -26.202 1.00 94.94 334 GLY A C 1
ATOM 2589 O O . GLY A 1 334 ? 10.632 4.853 -26.529 1.00 94.94 334 GLY A O 1
ATOM 2590 N N . ARG A 1 335 ? 9.226 5.813 -25.077 1.00 96.81 335 ARG A N 1
ATOM 2591 C CA . ARG A 1 335 ? 10.263 6.122 -24.075 1.00 96.81 335 ARG A CA 1
ATOM 2592 C C . ARG A 1 335 ? 10.288 5.061 -22.968 1.00 96.81 335 ARG A C 1
ATOM 2594 O O . ARG A 1 335 ? 9.237 4.503 -22.675 1.00 96.81 335 ARG A O 1
ATOM 2601 N N . PRO A 1 336 ? 11.460 4.773 -22.375 1.00 97.19 336 PRO A N 1
ATOM 2602 C CA . PRO A 1 336 ? 11.549 3.811 -21.287 1.00 97.19 336 PRO A CA 1
ATOM 2603 C C . PRO A 1 336 ? 10.998 4.394 -19.982 1.00 97.19 336 PRO A C 1
ATOM 2605 O O . PRO A 1 336 ? 10.988 5.615 -19.803 1.00 97.19 336 PRO A O 1
ATOM 2608 N N . PHE A 1 337 ? 10.597 3.503 -19.083 1.00 97.50 337 PHE A N 1
ATOM 2609 C CA . PHE A 1 337 ? 10.448 3.796 -17.661 1.00 97.50 337 PHE A CA 1
ATOM 2610 C C . PHE A 1 337 ? 11.829 3.755 -16.996 1.00 97.50 337 PHE A C 1
ATOM 2612 O O . PHE A 1 337 ? 12.676 2.955 -17.405 1.00 97.50 337 PHE A O 1
ATOM 2619 N N . VAL A 1 338 ? 12.082 4.616 -16.010 1.00 97.62 338 VAL A N 1
ATOM 2620 C CA . VAL A 1 338 ? 13.376 4.678 -15.311 1.00 97.62 338 VAL A CA 1
ATOM 2621 C C . VAL A 1 338 ? 13.158 4.765 -13.806 1.00 97.62 338 VAL A C 1
ATOM 2623 O O . VAL A 1 338 ? 12.400 5.617 -13.363 1.00 97.62 338 VAL A O 1
ATOM 2626 N N . LEU A 1 339 ? 13.874 3.944 -13.045 1.00 97.56 339 LEU A N 1
ATOM 2627 C CA . LEU A 1 339 ? 14.000 4.015 -11.592 1.00 97.56 339 LEU A CA 1
ATOM 2628 C C . LEU A 1 339 ? 15.438 4.405 -11.239 1.00 97.56 339 LEU A C 1
ATOM 2630 O O . LEU A 1 339 ? 16.379 3.824 -11.793 1.00 97.56 339 LEU A O 1
ATOM 2634 N N . ARG A 1 340 ? 15.613 5.383 -10.350 1.00 97.31 340 ARG A N 1
ATOM 2635 C CA . ARG A 1 340 ? 16.929 5.842 -9.882 1.00 97.31 340 ARG A CA 1
ATOM 2636 C C . ARG A 1 340 ? 17.027 5.827 -8.372 1.00 97.31 340 ARG A C 1
ATOM 2638 O O . ARG A 1 340 ? 16.018 6.058 -7.715 1.00 97.31 340 ARG A O 1
ATOM 2645 N N . ALA A 1 341 ? 18.239 5.634 -7.869 1.00 97.38 341 ALA A N 1
ATOM 2646 C CA . ALA A 1 341 ? 18.562 5.877 -6.472 1.00 97.38 341 ALA A CA 1
ATOM 2647 C C . ALA A 1 341 ? 18.522 7.388 -6.169 1.00 97.38 341 ALA A C 1
ATOM 2649 O O . ALA A 1 341 ? 19.011 8.184 -6.976 1.00 97.38 341 ALA A O 1
ATOM 2650 N N . ILE A 1 342 ? 17.942 7.783 -5.032 1.00 93.88 342 ILE A N 1
ATOM 2651 C CA . ILE A 1 342 ? 17.961 9.181 -4.530 1.00 93.88 342 ILE A CA 1
ATOM 2652 C C . ILE A 1 342 ? 18.962 9.398 -3.391 1.00 93.88 342 ILE A C 1
ATOM 2654 O O . ILE A 1 342 ? 19.133 10.519 -2.931 1.00 93.88 342 ILE A O 1
ATOM 2658 N N . ARG A 1 343 ? 19.606 8.321 -2.943 1.00 94.75 343 ARG A N 1
ATOM 2659 C CA . ARG A 1 343 ? 20.726 8.294 -2.003 1.00 94.75 343 ARG A CA 1
ATOM 2660 C C . ARG A 1 343 ? 21.524 7.015 -2.229 1.00 94.75 343 ARG A C 1
ATOM 2662 O O . ARG A 1 343 ? 21.040 6.121 -2.924 1.00 94.75 343 ARG A O 1
ATOM 2669 N N . ASP A 1 344 ? 22.689 6.907 -1.607 1.00 96.88 344 ASP A N 1
ATOM 2670 C CA . ASP A 1 344 ? 23.421 5.643 -1.553 1.00 96.88 344 ASP A CA 1
ATOM 2671 C C . ASP A 1 344 ? 22.567 4.556 -0.871 1.00 96.88 344 ASP A C 1
ATOM 2673 O O . ASP A 1 344 ? 21.865 4.822 0.115 1.00 96.88 344 ASP A O 1
ATOM 2677 N N . ILE A 1 345 ? 22.622 3.334 -1.403 1.00 97.44 345 ILE A N 1
ATOM 2678 C CA . ILE A 1 345 ? 21.890 2.162 -0.909 1.00 97.44 345 ILE A CA 1
ATOM 2679 C C . ILE A 1 345 ? 22.903 1.075 -0.561 1.00 97.44 345 ILE A C 1
ATOM 2681 O O . ILE A 1 345 ? 23.621 0.573 -1.434 1.00 97.44 345 ILE A O 1
ATOM 2685 N N . ALA A 1 346 ? 22.975 0.716 0.717 1.00 96.00 346 ALA A N 1
ATOM 2686 C CA . ALA A 1 346 ? 23.999 -0.190 1.215 1.00 96.00 346 ALA A CA 1
ATOM 2687 C C . ALA A 1 346 ? 23.748 -1.648 0.775 1.00 96.00 346 ALA A C 1
ATOM 2689 O O . ALA A 1 346 ? 22.601 -2.047 0.560 1.00 96.00 346 ALA A O 1
ATOM 2690 N N . PRO A 1 347 ? 24.792 -2.492 0.685 1.00 94.62 347 PRO A N 1
ATOM 2691 C CA . PRO A 1 347 ? 24.627 -3.937 0.528 1.00 94.62 347 PRO A CA 1
ATOM 2692 C C . PRO A 1 347 ? 23.674 -4.540 1.570 1.00 94.62 347 PRO A C 1
ATOM 2694 O O . PRO A 1 347 ? 23.777 -4.239 2.758 1.00 94.62 347 PRO A O 1
ATOM 2697 N N . GLY A 1 348 ? 22.753 -5.395 1.121 1.00 92.38 348 GLY A N 1
ATOM 2698 C CA . GLY A 1 348 ? 21.723 -6.021 1.956 1.00 92.38 348 GLY A CA 1
ATOM 2699 C C . GLY A 1 348 ? 20.490 -5.154 2.218 1.00 92.38 348 GLY A C 1
ATOM 2700 O O . GLY A 1 348 ? 19.477 -5.667 2.690 1.00 92.38 348 GLY A O 1
ATOM 2701 N N . GLU A 1 349 ? 20.539 -3.860 1.902 1.00 95.06 349 GLU A N 1
ATOM 2702 C CA . GLU A 1 349 ? 19.405 -2.961 2.087 1.00 95.06 349 GLU A CA 1
ATOM 2703 C C . GLU A 1 349 ? 18.300 -3.239 1.054 1.00 95.06 349 GLU A C 1
ATOM 2705 O O . GLU A 1 349 ? 18.564 -3.576 -0.105 1.00 95.06 349 GLU A O 1
ATOM 2710 N N . GLN A 1 350 ? 17.041 -3.085 1.469 1.00 95.94 350 GLN A N 1
ATOM 2711 C CA . GLN A 1 350 ? 15.895 -3.142 0.567 1.00 95.94 350 GLN A CA 1
ATOM 2712 C C . GLN A 1 350 ? 15.796 -1.856 -0.260 1.00 95.94 350 GLN A C 1
ATOM 2714 O O . GLN A 1 350 ? 15.954 -0.750 0.250 1.00 95.94 350 GLN A O 1
ATOM 2719 N N . ILE A 1 351 ? 15.492 -2.007 -1.541 1.00 97.75 351 ILE A N 1
ATOM 2720 C CA . ILE A 1 351 ? 15.201 -0.918 -2.460 1.00 97.75 351 ILE A CA 1
ATOM 2721 C C . ILE A 1 351 ? 13.699 -0.631 -2.367 1.00 97.75 351 ILE A C 1
ATOM 2723 O O . ILE A 1 351 ? 12.877 -1.439 -2.803 1.00 97.75 351 ILE A O 1
ATOM 2727 N N . TYR A 1 352 ? 13.346 0.515 -1.794 1.00 96.31 352 TYR A N 1
ATOM 2728 C CA . TYR A 1 352 ? 11.961 0.938 -1.607 1.00 96.31 352 TYR A CA 1
ATOM 2729 C C . TYR A 1 352 ? 11.545 1.928 -2.684 1.00 96.31 352 TYR A C 1
ATOM 2731 O O . TYR A 1 352 ? 12.309 2.822 -3.062 1.00 96.31 352 TYR A O 1
ATOM 2739 N N . ILE A 1 353 ? 10.301 1.800 -3.135 1.00 94.31 353 ILE A N 1
ATOM 2740 C CA . ILE A 1 353 ? 9.613 2.821 -3.924 1.00 94.31 353 ILE A CA 1
ATOM 2741 C C . ILE A 1 353 ? 8.496 3.421 -3.074 1.00 94.31 353 ILE A C 1
ATOM 2743 O O . ILE A 1 353 ? 8.066 2.839 -2.084 1.00 94.31 353 ILE A O 1
ATOM 2747 N N . SER A 1 354 ? 7.982 4.571 -3.485 1.00 91.25 354 SER A N 1
ATOM 2748 C CA . SER A 1 354 ? 6.733 5.093 -2.936 1.00 91.25 354 SER A CA 1
ATOM 2749 C C . SER A 1 354 ? 5.604 4.940 -3.958 1.00 91.25 354 SER A C 1
ATOM 2751 O O . SER A 1 354 ? 5.808 5.254 -5.140 1.00 91.25 354 SER A O 1
ATOM 2753 N N . TYR A 1 355 ? 4.457 4.440 -3.481 1.00 89.94 355 TYR A N 1
ATOM 2754 C CA . TYR A 1 355 ? 3.219 4.182 -4.234 1.00 89.94 355 TYR A CA 1
ATOM 2755 C C . TYR A 1 355 ? 2.308 5.412 -4.182 1.00 89.94 355 TYR A C 1
ATOM 2757 O O . TYR A 1 355 ? 1.560 5.702 -5.114 1.00 89.94 355 TYR A O 1
ATOM 2765 N N . ASN A 1 356 ? 2.410 6.163 -3.090 1.00 85.69 356 ASN A N 1
ATOM 2766 C CA . ASN A 1 356 ? 1.721 7.404 -2.819 1.00 85.69 356 ASN A CA 1
ATOM 2767 C C . ASN A 1 356 ? 2.743 8.503 -2.506 1.00 85.69 356 ASN A C 1
ATOM 2769 O O . ASN A 1 356 ? 3.466 8.472 -1.524 1.00 85.69 356 ASN A O 1
ATOM 2773 N N . ARG A 1 357 ? 2.817 9.489 -3.391 1.00 82.81 357 ARG A N 1
ATOM 2774 C CA . ARG A 1 357 ? 3.717 10.636 -3.294 1.00 82.81 357 ARG A CA 1
ATOM 2775 C C . ARG A 1 357 ? 2.897 11.901 -3.240 1.00 82.81 357 ARG A C 1
ATOM 2777 O O . ARG A 1 357 ? 1.766 11.942 -3.724 1.00 82.81 357 ARG A O 1
ATOM 2784 N N . CYS A 1 358 ? 3.534 12.981 -2.810 1.00 78.44 358 CYS A N 1
ATOM 2785 C CA . CYS A 1 358 ? 2.979 14.319 -2.978 1.00 78.44 358 CYS A CA 1
ATOM 2786 C C . CYS A 1 358 ? 1.718 14.558 -2.145 1.00 78.44 358 CYS A C 1
ATOM 2788 O O . CYS A 1 358 ? 0.774 15.205 -2.596 1.00 78.44 358 CYS A O 1
ATOM 2790 N N . HIS A 1 359 ? 1.704 14.020 -0.936 1.00 81.06 359 HIS A N 1
ATOM 2791 C CA . HIS A 1 359 ? 0.816 14.416 0.153 1.00 81.06 359 HIS A CA 1
ATOM 2792 C C . HIS A 1 359 ? 1.667 15.024 1.274 1.00 81.06 359 HIS A C 1
ATOM 2794 O O . HIS A 1 359 ? 2.888 15.089 1.152 1.00 81.06 359 HIS A O 1
ATOM 2800 N N . ARG A 1 360 ? 1.037 15.464 2.364 1.00 80.19 360 ARG A N 1
ATOM 2801 C CA . ARG A 1 360 ? 1.697 16.302 3.371 1.00 80.19 360 ARG A CA 1
ATOM 2802 C C . ARG A 1 360 ? 2.837 15.590 4.098 1.00 80.19 360 ARG A C 1
ATOM 2804 O O . ARG A 1 360 ? 3.782 16.239 4.516 1.00 80.19 360 ARG A O 1
ATOM 2811 N N . CYS A 1 361 ? 2.756 14.265 4.199 1.00 82.81 361 CYS A N 1
ATOM 2812 C CA . CYS A 1 361 ? 3.821 13.422 4.752 1.00 82.81 361 CYS A CA 1
ATOM 2813 C C . CYS A 1 361 ? 4.965 13.130 3.774 1.00 82.81 361 CYS A C 1
ATOM 2815 O O . CYS A 1 361 ? 5.835 12.314 4.068 1.00 82.81 361 CYS A O 1
ATOM 2817 N N . TRP A 1 362 ? 4.934 13.691 2.568 1.00 82.56 362 TRP A N 1
ATOM 2818 C CA . TRP A 1 362 ? 5.981 13.455 1.593 1.00 82.56 362 TRP A CA 1
ATOM 2819 C C . TRP A 1 362 ? 7.246 14.211 1.992 1.00 82.56 362 TRP A C 1
ATOM 2821 O O . TRP A 1 362 ? 7.212 15.419 2.205 1.00 82.56 362 TRP A O 1
ATOM 2831 N N . PHE A 1 363 ? 8.369 13.498 2.044 1.00 74.06 363 PHE A N 1
ATOM 2832 C CA . PHE A 1 363 ? 9.639 14.046 2.522 1.00 74.06 363 PHE A CA 1
ATOM 2833 C C . PHE A 1 363 ? 10.203 15.191 1.658 1.00 74.06 363 PHE A C 1
ATOM 2835 O O . PHE A 1 363 ? 11.001 15.987 2.147 1.00 74.06 363 PHE A O 1
ATOM 2842 N N . ASP A 1 364 ? 9.839 15.270 0.371 1.00 75.12 364 ASP A N 1
ATOM 2843 C CA . ASP A 1 364 ? 10.242 16.377 -0.504 1.00 75.12 364 ASP A CA 1
ATOM 2844 C C . ASP A 1 364 ? 9.176 17.479 -0.496 1.00 75.12 364 ASP A C 1
ATOM 2846 O O . ASP A 1 364 ? 8.225 17.467 -1.284 1.00 75.12 364 ASP A O 1
ATOM 2850 N N . GLU A 1 365 ? 9.376 18.461 0.383 1.00 71.00 365 GLU A N 1
ATOM 2851 C CA . GLU A 1 365 ? 8.516 19.641 0.533 1.00 71.00 365 GLU A CA 1
ATOM 2852 C C . GLU A 1 365 ? 8.455 20.526 -0.728 1.00 71.00 365 GLU A C 1
ATOM 2854 O O . GLU A 1 365 ? 7.523 21.318 -0.888 1.00 71.00 365 GLU A O 1
ATOM 2859 N N . GLU A 1 366 ? 9.419 20.408 -1.652 1.00 70.44 366 GLU A N 1
ATOM 2860 C CA . GLU A 1 366 ? 9.381 21.113 -2.938 1.00 70.44 366 GLU A CA 1
ATOM 2861 C C . GLU A 1 366 ? 8.497 20.391 -3.972 1.00 70.44 366 GLU A C 1
ATOM 2863 O O . GLU A 1 366 ? 8.249 20.926 -5.061 1.00 70.44 366 GLU A O 1
ATOM 2868 N N . TYR A 1 367 ? 7.991 19.195 -3.637 1.00 67.12 367 TYR A N 1
ATOM 2869 C CA . TYR A 1 367 ? 7.133 18.362 -4.481 1.00 67.12 367 TYR A CA 1
ATOM 2870 C C . TYR A 1 367 ? 7.730 18.142 -5.880 1.00 67.12 367 TYR A C 1
ATOM 2872 O O . TYR A 1 367 ? 7.027 18.093 -6.905 1.00 67.12 367 TYR A O 1
ATOM 2880 N N . THR A 1 368 ? 9.058 18.028 -5.958 1.00 66.81 368 THR A N 1
ATOM 2881 C CA . THR A 1 368 ? 9.734 17.836 -7.232 1.00 66.81 368 THR A CA 1
ATOM 2882 C C . THR A 1 368 ? 9.432 16.435 -7.762 1.00 66.81 368 THR A C 1
ATOM 2884 O O . THR A 1 368 ? 9.549 15.421 -7.085 1.00 66.81 368 THR A O 1
ATOM 2887 N N . GLY A 1 369 ? 8.974 16.349 -9.014 1.00 63.03 369 GLY A N 1
ATOM 2888 C CA . GLY A 1 369 ? 8.646 15.055 -9.628 1.00 63.03 369 GLY A CA 1
ATOM 2889 C C . GLY A 1 369 ? 7.237 14.519 -9.346 1.00 63.03 369 GLY A C 1
ATOM 2890 O O . GLY A 1 369 ? 6.925 13.422 -9.812 1.00 63.03 369 GLY A O 1
ATOM 2891 N N . CYS A 1 370 ? 6.360 15.311 -8.720 1.00 70.88 370 CYS A N 1
ATOM 2892 C CA . CYS A 1 370 ? 4.936 15.022 -8.508 1.00 70.88 370 CYS A CA 1
ATOM 2893 C C . CYS A 1 370 ? 4.106 15.005 -9.801 1.00 70.88 370 CYS A C 1
ATOM 2895 O O . CYS A 1 370 ? 3.322 15.904 -10.093 1.00 70.88 370 CYS A O 1
ATOM 2897 N N . THR A 1 371 ? 4.337 13.992 -10.636 1.00 62.66 371 THR A N 1
ATOM 2898 C CA . THR A 1 371 ? 3.698 13.818 -11.955 1.00 62.66 371 THR A CA 1
ATOM 2899 C C . THR A 1 371 ? 2.800 12.577 -12.039 1.00 62.66 371 THR A C 1
ATOM 2901 O O . THR A 1 371 ? 2.200 12.313 -13.089 1.00 62.66 371 THR A O 1
ATOM 2904 N N . SER A 1 372 ? 2.716 11.806 -10.956 1.00 62.41 372 SER A N 1
ATOM 2905 C CA . SER A 1 372 ? 1.842 10.643 -10.770 1.00 62.41 372 SER A CA 1
ATOM 2906 C C . SER A 1 372 ? 0.579 11.014 -9.995 1.00 62.41 372 SER A C 1
ATOM 2908 O O . SER A 1 372 ? 0.601 11.956 -9.205 1.00 62.41 372 SER A O 1
ATOM 2910 N N . TYR A 1 373 ? -0.520 10.288 -10.218 1.00 65.75 373 TYR A N 1
ATOM 2911 C CA . TYR A 1 373 ? -1.733 10.413 -9.400 1.00 65.75 373 TYR A CA 1
ATOM 2912 C C . TYR A 1 373 ? -1.591 9.518 -8.177 1.00 65.75 373 TYR A C 1
ATOM 2914 O O . TYR A 1 373 ? -2.220 8.478 -8.043 1.00 65.75 373 TYR A O 1
ATOM 2922 N N . SER A 1 374 ? -0.677 9.917 -7.307 1.00 69.12 374 SER A N 1
ATOM 2923 C CA . SER A 1 374 ? -0.224 9.113 -6.179 1.00 69.12 374 SER A CA 1
ATOM 2924 C C . SER A 1 374 ? -0.609 9.773 -4.853 1.00 69.12 374 SER A C 1
ATOM 2926 O O . SER A 1 374 ? 0.137 9.695 -3.898 1.00 69.12 374 SER A O 1
ATOM 2928 N N . HIS A 1 375 ? -1.748 10.460 -4.766 1.00 77.75 375 HIS A N 1
ATOM 2929 C CA . HIS A 1 375 ? -2.156 11.191 -3.551 1.00 77.75 375 HIS A CA 1
ATOM 2930 C C . HIS A 1 375 ? -2.969 10.326 -2.566 1.00 77.75 375 HIS A C 1
ATOM 2932 O O . HIS A 1 375 ? -3.842 10.841 -1.858 1.00 77.75 375 HIS A O 1
ATOM 2938 N N . TYR A 1 376 ? -2.748 9.009 -2.561 1.00 86.56 376 TYR A N 1
ATOM 2939 C CA . TYR A 1 376 ? -3.437 8.087 -1.656 1.00 86.56 376 TYR A CA 1
ATOM 2940 C C . TYR A 1 376 ? -3.054 8.376 -0.202 1.00 86.56 376 TYR A C 1
ATOM 2942 O O . TYR A 1 376 ? -1.883 8.620 0.092 1.00 86.56 376 TYR A O 1
ATOM 2950 N N . GLY A 1 377 ? -4.040 8.361 0.694 1.00 90.31 377 GLY A N 1
ATOM 2951 C CA . GLY A 1 377 ? -3.782 8.212 2.120 1.00 90.31 377 GLY A CA 1
ATOM 2952 C C . GLY A 1 377 ? -3.634 6.738 2.504 1.00 90.31 377 GLY A C 1
ATOM 2953 O O . GLY A 1 377 ? -3.885 5.841 1.698 1.00 90.31 377 GLY A O 1
ATOM 2954 N N . THR A 1 378 ? -3.302 6.493 3.767 1.00 94.06 378 THR A N 1
ATOM 2955 C CA . THR A 1 378 ? -3.149 5.166 4.376 1.00 94.06 378 THR A CA 1
ATOM 2956 C C . THR A 1 378 ? -4.379 4.296 4.177 1.00 94.06 378 THR A C 1
ATOM 2958 O O . THR A 1 378 ? -4.271 3.088 3.973 1.00 94.06 378 THR A O 1
ATOM 2961 N N . SER A 1 379 ? -5.570 4.898 4.208 1.00 93.88 379 SER A N 1
ATOM 2962 C CA . SER A 1 379 ? -6.816 4.164 4.007 1.00 93.88 379 SER A CA 1
ATOM 2963 C C . SER A 1 379 ? -6.979 3.645 2.583 1.00 93.88 379 SER A C 1
ATOM 2965 O O . SER A 1 379 ? -7.416 2.516 2.375 1.00 93.88 379 SER A O 1
ATOM 2967 N N . GLU A 1 380 ? -6.577 4.445 1.603 1.00 91.19 380 GLU A N 1
ATOM 2968 C CA . GLU A 1 380 ? -6.595 4.081 0.197 1.00 91.19 380 GLU A CA 1
ATOM 2969 C C . GLU A 1 380 ? -5.465 3.106 -0.131 1.00 91.19 380 GLU A C 1
ATOM 2971 O O . GLU A 1 380 ? -5.664 2.201 -0.939 1.00 91.19 380 GLU A O 1
ATOM 2976 N N . VAL A 1 381 ? -4.308 3.229 0.532 1.00 93.06 381 VAL A N 1
ATOM 2977 C CA . VAL A 1 381 ? -3.236 2.239 0.398 1.00 93.06 381 VAL A CA 1
ATOM 2978 C C . VAL A 1 381 ? -3.700 0.868 0.892 1.00 93.06 381 VAL A C 1
ATOM 2980 O O . VAL A 1 381 ? -3.526 -0.132 0.194 1.00 93.06 381 VAL A O 1
ATOM 2983 N N . PHE A 1 382 ? -4.377 0.823 2.039 1.00 94.69 382 PHE A N 1
ATOM 2984 C CA . PHE A 1 382 ? -5.001 -0.397 2.545 1.00 94.69 382 PHE A CA 1
ATOM 2985 C C . PHE A 1 382 ? -6.038 -0.972 1.576 1.00 94.69 382 PHE A C 1
ATOM 2987 O O . PHE A 1 382 ? -6.009 -2.166 1.278 1.00 94.69 382 PHE A O 1
ATOM 2994 N N . ASP A 1 383 ? -6.921 -0.133 1.043 1.00 91.94 383 ASP A N 1
ATOM 2995 C CA . ASP A 1 383 ? -7.998 -0.579 0.162 1.00 91.94 383 ASP A CA 1
ATOM 2996 C C . ASP A 1 383 ? -7.510 -1.085 -1.209 1.00 91.94 383 ASP A C 1
ATOM 2998 O O . ASP A 1 383 ? -8.080 -2.031 -1.750 1.00 91.94 383 ASP A O 1
ATOM 3002 N N . VAL A 1 384 ? -6.438 -0.499 -1.760 1.00 90.00 384 VAL A N 1
ATOM 3003 C CA . VAL A 1 384 ? -5.905 -0.833 -3.098 1.00 90.00 384 VAL A CA 1
ATOM 3004 C C . VAL A 1 384 ? -4.819 -1.900 -3.048 1.00 90.00 384 VAL A C 1
ATOM 3006 O O . VAL A 1 384 ? -4.793 -2.797 -3.892 1.00 90.00 384 VAL A O 1
ATOM 3009 N N . PHE A 1 385 ? -3.912 -1.809 -2.078 1.00 92.19 385 PHE A N 1
ATOM 3010 C CA . PHE A 1 385 ? -2.723 -2.658 -2.007 1.00 92.19 385 PHE A CA 1
ATOM 3011 C C . PHE A 1 385 ? -2.807 -3.716 -0.905 1.00 92.19 385 PHE A C 1
ATOM 3013 O O . PHE A 1 385 ? -2.009 -4.655 -0.901 1.00 92.19 385 PHE A O 1
ATOM 3020 N N . GLY A 1 386 ? -3.779 -3.611 0.006 1.00 92.69 386 GLY A N 1
ATOM 3021 C CA . GLY A 1 386 ? -4.048 -4.640 1.006 1.00 92.69 386 GLY A CA 1
ATOM 3022 C C . GLY A 1 386 ? -3.105 -4.642 2.205 1.00 92.69 386 GLY A C 1
ATOM 3023 O O . GLY A 1 386 ? -2.991 -5.676 2.859 1.00 92.69 386 GLY A O 1
ATOM 3024 N N . PHE A 1 387 ? -2.422 -3.531 2.490 1.00 93.88 387 PHE A N 1
ATOM 3025 C CA . PHE A 1 387 ? -1.548 -3.383 3.657 1.00 93.88 387 PHE A CA 1
ATOM 3026 C C . PHE A 1 387 ? -1.701 -2.003 4.305 1.00 93.88 387 PHE A C 1
ATOM 3028 O O . PHE A 1 387 ? -2.138 -1.049 3.668 1.00 93.88 387 PHE A O 1
ATOM 3035 N N . VAL A 1 388 ? -1.318 -1.893 5.574 1.00 94.56 388 VAL A N 1
ATOM 3036 C CA . VAL A 1 388 ? -1.248 -0.611 6.286 1.00 94.56 388 VAL A CA 1
ATOM 3037 C C . VAL A 1 388 ? 0.170 -0.069 6.189 1.00 94.56 388 VAL A C 1
ATOM 3039 O O . VAL A 1 388 ? 1.114 -0.793 6.495 1.00 94.56 388 VAL A O 1
ATOM 3042 N N . GLU A 1 389 ? 0.322 1.183 5.760 1.00 91.94 389 GLU A N 1
ATOM 3043 C CA . GLU A 1 389 ? 1.633 1.833 5.680 1.00 91.94 389 GLU A CA 1
ATOM 3044 C C . GLU A 1 389 ? 2.338 1.863 7.045 1.00 91.94 389 GLU A C 1
ATOM 3046 O O . GLU A 1 389 ? 1.725 2.152 8.077 1.00 91.94 389 GLU A O 1
ATOM 3051 N N . ASP A 1 390 ? 3.652 1.632 7.034 1.00 90.69 390 ASP A N 1
ATOM 3052 C CA . ASP A 1 390 ? 4.527 2.104 8.108 1.00 90.69 390 ASP A CA 1
ATOM 3053 C C . ASP A 1 390 ? 4.478 3.641 8.177 1.00 90.69 390 ASP A C 1
ATOM 3055 O O . ASP A 1 390 ? 4.108 4.309 7.213 1.00 90.69 390 ASP A O 1
ATOM 3059 N N . PHE A 1 391 ? 4.909 4.226 9.296 1.00 91.94 391 PHE A N 1
ATOM 3060 C CA . PHE A 1 391 ? 5.030 5.681 9.394 1.00 91.94 391 PHE A CA 1
ATOM 3061 C C . PHE A 1 391 ? 6.035 6.254 8.373 1.00 91.94 391 PHE A C 1
ATOM 3063 O O . PHE A 1 391 ? 7.075 5.632 8.134 1.00 91.94 391 PHE A O 1
ATOM 3070 N N . PRO A 1 392 ? 5.772 7.453 7.822 1.00 93.19 392 PRO A N 1
ATOM 3071 C CA . PRO A 1 392 ? 4.624 8.310 8.110 1.00 93.19 392 PRO A CA 1
ATOM 3072 C C . PRO A 1 392 ? 3.340 7.853 7.400 1.00 93.19 392 PRO A C 1
ATOM 3074 O O . PRO A 1 392 ? 3.371 7.320 6.297 1.00 93.19 392 PRO A O 1
ATOM 3077 N N . GLN A 1 393 ? 2.201 8.109 8.038 1.00 94.12 393 GLN A N 1
ATOM 3078 C CA . GLN A 1 393 ? 0.866 7.760 7.561 1.00 94.12 393 GLN A CA 1
ATOM 3079 C C . GLN A 1 393 ? 0.061 9.026 7.254 1.00 94.12 393 GLN A C 1
ATOM 3081 O O . GLN A 1 393 ? 0.027 9.950 8.065 1.00 94.12 393 GLN A O 1
ATOM 3086 N N . MET A 1 394 ? -0.641 9.051 6.120 1.00 92.94 394 MET A N 1
ATOM 3087 C CA . MET A 1 394 ? -1.527 10.156 5.744 1.00 92.94 394 MET A CA 1
ATOM 3088 C C . MET A 1 394 ? -2.984 9.725 5.857 1.00 92.94 394 MET A C 1
ATOM 3090 O O . MET A 1 394 ? -3.442 8.871 5.106 1.00 92.94 394 MET A O 1
ATOM 3094 N N . TRP A 1 395 ? -3.745 10.350 6.742 1.00 94.12 395 TRP A N 1
ATOM 3095 C CA . TRP A 1 395 ? -5.136 9.987 6.974 1.00 94.12 395 TRP A CA 1
ATOM 3096 C C . TRP A 1 395 ? -6.100 11.042 6.443 1.00 94.12 395 TRP A C 1
ATOM 3098 O O . TRP A 1 395 ? -5.822 12.237 6.520 1.00 94.12 395 TRP A O 1
ATOM 3108 N N . LYS A 1 396 ? -7.245 10.576 5.926 1.00 91.19 396 LYS A N 1
ATOM 3109 C CA . LYS A 1 396 ? -8.347 11.412 5.438 1.00 91.19 396 LYS A CA 1
ATOM 3110 C C . LYS A 1 396 ? -9.657 10.935 6.050 1.00 91.19 396 LYS A C 1
ATOM 3112 O O . LYS A 1 396 ? -10.216 9.913 5.649 1.00 91.19 396 LYS A O 1
ATOM 3117 N N . PHE A 1 397 ? -10.130 11.646 7.062 1.00 91.69 397 PHE A N 1
ATOM 3118 C CA . PHE A 1 397 ? -11.372 11.320 7.752 1.00 91.69 397 PHE A CA 1
ATOM 3119 C C . PHE A 1 397 ? -12.483 12.217 7.237 1.00 91.69 397 PHE A C 1
ATOM 3121 O O . PHE A 1 397 ? -12.502 13.414 7.507 1.00 91.69 397 PHE A O 1
ATOM 3128 N N . ARG A 1 398 ? -13.436 11.629 6.517 1.00 87.19 398 ARG A N 1
ATOM 3129 C CA . ARG A 1 398 ? -14.620 12.357 6.079 1.00 87.19 398 ARG A CA 1
ATOM 3130 C C . ARG A 1 398 ? -15.562 12.567 7.257 1.00 87.19 398 ARG A C 1
ATOM 3132 O O . ARG A 1 398 ? -16.122 11.606 7.780 1.00 87.19 398 ARG A O 1
ATOM 3139 N N . MET A 1 399 ? -15.721 13.812 7.676 1.00 85.31 399 MET A N 1
ATOM 3140 C CA . MET A 1 399 ? -16.465 14.175 8.873 1.00 85.31 399 MET A CA 1
ATOM 3141 C C . MET A 1 399 ? -17.408 15.334 8.611 1.00 85.31 399 MET A C 1
ATOM 3143 O O . MET A 1 399 ? -17.236 16.118 7.680 1.00 85.31 399 MET A O 1
ATOM 3147 N N . ASN A 1 400 ? -18.427 15.420 9.452 1.00 76.12 400 ASN A N 1
ATOM 3148 C CA . ASN A 1 400 ? -19.347 16.534 9.432 1.00 76.12 400 ASN A CA 1
ATOM 3149 C C . ASN A 1 400 ? -18.643 17.786 9.985 1.00 76.12 400 ASN A C 1
ATOM 3151 O O . ASN A 1 400 ? -18.136 17.763 11.103 1.00 76.12 400 ASN A O 1
ATOM 3155 N N . VAL A 1 401 ? -18.599 18.859 9.204 1.00 69.19 401 VAL A N 1
ATOM 3156 C CA . VAL A 1 401 ? -18.013 20.161 9.563 1.00 69.19 401 VAL A CA 1
ATOM 3157 C C . VAL A 1 401 ? -19.091 21.200 9.861 1.00 69.19 401 VAL A C 1
ATOM 3159 O O . VAL A 1 401 ? -18.922 22.380 9.566 1.00 69.19 401 VAL A O 1
ATOM 3162 N N . ASP A 1 402 ? -20.238 20.763 10.386 1.00 63.50 402 ASP A N 1
ATOM 3163 C CA . ASP A 1 402 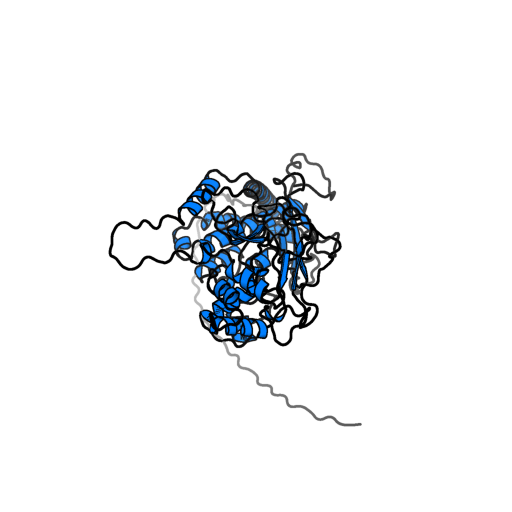? -21.354 21.642 10.727 1.00 63.50 402 ASP A CA 1
ATOM 3164 C C . ASP A 1 402 ? -20.894 22.843 11.574 1.00 63.50 402 ASP A C 1
ATOM 3166 O O . ASP A 1 402 ? -20.612 22.730 12.763 1.00 63.50 402 ASP A O 1
ATOM 3170 N N . ASP A 1 403 ? -20.845 24.015 10.936 1.00 55.31 403 ASP A N 1
ATOM 3171 C CA . ASP A 1 403 ? -20.759 25.310 11.610 1.00 55.31 403 ASP A CA 1
ATOM 3172 C C . ASP A 1 403 ? -22.023 25.499 12.465 1.00 55.31 403 ASP A C 1
ATOM 3174 O O . ASP A 1 403 ? -23.142 25.342 11.965 1.00 55.31 403 ASP A O 1
ATOM 3178 N N . GLU A 1 404 ? -21.866 25.893 13.731 1.00 53.25 404 GLU A N 1
ATOM 3179 C CA . GLU A 1 404 ? -22.962 26.109 14.696 1.00 53.25 404 GLU A CA 1
ATOM 3180 C C . GLU A 1 404 ? -24.037 27.118 14.212 1.00 53.25 404 GLU A C 1
ATOM 3182 O O . GLU A 1 404 ? -25.137 27.185 14.762 1.00 53.25 404 GLU A O 1
ATOM 3187 N N . GLU A 1 405 ? -23.765 27.886 13.150 1.00 55.69 405 GLU A N 1
ATOM 3188 C CA . GLU A 1 405 ? -24.672 28.867 12.535 1.00 55.69 405 GLU A CA 1
ATOM 3189 C C . GLU A 1 405 ? -25.497 28.321 11.345 1.00 55.69 405 GLU A C 1
ATOM 3191 O O . GLU A 1 405 ? -25.825 29.057 10.406 1.00 55.69 405 GLU A O 1
ATOM 3196 N N . GLN A 1 406 ? -25.864 27.036 11.324 1.00 56.00 406 GLN A N 1
ATOM 3197 C CA . GLN A 1 406 ? -26.722 26.527 10.248 1.00 56.00 406 GLN A CA 1
ATOM 3198 C C . GLN A 1 406 ? -28.192 26.958 10.380 1.00 56.00 406 GLN A C 1
ATOM 3200 O O . GLN A 1 406 ? -28.900 26.652 11.338 1.00 56.00 406 GLN A O 1
ATOM 3205 N N . GLU A 1 407 ? -28.684 27.624 9.332 1.00 60.53 407 GLU A N 1
ATOM 3206 C CA . GLU A 1 407 ? -30.111 27.862 9.105 1.00 60.53 407 GLU A CA 1
ATOM 3207 C C . GLU A 1 407 ? -30.886 26.524 9.076 1.00 60.53 407 GLU A C 1
ATOM 3209 O O . GLU A 1 407 ? -30.471 25.586 8.382 1.00 60.53 407 GLU A O 1
ATOM 3214 N N . PRO A 1 408 ? -32.044 26.419 9.758 1.00 66.06 408 PRO A N 1
ATOM 3215 C CA . PRO A 1 408 ? -32.841 25.197 9.786 1.00 66.06 408 PRO A CA 1
ATOM 3216 C C . PRO A 1 408 ? -33.166 24.667 8.379 1.00 66.06 408 PRO A C 1
ATOM 3218 O O . PRO A 1 408 ? -33.822 25.341 7.583 1.00 66.06 408 PRO A O 1
ATOM 3221 N N . GLY A 1 409 ? -32.763 23.424 8.093 1.00 68.06 409 GLY A N 1
ATOM 3222 C CA . GLY A 1 409 ? -33.067 22.723 6.839 1.00 68.06 409 GLY A CA 1
ATOM 3223 C C . GLY A 1 409 ? -31.939 22.685 5.802 1.00 68.06 409 GLY A C 1
ATOM 3224 O O . GLY A 1 409 ? -32.176 22.204 4.691 1.00 68.06 409 GLY A O 1
ATOM 3225 N N . ARG A 1 410 ? -30.730 23.161 6.131 1.00 65.81 410 ARG A N 1
ATOM 3226 C CA . ARG A 1 410 ? -29.528 22.903 5.324 1.00 65.81 410 ARG A CA 1
ATOM 3227 C C . ARG A 1 410 ? -29.034 21.461 5.563 1.00 65.81 410 ARG A C 1
ATOM 3229 O O . ARG A 1 410 ? -29.107 20.996 6.697 1.00 65.81 410 ARG A O 1
ATOM 3236 N N . PRO A 1 411 ? -28.605 20.722 4.522 1.00 65.00 411 PRO A N 1
ATOM 3237 C CA . PRO A 1 411 ? -27.986 19.412 4.712 1.00 65.00 411 PRO A CA 1
ATOM 3238 C C . PRO A 1 411 ? -26.624 19.550 5.414 1.00 65.00 411 PRO A C 1
ATOM 3240 O O . PRO A 1 411 ? -25.966 20.576 5.200 1.00 65.00 411 PRO A O 1
ATOM 3243 N N . PRO A 1 412 ? -26.194 18.529 6.184 1.00 65.50 412 PRO A N 1
ATOM 3244 C CA . PRO A 1 412 ? -24.886 18.523 6.830 1.00 65.50 412 PRO A CA 1
ATOM 3245 C C . PRO A 1 412 ? -23.780 18.740 5.799 1.00 65.50 412 PRO A C 1
ATOM 3247 O O . PRO A 1 412 ? -23.844 18.218 4.677 1.00 65.50 412 PRO A O 1
ATOM 3250 N N . GLN A 1 413 ? -22.786 19.544 6.166 1.00 69.94 413 GLN A N 1
ATOM 3251 C CA . GLN A 1 413 ? -21.614 19.765 5.324 1.00 69.94 413 GLN A CA 1
ATOM 3252 C C . GLN A 1 413 ? -20.537 18.774 5.730 1.00 69.94 413 GLN A C 1
ATOM 3254 O O . GLN A 1 413 ? -20.143 18.723 6.883 1.00 69.94 413 GLN A O 1
ATOM 3259 N N . TRP A 1 414 ? -20.061 17.987 4.774 1.00 76.88 414 TRP A N 1
ATOM 3260 C CA . TRP A 1 414 ? -18.992 17.027 5.006 1.00 76.88 414 TRP A CA 1
ATOM 3261 C C . TRP A 1 414 ? -17.694 17.566 4.423 1.00 76.88 414 TRP A C 1
ATOM 3263 O O . TRP A 1 414 ? -17.695 18.015 3.275 1.00 76.88 414 TRP A O 1
ATOM 3273 N N . ASP A 1 415 ? -16.616 17.472 5.190 1.00 79.88 415 ASP A N 1
ATOM 3274 C CA . ASP A 1 415 ? -15.255 17.777 4.748 1.00 79.88 415 ASP A CA 1
ATOM 3275 C C . ASP A 1 415 ? -14.297 16.654 5.158 1.00 79.88 415 ASP A C 1
ATOM 3277 O O . ASP A 1 415 ? -14.669 15.726 5.883 1.00 79.88 415 ASP A O 1
ATOM 3281 N N . GLU A 1 416 ? -13.067 16.718 4.669 1.00 85.81 416 GLU A N 1
ATOM 3282 C CA . GLU A 1 416 ? -12.006 15.778 5.002 1.00 85.81 416 GLU A CA 1
ATOM 3283 C C . GLU A 1 416 ? -11.069 16.387 6.046 1.00 85.81 416 GLU A C 1
ATOM 3285 O O . GLU A 1 416 ? -10.304 17.306 5.758 1.00 85.81 416 GLU A O 1
ATOM 3290 N N . LEU A 1 417 ? -11.061 15.824 7.257 1.00 89.94 417 LEU A N 1
ATOM 3291 C CA . LEU A 1 417 ? -9.941 16.037 8.163 1.00 89.94 417 LEU A CA 1
ATOM 3292 C C . LEU A 1 417 ? -8.749 15.255 7.630 1.00 89.94 417 LEU A C 1
ATOM 3294 O O . LEU A 1 417 ? -8.664 14.028 7.756 1.00 89.94 417 LEU A O 1
ATOM 3298 N N . ASN A 1 418 ? -7.825 16.005 7.059 1.00 91.31 418 ASN A N 1
ATOM 3299 C CA . ASN A 1 418 ? -6.552 15.512 6.589 1.00 91.31 418 ASN A CA 1
ATOM 3300 C C . ASN A 1 418 ? -5.517 15.666 7.699 1.00 91.31 418 ASN A C 1
ATOM 3302 O O . ASN A 1 418 ? -5.440 16.716 8.334 1.00 91.31 418 ASN A O 1
ATOM 3306 N N . PHE A 1 419 ? -4.709 14.642 7.948 1.00 93.06 419 PHE A N 1
ATOM 3307 C CA . PHE A 1 419 ? -3.551 14.793 8.823 1.00 93.06 419 PHE A CA 1
ATOM 3308 C C . PHE A 1 419 ? -2.447 13.804 8.493 1.00 93.06 419 PHE A C 1
ATOM 3310 O O . PHE A 1 419 ? -2.688 12.657 8.112 1.00 93.06 419 PHE A O 1
ATOM 3317 N N . CYS A 1 420 ? -1.222 14.276 8.686 1.00 93.31 420 CYS A N 1
ATOM 3318 C CA . CYS A 1 420 ? -0.042 13.441 8.696 1.00 93.31 420 CYS A CA 1
ATOM 3319 C C . CYS A 1 420 ? 0.243 12.945 10.112 1.00 93.31 420 CYS A C 1
ATOM 3321 O O . CYS A 1 420 ? 0.153 13.723 11.063 1.00 93.31 420 CYS A O 1
ATOM 3323 N N . LEU A 1 421 ? 0.609 11.674 10.226 1.00 94.06 421 LEU A N 1
ATOM 3324 C CA . LEU A 1 421 ? 1.034 11.027 11.455 1.00 94.06 421 LEU A CA 1
ATOM 3325 C C . LEU A 1 421 ? 2.427 10.434 11.248 1.00 94.06 421 LEU A C 1
ATOM 3327 O O . LEU A 1 421 ? 2.609 9.557 10.404 1.00 94.06 421 LEU A O 1
ATOM 3331 N N . GLU A 1 422 ? 3.406 10.891 12.015 1.00 92.56 422 GLU A N 1
ATOM 3332 C CA . GLU A 1 422 ? 4.803 10.467 11.895 1.00 92.56 422 GLU A CA 1
ATOM 3333 C C . GLU A 1 422 ? 5.427 10.207 13.265 1.00 92.56 422 GLU A C 1
ATOM 3335 O O . GLU A 1 422 ? 4.920 10.670 14.285 1.00 92.56 422 GLU A O 1
ATOM 3340 N N . LYS A 1 423 ? 6.523 9.448 13.300 1.00 90.50 423 LYS A N 1
ATOM 3341 C CA . LYS A 1 423 ? 7.320 9.293 14.522 1.00 90.50 423 LYS A CA 1
ATOM 3342 C C . LYS A 1 423 ? 8.157 10.545 14.750 1.00 90.50 423 LYS A C 1
ATOM 3344 O O . LYS A 1 423 ? 8.669 11.112 13.784 1.00 90.50 423 LYS A O 1
ATOM 3349 N N . ALA A 1 424 ? 8.331 10.947 16.006 1.00 87.00 424 ALA A N 1
ATOM 3350 C CA . ALA A 1 424 ? 9.239 12.039 16.333 1.00 87.00 424 ALA A CA 1
ATOM 3351 C C . ALA A 1 424 ? 10.676 11.695 15.888 1.00 87.00 424 ALA A C 1
ATOM 3353 O O . ALA A 1 424 ? 11.119 10.554 16.018 1.00 87.00 424 ALA A O 1
ATOM 3354 N N . GLU A 1 425 ? 11.415 12.676 15.351 1.00 78.50 425 GLU A N 1
ATOM 3355 C CA . GLU A 1 425 ? 12.730 12.441 14.720 1.00 78.50 425 GLU A CA 1
ATOM 3356 C C . GLU A 1 425 ? 13.730 11.724 15.641 1.00 78.50 425 GLU A C 1
ATOM 3358 O O . GLU A 1 425 ? 14.481 10.850 15.184 1.00 78.50 425 GLU A O 1
ATOM 3363 N N . ASP A 1 426 ? 13.697 12.092 16.924 1.00 79.56 426 ASP A N 1
ATOM 3364 C CA . ASP A 1 426 ? 14.602 11.633 17.978 1.00 79.56 426 ASP A CA 1
ATOM 3365 C C . ASP A 1 426 ? 13.984 10.559 18.889 1.00 79.56 426 ASP A C 1
ATOM 3367 O O . ASP A 1 426 ? 14.679 10.027 19.760 1.00 79.56 426 ASP A O 1
ATOM 3371 N N . ASP A 1 427 ? 12.698 10.235 18.710 1.00 79.31 427 ASP A N 1
ATOM 3372 C CA . ASP A 1 427 ? 11.993 9.301 19.581 1.00 79.31 427 ASP A CA 1
ATOM 3373 C C . ASP A 1 427 ? 10.885 8.523 18.861 1.00 79.31 427 ASP A C 1
ATOM 3375 O O . ASP A 1 427 ? 9.773 9.003 18.645 1.00 79.31 427 ASP A O 1
ATOM 3379 N N . ASP A 1 428 ? 11.176 7.255 18.565 1.00 77.38 428 ASP A N 1
ATOM 3380 C CA . ASP A 1 428 ? 10.218 6.332 17.956 1.00 77.38 428 ASP A CA 1
ATOM 3381 C C . ASP A 1 428 ? 9.019 5.999 18.870 1.00 77.38 428 ASP A C 1
ATOM 3383 O O . ASP A 1 428 ? 8.091 5.322 18.416 1.00 77.38 428 ASP A O 1
ATOM 3387 N N . MET A 1 429 ? 9.042 6.444 20.135 1.00 81.12 429 MET A N 1
ATOM 3388 C CA . MET A 1 429 ? 7.985 6.250 21.130 1.00 81.12 429 MET A CA 1
ATOM 3389 C C . MET A 1 429 ? 6.933 7.362 21.147 1.00 81.12 429 MET A C 1
ATOM 3391 O O . MET A 1 429 ? 5.944 7.216 21.864 1.00 81.12 429 MET A O 1
ATOM 3395 N N . HIS A 1 430 ? 7.128 8.447 20.393 1.00 85.75 430 HIS A N 1
ATOM 3396 C CA . HIS A 1 430 ? 6.196 9.575 20.338 1.00 85.75 430 HIS A CA 1
ATOM 3397 C C . HIS A 1 430 ? 5.744 9.823 18.898 1.00 85.75 430 HIS A C 1
ATOM 3399 O O . HIS A 1 430 ? 6.502 9.632 17.940 1.00 85.75 430 HIS A O 1
ATOM 3405 N N . LEU A 1 431 ? 4.486 10.239 18.745 1.00 91.75 431 LEU A N 1
ATOM 3406 C CA . LEU A 1 431 ? 3.894 10.529 17.442 1.00 91.75 431 LEU A CA 1
ATOM 3407 C C . LEU A 1 431 ? 3.626 12.020 17.298 1.00 91.75 431 LEU A C 1
ATOM 3409 O O . LEU A 1 431 ? 3.066 12.661 18.183 1.00 91.75 431 LEU A O 1
ATOM 3413 N N . VAL A 1 432 ? 3.971 12.552 16.134 1.00 92.00 432 VAL A N 1
ATOM 3414 C CA . VAL A 1 432 ? 3.704 13.932 15.749 1.00 92.00 432 VAL A CA 1
ATOM 3415 C C . VAL A 1 432 ? 2.543 13.944 14.764 1.00 92.00 432 VAL A C 1
ATOM 3417 O O . VAL A 1 432 ? 2.533 13.206 13.776 1.00 92.00 432 VAL A O 1
ATOM 3420 N N . VAL A 1 433 ? 1.556 14.798 15.041 1.00 92.88 433 VAL A N 1
ATOM 3421 C CA . VAL A 1 433 ? 0.410 15.030 14.159 1.00 92.88 433 VAL A CA 1
ATOM 3422 C C . VAL A 1 433 ? 0.542 16.395 13.508 1.00 92.88 433 VAL A C 1
ATOM 3424 O O . VAL A 1 433 ? 0.675 17.416 14.180 1.00 92.88 433 VAL A O 1
ATOM 3427 N N . SER A 1 434 ? 0.443 16.419 12.184 1.00 91.06 434 SER A N 1
ATOM 3428 C CA . SER A 1 434 ? 0.354 17.654 11.413 1.00 91.06 434 SER A CA 1
ATOM 3429 C C . SER A 1 434 ? -0.956 17.681 10.641 1.00 91.06 434 SER A C 1
ATOM 3431 O O . SER A 1 434 ? -1.083 17.006 9.619 1.00 91.06 434 SER A O 1
ATOM 3433 N N . PHE A 1 435 ? -1.914 18.483 11.109 1.00 91.38 435 PHE A N 1
ATOM 3434 C CA . PHE A 1 435 ? -3.185 18.673 10.416 1.00 91.38 435 PHE A CA 1
ATOM 3435 C C . PHE A 1 435 ? -3.002 19.382 9.078 1.00 91.38 435 PHE A C 1
ATOM 3437 O O . PHE A 1 435 ? -2.186 20.301 8.938 1.00 91.38 435 PHE A O 1
ATOM 3444 N N . GLY A 1 436 ? -3.799 18.928 8.125 1.00 87.12 436 GLY A N 1
ATOM 3445 C CA . GLY A 1 436 ? -4.057 19.577 6.866 1.00 87.12 436 GLY A CA 1
ATOM 3446 C C . GLY A 1 436 ? -3.526 18.905 5.608 1.00 87.12 436 GLY A C 1
ATOM 3447 O O . GLY A 1 436 ? -2.935 17.823 5.650 1.00 87.12 436 GLY A O 1
ATOM 3448 N N . ASP A 1 437 ? -3.739 19.568 4.473 1.00 81.00 437 ASP A N 1
ATOM 3449 C CA . ASP A 1 437 ? -3.222 19.168 3.159 1.00 81.00 437 ASP A CA 1
ATOM 3450 C C . ASP A 1 437 ? -1.880 19.855 2.809 1.00 81.00 437 ASP A C 1
ATOM 3452 O O . ASP A 1 437 ? -1.227 20.467 3.654 1.00 81.00 437 ASP A O 1
ATOM 3456 N N . ASN A 1 438 ? -1.403 19.738 1.567 1.00 71.69 438 ASN A N 1
ATOM 3457 C CA . ASN A 1 438 ? -0.121 20.333 1.146 1.00 71.69 438 ASN A CA 1
ATOM 3458 C C . ASN A 1 438 ? -0.143 21.867 1.045 1.00 71.69 438 ASN A C 1
ATOM 3460 O O . ASN A 1 438 ? 0.909 22.497 0.923 1.00 71.69 438 ASN A O 1
ATOM 3464 N N . TYR A 1 439 ? -1.326 22.470 0.984 1.00 69.00 439 TYR A N 1
ATOM 3465 C CA . TYR A 1 439 ? -1.539 23.856 0.583 1.00 69.00 439 TYR A CA 1
ATOM 3466 C C . TYR A 1 439 ? -1.991 24.743 1.739 1.00 69.00 439 TYR A C 1
ATOM 3468 O O . TYR A 1 439 ? -1.884 25.971 1.640 1.00 69.00 439 TYR A O 1
ATOM 3476 N N . VAL A 1 440 ? -2.440 24.147 2.841 1.00 66.62 440 VAL A N 1
ATOM 3477 C CA . VAL A 1 440 ? -2.932 24.878 4.003 1.00 66.62 440 VAL A CA 1
ATOM 3478 C C . VAL A 1 440 ? -1.984 24.718 5.188 1.00 66.62 440 VAL A C 1
ATOM 3480 O O . VAL A 1 440 ? -1.543 23.638 5.569 1.00 66.62 440 VAL A O 1
ATOM 3483 N N . THR A 1 441 ? -1.593 25.853 5.764 1.00 59.31 441 THR A N 1
ATOM 3484 C CA . THR A 1 441 ? -0.565 25.903 6.818 1.00 59.31 441 THR A CA 1
ATOM 3485 C C . THR A 1 441 ? -1.141 26.092 8.219 1.00 59.31 441 THR A C 1
ATOM 3487 O O . THR A 1 441 ? -0.393 25.930 9.181 1.00 59.31 441 THR A O 1
ATOM 3490 N N . LYS A 1 442 ? -2.430 26.454 8.344 1.00 64.25 442 LYS A N 1
ATOM 3491 C CA . LYS A 1 442 ? -3.157 26.699 9.605 1.00 64.25 442 LYS A CA 1
ATOM 3492 C C . LYS A 1 442 ? -4.668 26.576 9.397 1.00 64.25 442 LYS A C 1
ATOM 3494 O O . LYS A 1 442 ? -5.132 26.955 8.323 1.00 64.25 442 LYS A O 1
ATOM 3499 N N . GLY A 1 443 ? -5.410 26.222 10.448 1.00 66.19 443 GLY A N 1
ATOM 3500 C CA . GLY A 1 443 ? -6.875 26.274 10.458 1.00 66.19 443 GLY A CA 1
ATOM 3501 C C . GLY A 1 443 ? -7.561 25.014 9.934 1.00 66.19 443 GLY A C 1
ATOM 3502 O O . GLY A 1 443 ? -8.725 25.097 9.562 1.00 66.19 443 GLY A O 1
ATOM 3503 N N . GLU A 1 444 ? -6.842 23.892 9.871 1.00 82.12 444 GLU A N 1
ATOM 3504 C CA . GLU A 1 444 ? -7.386 22.567 9.518 1.00 82.12 444 GLU A CA 1
ATOM 3505 C C . GLU A 1 444 ? -7.380 21.619 10.724 1.00 82.12 444 GLU A C 1
ATOM 3507 O O . GLU A 1 444 ? -7.511 20.405 10.582 1.00 82.12 444 GLU A O 1
ATOM 3512 N N . GLU A 1 445 ? -7.206 22.170 11.927 1.00 87.44 445 GLU A N 1
ATOM 3513 C CA . GLU A 1 445 ? -7.439 21.448 13.169 1.00 87.44 445 GLU A CA 1
ATOM 3514 C C . GLU A 1 445 ? -8.916 21.004 13.263 1.00 87.44 445 GLU A C 1
ATOM 3516 O O . GLU A 1 445 ? -9.810 21.738 12.830 1.00 87.44 445 GLU A O 1
ATOM 3521 N N . PRO A 1 446 ? -9.200 19.815 13.826 1.00 89.69 446 PRO A N 1
ATOM 3522 C CA . PRO A 1 446 ? -10.570 19.326 13.960 1.00 89.69 446 PRO A CA 1
ATOM 3523 C C . PRO A 1 446 ? -11.382 20.223 14.899 1.00 89.69 446 PRO A C 1
ATOM 3525 O O . PRO A 1 446 ? -10.857 20.690 15.905 1.00 89.69 446 PRO A O 1
ATOM 3528 N N . SER A 1 447 ? -12.671 20.417 14.613 1.00 88.12 447 SER A N 1
ATOM 3529 C CA . SER A 1 447 ? -13.598 21.099 15.530 1.00 88.12 447 SER A CA 1
ATOM 3530 C C . SER A 1 447 ? -13.936 20.240 16.760 1.00 88.12 447 SER A C 1
ATOM 3532 O O . SER A 1 447 ? -13.663 19.039 16.787 1.00 88.12 447 SER A O 1
ATOM 3534 N N . GLU A 1 448 ? -14.602 20.816 17.767 1.00 89.06 448 GLU A N 1
ATOM 3535 C CA . GLU A 1 448 ? -15.074 20.062 18.942 1.00 89.06 448 GLU A CA 1
ATOM 3536 C C . GLU A 1 448 ? -16.002 18.897 18.555 1.00 89.06 448 GLU A C 1
ATOM 3538 O O . GLU A 1 448 ? -15.849 17.784 19.058 1.00 89.06 448 GLU A O 1
ATOM 3543 N N . GLU A 1 449 ? -16.913 19.114 17.600 1.00 87.00 449 GLU A N 1
ATOM 3544 C CA . GLU A 1 449 ? -17.798 18.061 17.084 1.00 87.00 449 GLU A CA 1
ATOM 3545 C C . GLU A 1 449 ? -17.020 16.983 16.312 1.00 87.00 449 GLU A C 1
ATOM 3547 O O . GLU A 1 449 ? -17.347 15.797 16.404 1.00 87.00 449 GLU A O 1
ATOM 3552 N N . ASN A 1 450 ? -15.937 17.344 15.612 1.00 89.81 450 ASN A N 1
ATOM 3553 C CA . ASN A 1 450 ? -15.039 16.350 15.020 1.00 89.81 450 ASN A CA 1
ATOM 3554 C C . ASN A 1 450 ? -14.343 15.513 16.100 1.00 89.81 450 ASN A C 1
ATOM 3556 O O . ASN A 1 450 ? -14.314 14.287 15.999 1.00 89.81 450 ASN A O 1
ATOM 3560 N N . VAL A 1 451 ? -13.822 16.144 17.155 1.00 93.25 451 VAL A N 1
ATOM 3561 C CA . VAL A 1 451 ? -13.164 15.439 18.269 1.00 93.25 451 VAL A CA 1
ATOM 3562 C C . VAL A 1 451 ? -14.146 14.537 19.014 1.00 93.25 451 VAL A C 1
ATOM 3564 O O . VAL A 1 451 ? -13.791 13.418 19.379 1.00 93.25 451 VAL A O 1
ATOM 3567 N N . LYS A 1 452 ? -15.396 14.969 19.187 1.00 92.56 452 LYS A N 1
ATOM 3568 C CA . LYS A 1 452 ? -16.479 14.155 19.750 1.00 92.56 452 LYS A CA 1
ATOM 3569 C C . LYS A 1 452 ? -16.799 12.937 18.894 1.00 92.56 452 LYS A C 1
ATOM 3571 O O . LYS A 1 452 ? -16.838 11.834 19.433 1.00 92.56 452 LYS A O 1
ATOM 3576 N N . TYR A 1 453 ? -16.938 13.096 17.579 1.00 91.69 453 TYR A N 1
ATOM 3577 C CA . TYR A 1 453 ? -17.116 11.958 16.675 1.00 91.69 453 TYR A CA 1
ATOM 3578 C C . TYR A 1 453 ? -15.947 10.965 16.771 1.00 91.69 453 TYR A C 1
ATOM 3580 O O . TYR A 1 453 ? -16.153 9.759 16.912 1.00 91.69 453 TYR A O 1
ATOM 3588 N N . LEU A 1 454 ? -14.709 11.467 16.758 1.00 94.81 454 LEU A N 1
ATOM 3589 C CA . LEU A 1 454 ? -13.508 10.648 16.923 1.00 94.81 454 LEU A CA 1
ATOM 3590 C C . LEU A 1 454 ? -13.494 9.917 18.280 1.00 94.81 454 LEU A C 1
ATOM 3592 O O . LEU A 1 454 ? -13.164 8.732 18.330 1.00 94.81 454 LEU A O 1
ATOM 3596 N N . ALA A 1 455 ? -13.924 10.576 19.361 1.00 95.94 455 ALA A N 1
ATOM 3597 C CA . ALA A 1 455 ? -14.038 9.986 20.695 1.00 95.94 455 ALA A CA 1
ATOM 3598 C C . ALA A 1 455 ? -15.041 8.828 20.743 1.00 95.94 455 ALA A C 1
ATOM 3600 O O . ALA A 1 455 ? -14.750 7.767 21.304 1.00 95.94 455 ALA A O 1
ATOM 3601 N N . GLU A 1 456 ? -16.214 9.021 20.138 1.00 95.19 456 GLU A N 1
ATOM 3602 C CA . GLU A 1 456 ? -17.250 7.994 20.024 1.00 95.19 456 GLU A CA 1
ATOM 3603 C C . GLU A 1 456 ? -16.743 6.792 19.218 1.00 95.19 456 GLU A C 1
ATOM 3605 O O . GLU A 1 456 ? -16.901 5.646 19.647 1.00 95.19 456 GLU A O 1
ATOM 3610 N N . GLN A 1 457 ? -16.061 7.041 18.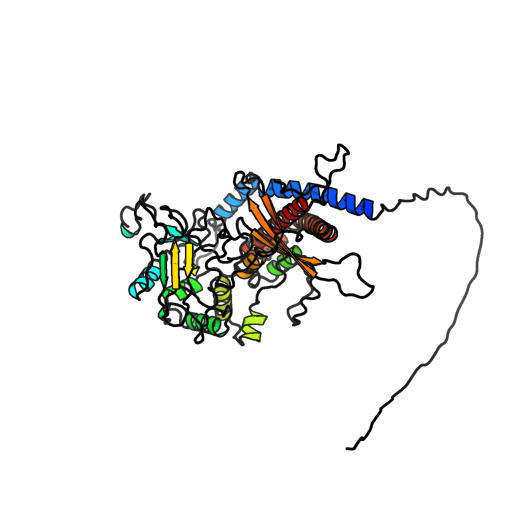096 1.00 95.94 457 GLN A N 1
ATOM 3611 C CA . GLN A 1 457 ? -15.481 5.988 17.264 1.00 95.94 457 GLN A CA 1
ATOM 3612 C C . GLN A 1 457 ? -14.354 5.230 17.975 1.00 95.94 457 GLN A C 1
ATOM 3614 O O . GLN A 1 457 ? -14.298 4.006 17.872 1.00 95.94 457 GLN A O 1
ATOM 3619 N N . LEU A 1 458 ? -13.497 5.909 18.743 1.00 97.75 458 LEU A N 1
ATOM 3620 C CA . LEU A 1 458 ? -12.431 5.257 19.509 1.00 97.75 458 LEU A CA 1
ATOM 3621 C C . LEU A 1 458 ? -12.997 4.283 20.551 1.00 97.75 458 LEU A C 1
ATOM 3623 O O . LEU A 1 458 ? -12.541 3.145 20.653 1.00 97.75 458 LEU A O 1
ATOM 3627 N N . ILE A 1 459 ? -14.024 4.709 21.294 1.00 97.88 459 ILE A N 1
ATOM 3628 C CA . ILE A 1 459 ? -14.707 3.854 22.274 1.00 97.88 459 ILE A CA 1
ATOM 3629 C C . ILE A 1 459 ? -15.394 2.677 21.575 1.00 97.88 459 ILE A C 1
ATOM 3631 O O . ILE A 1 459 ? -15.273 1.542 22.034 1.00 97.88 459 ILE A O 1
ATOM 3635 N N . ARG A 1 460 ? -16.079 2.924 20.451 1.00 97.44 460 ARG A N 1
ATOM 3636 C CA . ARG A 1 460 ? -16.731 1.871 19.660 1.00 97.44 460 ARG A CA 1
ATOM 3637 C C . ARG A 1 460 ? -15.725 0.821 19.187 1.00 97.44 460 ARG A C 1
ATOM 3639 O O . ARG A 1 460 ? -15.997 -0.371 19.307 1.00 97.44 460 ARG A O 1
ATOM 3646 N N . LEU A 1 461 ? -14.572 1.244 18.666 1.00 98.31 461 LEU A N 1
ATOM 3647 C CA . LEU A 1 461 ? -13.514 0.344 18.199 1.00 98.31 461 LEU A CA 1
ATOM 3648 C C . LEU A 1 461 ? -12.924 -0.496 19.339 1.00 98.31 461 LEU A C 1
ATOM 3650 O O . LEU A 1 461 ? -12.685 -1.686 19.139 1.00 98.31 461 LEU A O 1
ATOM 3654 N N . ASP A 1 462 ? -12.728 0.078 20.525 1.00 98.38 462 ASP A N 1
ATOM 3655 C CA . ASP A 1 462 ? -12.267 -0.653 21.713 1.00 98.38 462 ASP A CA 1
ATOM 3656 C C . ASP A 1 462 ? -13.294 -1.703 22.183 1.00 98.38 462 ASP A C 1
ATOM 3658 O O . ASP A 1 462 ? -12.953 -2.860 22.450 1.00 98.38 462 ASP A O 1
ATOM 3662 N N . GLU A 1 463 ? -14.580 -1.346 22.219 1.00 97.88 463 GLU A N 1
ATOM 3663 C CA . GLU A 1 463 ? -15.665 -2.284 22.538 1.00 97.88 463 GLU A CA 1
ATOM 3664 C C . GLU A 1 463 ? -15.787 -3.400 21.484 1.00 97.88 463 GLU A C 1
ATOM 3666 O O . GLU A 1 463 ? -16.028 -4.569 21.818 1.00 97.88 463 GLU A O 1
ATOM 3671 N N . LEU A 1 464 ? -15.566 -3.065 20.211 1.00 97.50 464 LEU A N 1
ATOM 3672 C CA . LEU A 1 464 ? -15.528 -4.018 19.107 1.00 97.50 464 LEU A CA 1
ATOM 3673 C C . LEU A 1 464 ? -14.359 -5.001 19.250 1.00 97.50 464 LEU A C 1
ATOM 3675 O O . LEU A 1 464 ? -14.561 -6.209 19.140 1.00 97.50 464 LEU A O 1
ATOM 3679 N N . GLU A 1 465 ? -13.155 -4.508 19.552 1.00 97.62 465 GLU A N 1
ATOM 3680 C CA . GLU A 1 465 ? -11.973 -5.344 19.788 1.00 97.62 465 GLU A CA 1
ATOM 3681 C C . GLU A 1 465 ? -12.248 -6.353 20.911 1.00 97.62 465 GLU A C 1
ATOM 3683 O O . GLU A 1 465 ? -12.099 -7.564 20.728 1.00 97.62 465 GLU A O 1
ATOM 3688 N N . LYS A 1 466 ? -12.750 -5.868 22.053 1.00 97.00 466 LYS A N 1
ATOM 3689 C CA . LYS A 1 466 ? -13.064 -6.690 23.232 1.00 97.00 466 LYS A CA 1
ATOM 3690 C C . LYS A 1 466 ? -14.121 -7.757 22.959 1.00 97.00 466 LYS A C 1
ATOM 3692 O O . LYS A 1 466 ? -14.064 -8.833 23.554 1.00 97.00 466 LYS A O 1
ATOM 3697 N N . SER A 1 467 ? -15.092 -7.463 22.098 1.00 96.69 467 SER A N 1
ATOM 3698 C CA . SER A 1 467 ? -16.205 -8.371 21.811 1.00 96.69 467 SER A CA 1
ATOM 3699 C C . SER A 1 467 ? -15.920 -9.362 20.683 1.00 96.69 467 SER A C 1
ATOM 3701 O O . SER A 1 467 ? -16.422 -10.483 20.747 1.00 96.69 467 SER A O 1
ATOM 3703 N N . MET A 1 468 ? -15.121 -8.986 19.679 1.00 96.81 468 MET A N 1
ATOM 3704 C CA . MET A 1 468 ? -14.969 -9.770 18.448 1.00 96.81 468 MET A CA 1
ATOM 3705 C C . MET A 1 468 ? -13.558 -10.309 18.204 1.00 96.81 468 MET A C 1
ATOM 3707 O O . MET A 1 468 ? -13.447 -11.389 17.634 1.00 96.81 468 MET A O 1
ATOM 3711 N N . LYS A 1 469 ? -12.475 -9.656 18.655 1.00 95.75 469 LYS A N 1
ATOM 3712 C CA . LYS A 1 469 ? -11.090 -10.083 18.332 1.00 95.75 469 LYS A CA 1
ATOM 3713 C C . LYS A 1 469 ? -10.707 -11.449 18.908 1.00 95.75 469 LYS A C 1
ATOM 3715 O O . LYS A 1 469 ? -9.783 -12.089 18.427 1.00 95.75 469 LYS A O 1
ATOM 3720 N N . SER A 1 470 ? -11.427 -11.924 19.923 1.00 95.31 470 SER A N 1
ATOM 3721 C CA . SER A 1 470 ? -11.238 -13.265 20.501 1.00 95.31 470 SER A CA 1
ATOM 3722 C C . SER A 1 470 ? -12.294 -14.287 20.053 1.00 95.31 470 SER A C 1
ATOM 3724 O O . SER A 1 470 ? -12.318 -15.415 20.556 1.00 95.31 470 SER A O 1
ATOM 3726 N N . ASP A 1 471 ? -13.164 -13.933 19.098 1.00 95.56 471 ASP A N 1
ATOM 3727 C CA . ASP A 1 471 ? -14.186 -14.838 18.570 1.00 95.56 471 ASP A CA 1
ATOM 3728 C C . ASP A 1 471 ? -13.573 -15.869 17.608 1.00 95.56 471 ASP A C 1
ATOM 3730 O O . ASP A 1 471 ? -13.539 -15.710 16.386 1.00 95.56 471 ASP A O 1
ATOM 3734 N N . GLY A 1 472 ? -13.124 -16.990 18.175 1.00 94.88 472 GLY A N 1
ATOM 3735 C CA . GLY A 1 472 ? -12.578 -18.113 17.414 1.00 94.88 472 GLY A CA 1
ATOM 3736 C C . GLY A 1 472 ? -13.594 -18.847 16.526 1.00 94.88 472 GLY A C 1
ATOM 3737 O O . GLY A 1 472 ? -13.189 -19.708 15.742 1.00 94.88 472 GLY A O 1
ATOM 3738 N N . VAL A 1 473 ? -14.901 -18.573 16.646 1.00 96.94 473 VAL A N 1
ATOM 3739 C CA . VAL A 1 473 ? -15.915 -19.087 15.710 1.00 96.94 473 VAL A CA 1
ATOM 3740 C C . VAL A 1 473 ? -15.952 -18.200 14.475 1.00 96.94 473 VAL A C 1
ATOM 3742 O O . VAL A 1 473 ? -15.865 -18.728 13.368 1.00 96.94 473 VAL A O 1
ATOM 3745 N N . LEU A 1 474 ? -16.017 -16.879 14.659 1.00 95.00 474 LEU A N 1
ATOM 3746 C CA . LEU A 1 474 ? -15.963 -15.911 13.566 1.00 95.00 474 LEU A CA 1
ATOM 3747 C C . LEU A 1 474 ? -14.640 -16.004 12.798 1.00 95.00 474 LEU A C 1
ATOM 3749 O O . LEU A 1 474 ? -14.665 -16.086 11.572 1.00 95.00 474 LEU A O 1
ATOM 3753 N N . MET A 1 475 ? -13.503 -16.092 13.495 1.00 96.00 475 MET A N 1
ATOM 3754 C CA . MET A 1 475 ? -12.175 -16.229 12.880 1.00 96.00 475 MET A CA 1
ATOM 3755 C C . MET A 1 475 ? -12.104 -17.399 11.883 1.00 96.00 475 MET A C 1
ATOM 3757 O O . MET A 1 475 ? -11.512 -17.276 10.819 1.00 96.00 475 MET A O 1
ATOM 3761 N N . LYS A 1 476 ? -12.768 -18.528 12.171 1.00 97.12 476 LYS A N 1
ATOM 3762 C CA . LYS A 1 476 ? -12.782 -19.717 11.293 1.00 97.12 476 LYS A CA 1
ATOM 3763 C C . LYS A 1 476 ? -13.622 -19.554 10.023 1.00 97.12 476 LYS A C 1
ATOM 3765 O O . LYS A 1 476 ? -13.632 -20.462 9.194 1.00 97.12 476 LYS A O 1
ATOM 3770 N N . THR A 1 477 ? -14.364 -18.457 9.884 1.00 97.25 477 THR A N 1
ATOM 3771 C CA . THR A 1 477 ? -15.215 -18.199 8.710 1.00 97.25 477 THR A CA 1
ATOM 3772 C C . THR A 1 477 ? -14.478 -17.513 7.560 1.00 97.25 477 THR A C 1
ATOM 3774 O O . THR A 1 477 ? -15.045 -17.405 6.475 1.00 97.25 477 THR A O 1
ATOM 3777 N N . MET A 1 478 ? -13.229 -17.091 7.772 1.00 96.56 478 MET A N 1
ATOM 3778 C CA . MET A 1 478 ? -12.407 -16.388 6.787 1.00 96.56 478 MET A CA 1
ATOM 3779 C C . MET A 1 478 ? -10.947 -16.878 6.823 1.00 96.56 478 MET A C 1
ATOM 3781 O O . MET A 1 478 ? -10.532 -17.498 7.806 1.00 96.56 478 MET A O 1
ATOM 3785 N N . PRO A 1 479 ? -10.154 -16.643 5.763 1.00 96.06 479 PRO A N 1
ATOM 3786 C CA . PRO A 1 479 ? -8.710 -16.862 5.787 1.00 96.06 479 PRO A CA 1
ATOM 3787 C C . PRO A 1 479 ? -8.025 -16.075 6.914 1.00 96.06 479 PRO A C 1
ATOM 3789 O O . PRO A 1 479 ? -8.412 -14.942 7.200 1.00 96.06 479 PRO A O 1
ATOM 3792 N N . SER A 1 480 ? -6.962 -16.637 7.502 1.00 94.50 480 SER A N 1
ATOM 3793 C CA . SER A 1 480 ? -6.197 -15.978 8.576 1.00 94.50 480 SER A CA 1
ATOM 3794 C C . SER A 1 480 ? -5.683 -14.603 8.163 1.00 94.50 480 SER A C 1
ATOM 3796 O O . SER A 1 480 ? -5.780 -13.661 8.936 1.00 94.50 480 SER A O 1
ATOM 3798 N N . TYR A 1 481 ? -5.235 -14.460 6.914 1.00 93.00 481 TYR A N 1
ATOM 3799 C CA . TYR A 1 481 ? -4.788 -13.172 6.396 1.00 93.00 481 TYR A CA 1
ATOM 3800 C C . TYR A 1 481 ? -5.872 -12.086 6.469 1.00 93.00 481 TYR A C 1
ATOM 3802 O O . TYR A 1 481 ? -5.571 -10.969 6.875 1.00 93.00 481 TYR A O 1
ATOM 3810 N N . GLU A 1 482 ? -7.120 -12.396 6.095 1.00 95.94 482 GLU A N 1
ATOM 3811 C CA . GLU A 1 482 ? -8.222 -11.421 6.143 1.00 95.94 482 GLU A CA 1
ATOM 3812 C C . GLU A 1 482 ? -8.505 -10.999 7.588 1.00 95.94 482 GLU A C 1
ATOM 3814 O O . GLU A 1 482 ? -8.691 -9.816 7.864 1.00 95.94 482 GLU A O 1
ATOM 3819 N N . TRP A 1 483 ? -8.480 -11.959 8.515 1.00 97.38 483 TRP A N 1
ATOM 3820 C CA . TRP A 1 483 ? -8.639 -11.705 9.944 1.00 97.38 483 TRP A CA 1
ATOM 3821 C C . TRP A 1 483 ? -7.526 -10.806 10.498 1.00 97.38 483 TRP A C 1
ATOM 3823 O O . TRP A 1 483 ? -7.804 -9.752 11.073 1.00 97.38 483 TRP A O 1
ATOM 3833 N N . ASP A 1 484 ? -6.270 -11.203 10.295 1.00 96.19 484 ASP A N 1
ATOM 3834 C CA . ASP A 1 484 ? -5.093 -10.511 10.821 1.00 96.19 484 ASP A CA 1
ATOM 3835 C C . ASP A 1 484 ? -4.987 -9.093 10.248 1.00 96.19 484 ASP A C 1
ATOM 3837 O O . ASP A 1 484 ? -4.726 -8.129 10.970 1.00 96.19 484 ASP A O 1
ATOM 3841 N N . MET A 1 485 ? -5.234 -8.946 8.946 1.00 96.56 485 MET A N 1
ATOM 3842 C CA . MET A 1 485 ? -5.167 -7.664 8.257 1.00 96.56 485 MET A CA 1
ATOM 3843 C C . MET A 1 485 ? -6.331 -6.734 8.638 1.00 96.56 485 MET A C 1
ATOM 3845 O O . MET A 1 485 ? -6.114 -5.534 8.806 1.00 96.56 485 MET A O 1
ATOM 3849 N N . ALA A 1 486 ? -7.542 -7.261 8.870 1.00 97.31 486 ALA A N 1
ATOM 3850 C CA . ALA A 1 486 ? -8.653 -6.466 9.401 1.00 97.31 486 ALA A CA 1
ATOM 3851 C C . ALA A 1 486 ? -8.327 -5.893 10.791 1.00 97.31 486 ALA A C 1
ATOM 3853 O O . ALA A 1 486 ? -8.561 -4.710 11.041 1.00 97.31 486 ALA A O 1
ATOM 3854 N N . TRP A 1 487 ? -7.732 -6.697 11.679 1.00 98.00 487 TRP A N 1
ATOM 3855 C CA . TRP A 1 487 ? -7.333 -6.232 13.011 1.00 98.00 487 TRP A CA 1
ATOM 3856 C C . TRP A 1 487 ? -6.089 -5.333 12.998 1.00 98.00 487 TRP A C 1
ATOM 3858 O O . TRP A 1 487 ? -5.988 -4.424 13.820 1.00 98.00 487 TRP A O 1
ATOM 3868 N N . THR A 1 488 ? -5.182 -5.520 12.035 1.00 97.56 488 THR A N 1
ATOM 3869 C CA . THR A 1 488 ? -4.053 -4.604 11.790 1.00 97.56 488 THR A CA 1
ATOM 3870 C C . THR A 1 488 ? -4.568 -3.225 11.378 1.00 97.56 488 THR A C 1
ATOM 3872 O O . THR A 1 488 ? -4.123 -2.206 11.906 1.00 97.56 488 THR A O 1
ATOM 3875 N N . TYR A 1 489 ? -5.566 -3.182 10.491 1.00 97.88 489 TYR A N 1
ATOM 3876 C CA . TYR A 1 489 ? -6.201 -1.931 10.083 1.00 97.88 489 TYR A CA 1
ATOM 3877 C C . TYR A 1 489 ? -7.016 -1.279 11.207 1.00 97.88 489 TYR A C 1
ATOM 3879 O O . TYR A 1 489 ? -6.936 -0.068 11.400 1.00 97.88 489 TYR A O 1
ATOM 3887 N N . HIS A 1 490 ? -7.746 -2.070 12.002 1.00 98.19 490 HIS A N 1
ATOM 3888 C CA . HIS A 1 490 ? -8.417 -1.594 13.220 1.00 98.19 490 HIS A CA 1
ATOM 3889 C C . HIS A 1 490 ? -7.436 -0.911 14.182 1.00 98.19 490 HIS A C 1
ATOM 3891 O O . HIS A 1 490 ? -7.708 0.202 14.633 1.00 98.19 490 HIS A O 1
ATOM 3897 N N . GLN A 1 491 ? -6.278 -1.524 14.441 1.00 98.12 491 GLN A N 1
ATOM 3898 C CA . GLN A 1 491 ? -5.264 -0.931 15.311 1.00 98.12 491 GLN A CA 1
ATOM 3899 C C . GLN A 1 491 ? -4.717 0.375 14.723 1.00 98.12 491 GLN A C 1
ATOM 3901 O O . GLN A 1 4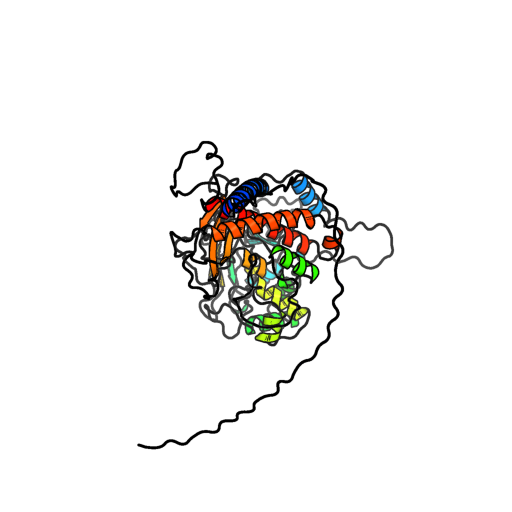91 ? -4.530 1.343 15.458 1.00 98.12 491 GLN A O 1
ATOM 3906 N N . ALA A 1 492 ? -4.507 0.430 13.406 1.00 98.00 492 ALA A N 1
ATOM 3907 C CA . ALA A 1 492 ? -4.066 1.643 12.725 1.00 98.00 492 ALA A CA 1
ATOM 3908 C C . ALA A 1 492 ? -5.084 2.787 12.865 1.00 98.00 492 ALA A C 1
ATOM 3910 O O . ALA A 1 492 ? -4.695 3.902 13.209 1.00 98.00 492 ALA A O 1
ATOM 3911 N N . LEU A 1 493 ? -6.382 2.493 12.700 1.00 98.19 493 LEU A N 1
ATOM 3912 C CA . LEU A 1 493 ? -7.471 3.446 12.937 1.00 98.19 493 LEU A CA 1
ATOM 3913 C C . LEU A 1 493 ? -7.485 3.936 14.388 1.00 98.19 493 LEU A C 1
ATOM 3915 O O . LEU A 1 493 ? -7.553 5.140 14.630 1.00 98.19 493 LEU A O 1
ATOM 3919 N N . MET A 1 494 ? -7.396 3.025 15.361 1.00 98.12 494 MET A N 1
ATOM 3920 C CA . MET A 1 494 ? -7.353 3.396 16.777 1.00 98.12 494 MET A CA 1
ATOM 3921 C C . MET A 1 494 ? -6.165 4.312 17.084 1.00 98.12 494 MET A C 1
ATOM 3923 O O . MET A 1 494 ? -6.345 5.338 17.742 1.00 98.12 494 MET A O 1
ATOM 3927 N N . THR A 1 495 ? -4.972 3.987 16.580 1.00 97.88 495 THR A N 1
ATOM 3928 C CA . THR A 1 495 ? -3.768 4.811 16.748 1.00 97.88 495 THR A CA 1
ATOM 3929 C C . THR A 1 495 ? -3.937 6.183 16.095 1.00 97.88 495 THR A C 1
ATOM 3931 O O . THR A 1 495 ? -3.672 7.196 16.743 1.00 97.88 495 THR A O 1
ATOM 3934 N N . SER A 1 496 ? -4.435 6.248 14.855 1.00 97.62 496 SER A N 1
ATOM 3935 C CA . SER A 1 496 ? -4.608 7.517 14.141 1.00 97.62 496 SER A CA 1
ATOM 3936 C C . SER A 1 496 ? -5.648 8.423 14.794 1.00 97.62 496 SER A C 1
ATOM 3938 O O . SER A 1 496 ? -5.417 9.621 14.939 1.00 97.62 496 SER A O 1
ATOM 3940 N N . ILE A 1 497 ? -6.772 7.846 15.234 1.00 97.62 497 ILE A N 1
ATOM 3941 C CA . ILE A 1 497 ? -7.833 8.567 15.945 1.00 97.62 497 ILE A CA 1
ATOM 3942 C C . ILE A 1 497 ? -7.292 9.099 17.275 1.00 97.62 497 ILE A C 1
ATOM 3944 O O . ILE A 1 497 ? -7.456 10.279 17.576 1.00 97.62 497 ILE A O 1
ATOM 3948 N N . SER A 1 498 ? -6.597 8.254 18.042 1.00 97.31 498 SER A N 1
ATOM 3949 C CA . SER A 1 498 ? -6.014 8.626 19.336 1.00 97.31 498 SER A CA 1
ATOM 3950 C C . SER A 1 498 ? -5.041 9.796 19.209 1.00 97.31 498 SER A C 1
ATOM 3952 O O . SER A 1 498 ? -5.150 10.770 19.954 1.00 97.31 498 SER A O 1
ATOM 3954 N N . ALA A 1 499 ? -4.124 9.726 18.240 1.00 96.38 499 ALA A N 1
ATOM 3955 C CA . ALA A 1 499 ? -3.147 10.778 17.993 1.00 96.38 499 ALA A CA 1
ATOM 3956 C C . ALA A 1 499 ? -3.822 12.092 17.566 1.00 96.38 499 ALA A C 1
ATOM 3958 O O . ALA A 1 499 ? -3.562 13.136 18.161 1.00 96.38 499 ALA A O 1
ATOM 3959 N N . ALA A 1 500 ? -4.740 12.046 16.591 1.00 95.44 500 ALA A N 1
ATOM 3960 C CA . ALA A 1 500 ? -5.453 13.234 16.120 1.00 95.44 500 ALA A CA 1
ATOM 3961 C C . ALA A 1 500 ? -6.278 13.899 17.234 1.00 95.44 500 ALA A C 1
ATOM 3963 O O . ALA A 1 500 ? -6.276 15.121 17.373 1.00 95.44 500 ALA A O 1
ATOM 3964 N N . MET A 1 501 ? -6.954 13.113 18.074 1.00 95.06 501 MET A N 1
ATOM 3965 C CA . MET A 1 501 ? -7.718 13.655 19.195 1.00 95.06 501 MET A CA 1
ATOM 3966 C C . MET A 1 501 ? -6.829 14.357 20.221 1.00 95.06 501 MET A C 1
ATOM 3968 O O . MET A 1 501 ? -7.158 15.459 20.658 1.00 95.06 501 MET A O 1
ATOM 3972 N N . LEU A 1 502 ? -5.709 13.745 20.609 1.00 94.31 502 LEU A N 1
ATOM 3973 C CA . LEU A 1 502 ? -4.784 14.339 21.577 1.00 94.31 502 LEU A CA 1
ATOM 3974 C C . LEU A 1 502 ? -4.125 15.612 21.026 1.00 94.31 502 LEU A C 1
ATOM 3976 O O . LEU A 1 502 ? -3.965 16.575 21.769 1.00 94.31 502 LEU A O 1
ATOM 3980 N N . ALA A 1 503 ? -3.845 15.658 19.721 1.00 93.31 503 ALA A N 1
ATOM 3981 C CA . ALA A 1 503 ? -3.266 16.825 19.055 1.00 93.31 503 ALA A CA 1
ATOM 3982 C C . ALA A 1 503 ? -4.264 17.976 18.819 1.00 93.31 503 ALA A C 1
ATOM 3984 O O . ALA A 1 503 ? -3.855 19.080 18.467 1.00 93.31 503 ALA A O 1
ATOM 3985 N N . SER A 1 504 ? -5.569 17.740 18.990 1.00 91.12 504 SER A N 1
ATOM 3986 C CA . SER A 1 504 ? -6.617 18.730 18.696 1.00 91.12 504 SER A CA 1
ATOM 3987 C C . SER A 1 504 ? -6.677 19.909 19.676 1.00 91.12 504 SER A C 1
ATOM 3989 O O . SER A 1 504 ? -7.249 20.947 19.356 1.00 91.12 504 SER A O 1
ATOM 3991 N N . GLY A 1 505 ? -6.141 19.746 20.890 1.00 86.75 505 GLY A N 1
ATOM 3992 C CA . GLY A 1 505 ? -6.228 20.744 21.962 1.00 86.75 505 GLY A CA 1
ATOM 3993 C C . GLY A 1 505 ? -7.579 20.818 22.694 1.00 86.75 505 GLY A C 1
ATOM 3994 O O . GLY A 1 505 ? -7.704 21.609 23.627 1.00 86.75 505 GLY A O 1
ATOM 3995 N N . TYR A 1 506 ? -8.575 19.999 22.329 1.00 85.44 506 TYR A N 1
ATOM 3996 C CA . TYR A 1 506 ? -9.884 19.948 23.008 1.00 85.44 506 TYR A CA 1
ATOM 3997 C C . TYR A 1 506 ? -9.917 19.013 24.223 1.00 85.44 506 TYR A C 1
ATOM 3999 O O . TYR A 1 506 ? -10.821 19.095 25.054 1.00 85.44 506 TYR A O 1
ATOM 4007 N N . LEU A 1 507 ? -8.946 18.104 24.339 1.00 81.69 507 LEU A N 1
ATOM 4008 C CA . LEU A 1 507 ? -8.896 17.154 25.443 1.00 81.69 507 LEU A CA 1
ATOM 4009 C C . LEU A 1 507 ? -8.207 17.758 26.677 1.00 81.69 507 LEU A C 1
ATOM 4011 O O . LEU A 1 507 ? -7.222 18.486 26.544 1.00 81.69 507 LEU A O 1
ATOM 4015 N N . PRO A 1 508 ? -8.675 17.427 27.893 1.00 73.50 508 PRO A N 1
ATOM 4016 C CA . PRO A 1 508 ? -8.029 17.873 29.119 1.00 73.50 508 PRO A CA 1
ATOM 4017 C C . PRO A 1 508 ? -6.589 17.341 29.197 1.00 73.50 508 PRO A C 1
ATOM 4019 O O . PRO A 1 508 ? -6.346 16.137 29.069 1.00 73.50 508 PRO A O 1
ATOM 4022 N N . SER A 1 509 ? -5.628 18.243 29.416 1.00 66.00 509 SER A N 1
ATOM 4023 C CA . SER A 1 509 ? -4.240 17.873 29.697 1.00 66.00 509 SER A CA 1
ATOM 4024 C C . SER A 1 509 ? -4.135 17.207 31.074 1.00 66.00 509 SER A C 1
ATOM 4026 O O . SER A 1 509 ? -4.864 17.564 32.003 1.00 66.00 509 SER A O 1
ATOM 4028 N N . GLU A 1 510 ? -3.215 16.247 31.229 1.00 62.47 510 GLU A N 1
ATOM 4029 C CA . GLU A 1 510 ? -2.960 15.592 32.527 1.00 62.47 510 GLU A CA 1
ATOM 4030 C C . GLU A 1 510 ? -2.535 16.597 33.616 1.00 62.47 510 GLU A C 1
ATOM 4032 O O . GLU A 1 510 ? -2.773 16.368 34.801 1.00 62.47 510 GLU A O 1
ATOM 4037 N N . ASP A 1 511 ? -1.993 17.751 33.216 1.00 53.97 511 ASP A N 1
ATOM 4038 C CA . ASP A 1 511 ? -1.516 18.801 34.121 1.00 53.97 511 ASP A CA 1
ATOM 4039 C C . ASP A 1 511 ? -2.625 19.725 34.668 1.00 53.97 511 ASP A C 1
ATOM 4041 O O . ASP A 1 511 ? -2.406 20.474 35.631 1.00 53.97 511 ASP A O 1
ATOM 4045 N N . ASN A 1 512 ? -3.841 19.661 34.112 1.00 45.59 512 ASN A N 1
ATOM 4046 C CA . ASN A 1 512 ? -4.940 20.558 34.486 1.00 45.59 512 ASN A CA 1
ATOM 4047 C C . ASN A 1 512 ? -5.747 20.131 35.722 1.00 45.59 512 ASN A C 1
ATOM 4049 O O . ASN A 1 512 ? -6.660 20.854 36.127 1.00 45.59 512 ASN A O 1
ATOM 4053 N N . ASP A 1 513 ? -5.330 19.083 36.441 1.00 44.59 513 ASP A N 1
ATOM 4054 C CA . ASP A 1 513 ? -5.807 18.842 37.819 1.00 44.59 513 ASP A CA 1
ATOM 4055 C C . ASP A 1 513 ? -5.288 19.914 38.816 1.00 44.59 513 ASP A C 1
ATOM 4057 O O . ASP A 1 513 ? -5.545 19.878 40.021 1.00 44.59 513 ASP A O 1
ATOM 4061 N N . SER A 1 514 ? -4.571 20.927 38.309 1.00 40.16 514 SER A N 1
ATOM 4062 C CA . SER A 1 514 ? -4.140 22.117 39.040 1.00 40.16 514 SER A CA 1
ATOM 4063 C C . SER A 1 514 ? -4.727 23.437 38.518 1.00 40.16 514 SER A C 1
ATOM 4065 O O . SER A 1 514 ? -4.081 24.468 38.630 1.00 40.16 514 SER A O 1
ATOM 4067 N N . GLY A 1 515 ? -5.963 23.442 38.005 1.00 37.38 515 GLY A N 1
ATOM 4068 C CA . GLY A 1 515 ? -6.818 24.637 37.907 1.00 37.38 515 GLY A CA 1
ATOM 4069 C C . GLY A 1 515 ? -6.116 25.951 37.528 1.00 37.38 515 GLY A C 1
ATOM 4070 O O . GLY A 1 515 ? -5.981 26.839 38.373 1.00 37.38 515 GLY A O 1
ATOM 4071 N N . ALA A 1 516 ? -5.704 26.101 36.270 1.00 35.28 516 ALA A N 1
ATOM 4072 C CA . ALA A 1 516 ? -5.356 27.403 35.708 1.00 35.28 516 ALA A CA 1
ATOM 4073 C C . ALA A 1 516 ? -5.553 27.418 34.185 1.00 35.28 516 ALA A C 1
ATOM 4075 O O . ALA A 1 516 ? -4.957 26.627 33.464 1.00 35.28 516 ALA A O 1
ATOM 4076 N N . ASP A 1 517 ? -6.373 28.360 33.718 1.00 39.88 517 ASP A N 1
ATOM 4077 C CA . ASP A 1 517 ? -6.564 28.698 32.308 1.00 39.88 517 ASP A CA 1
ATOM 4078 C C . ASP A 1 517 ? -5.231 28.998 31.602 1.00 39.88 517 ASP A C 1
ATOM 4080 O O . ASP A 1 517 ? -4.529 29.941 31.980 1.00 39.88 517 ASP A O 1
ATOM 4084 N N . SER A 1 518 ? -4.953 28.319 30.486 1.00 35.47 518 SER A N 1
ATOM 4085 C CA . SER A 1 518 ? -4.277 28.967 29.357 1.00 35.47 518 SER A CA 1
ATOM 4086 C C . SER A 1 518 ? -4.541 28.254 28.031 1.00 35.47 518 SER A C 1
ATOM 4088 O O . SER A 1 518 ? -4.072 27.145 27.804 1.00 35.47 518 SER A O 1
ATOM 4090 N N . ILE A 1 519 ? -5.239 28.960 27.141 1.00 39.88 519 ILE A N 1
ATOM 4091 C CA . ILE A 1 519 ? -5.303 28.711 25.699 1.00 39.88 519 ILE A CA 1
ATOM 4092 C C . ILE A 1 519 ? -3.996 29.226 25.082 1.00 39.88 519 ILE A C 1
ATOM 4094 O O . ILE A 1 519 ? -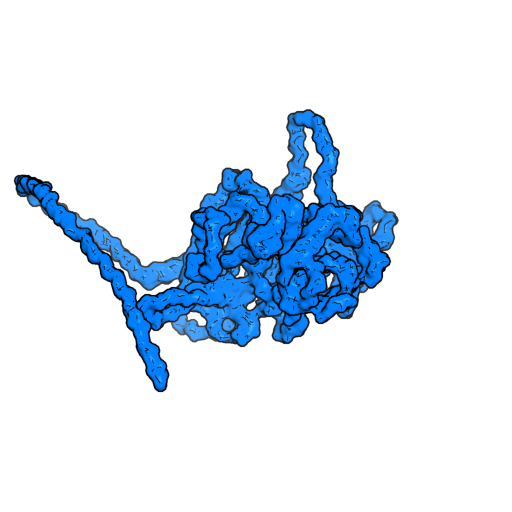3.671 30.409 25.225 1.00 39.88 519 ILE A O 1
ATOM 4098 N N . GLY A 1 520 ? -3.259 28.370 24.374 1.00 31.80 520 GLY A N 1
ATOM 4099 C CA . GLY A 1 520 ? -2.064 28.774 23.638 1.00 31.80 520 GLY A CA 1
ATOM 4100 C C . GLY A 1 520 ? -1.515 27.659 22.758 1.00 31.80 520 GLY A C 1
ATOM 4101 O O . GLY A 1 520 ? -0.719 26.860 23.226 1.00 31.80 520 GLY A O 1
ATOM 4102 N N . GLY A 1 521 ? -1.921 27.651 21.485 1.00 39.62 521 GLY A N 1
ATOM 4103 C CA . GLY A 1 521 ? -1.422 26.726 20.473 1.00 39.62 521 GLY A CA 1
ATOM 4104 C C . GLY A 1 521 ? 0.085 26.856 20.239 1.00 39.62 521 GLY A C 1
ATOM 4105 O O . GLY A 1 521 ? 0.599 27.929 19.905 1.00 39.62 521 GLY A O 1
ATOM 4106 N N . GLY A 1 522 ? 0.764 25.728 20.382 1.00 31.47 522 GLY A N 1
ATOM 4107 C CA . GLY A 1 522 ? 2.118 25.439 19.938 1.00 31.47 522 GLY A CA 1
ATOM 4108 C C . GLY A 1 522 ? 2.153 23.977 19.497 1.00 31.47 522 GLY A C 1
ATOM 4109 O O . GLY A 1 522 ? 1.283 23.209 19.883 1.00 31.47 522 GLY A O 1
ATOM 4110 N N . ARG A 1 523 ? 3.100 23.610 18.627 1.00 41.34 523 ARG A N 1
ATOM 4111 C CA . ARG A 1 523 ? 3.361 22.205 18.284 1.00 41.34 523 ARG A CA 1
ATOM 4112 C C . ARG A 1 523 ? 3.661 21.453 19.579 1.00 41.34 523 ARG A C 1
ATOM 4114 O O . ARG A 1 523 ? 4.742 21.652 20.130 1.00 41.34 523 ARG A O 1
ATOM 4121 N N . ASP A 1 524 ? 2.716 20.646 20.034 1.00 42.50 524 ASP A N 1
ATOM 4122 C CA . ASP A 1 524 ? 2.902 19.799 21.200 1.00 42.50 524 ASP A CA 1
ATOM 4123 C C . ASP A 1 524 ? 3.419 18.438 20.723 1.00 42.50 524 ASP A C 1
ATOM 4125 O O . ASP A 1 524 ? 2.792 17.761 19.906 1.00 42.50 524 ASP A O 1
ATOM 4129 N N . GLU A 1 525 ? 4.619 18.088 21.185 1.00 38.22 525 GLU A N 1
ATOM 4130 C CA . GLU A 1 525 ? 5.138 16.721 21.158 1.00 38.22 525 GLU A CA 1
ATOM 4131 C C . GLU A 1 525 ? 4.289 15.900 22.147 1.00 38.22 525 GLU A C 1
ATOM 4133 O O . GLU A 1 525 ? 4.158 16.294 23.310 1.00 38.22 525 GLU A O 1
ATOM 4138 N N . LEU A 1 526 ? 3.650 14.826 21.662 1.00 44.16 526 LEU A N 1
ATOM 4139 C CA . LEU A 1 526 ? 2.689 13.992 22.400 1.00 44.16 526 LEU A CA 1
ATOM 4140 C C . LEU A 1 526 ? 3.291 12.684 22.876 1.00 44.16 526 LEU A C 1
ATOM 4142 O O . LEU A 1 526 ? 3.820 11.958 22.000 1.00 44.16 526 LEU A O 1
#

pLDDT: mean 78.24, std 23.02, range [25.66, 98.69]

Secondary structure (DSSP, 8-state):
--------------------------------------------PPPHHHHHHHHHHHHHHHHHHHHHHHHSPPPHHHHHHHHHHHHTTS-----S----------TTTS---HHHHHHHHHTT-EE-TTEEEEE-TTSS-EEEEEPPSS---S-TT-GGGPPPTT-B-TT-EEEEE-GGGSB--TT--TT----HHHHHHHHHHHHHGGGSTTHHHHHHHHTSPSS-SGGGS-HHHHHHHHHHTT--TT--S------TTS--SSSP-S-SS-IIIIIIIIS-----HHHHHHHHHHHTT-BTTBB-TTGGGSPB---TTT--EEEE--SSTTPPEEEEESS-B-TT-EE-B-SS-SSTT-S-TT-TT--S-----HHHHHHHHSSPPPSSEEEEEEEE---TTPPTTPPPPEEEEEEEEEEETTEEEEEEEEES-SS--SS-SPPHHHHHHHHHHHHHHHHHHHHHTT-HHHHTTS-HHHHHHHHHHHHHHHHHHHHHHHHTS-SPPGGGGG------------

InterPro domains:
  IPR001214 SET domain [PF00856] (167-356)
  IPR046341 SET domain superfamily [SSF82199] (115-357)
  IPR050600 SETD3/SETD6 methyltransferase [PTHR13271] (109-465)